Protein AF-A0A7G6Z5H3-F1 (afdb_monomer_lite)

Structure (mmCIF, N/CA/C/O backbone):
data_AF-A0A7G6Z5H3-F1
#
_entry.id   AF-A0A7G6Z5H3-F1
#
loop_
_atom_site.group_PDB
_atom_site.id
_atom_site.type_symbol
_atom_site.label_atom_id
_atom_site.label_alt_id
_atom_site.label_comp_id
_atom_site.label_asym_id
_atom_site.label_entity_id
_atom_site.label_seq_id
_atom_site.pdbx_PDB_ins_code
_atom_site.Cartn_x
_atom_site.Cartn_y
_atom_site.Cartn_z
_atom_site.occupancy
_atom_site.B_iso_or_equiv
_atom_site.auth_seq_id
_atom_site.auth_comp_id
_atom_site.auth_asym_id
_atom_site.auth_atom_id
_atom_site.pdbx_PDB_model_num
ATOM 1 N N . MET A 1 1 ? 17.326 -6.070 -0.248 1.00 67.94 1 MET A N 1
ATOM 2 C CA . MET A 1 1 ? 16.342 -7.044 0.289 1.00 67.94 1 MET A CA 1
ATOM 3 C C . MET A 1 1 ? 16.029 -6.896 1.782 1.00 67.94 1 MET A C 1
ATOM 5 O O . MET A 1 1 ? 14.859 -6.979 2.132 1.00 67.94 1 MET A O 1
ATOM 9 N N . GLN A 1 2 ? 17.005 -6.649 2.669 1.00 84.50 2 GLN A N 1
ATOM 10 C CA . GLN A 1 2 ? 16.783 -6.642 4.132 1.00 84.50 2 GLN A CA 1
ATOM 11 C C . GLN A 1 2 ? 15.666 -5.690 4.607 1.00 84.50 2 GLN A C 1
ATOM 13 O O . GLN A 1 2 ? 14.847 -6.066 5.441 1.00 84.50 2 GLN A O 1
ATOM 18 N N . VAL A 1 3 ? 15.573 -4.486 4.029 1.00 89.56 3 VAL A N 1
ATOM 19 C CA . VAL A 1 3 ? 14.526 -3.507 4.380 1.00 89.56 3 VAL A CA 1
ATOM 20 C C . VAL A 1 3 ? 13.120 -4.024 4.049 1.00 89.56 3 VAL A C 1
ATOM 22 O O . VAL A 1 3 ? 12.212 -3.867 4.860 1.00 89.56 3 VAL A O 1
ATOM 25 N N . TRP A 1 4 ? 12.926 -4.684 2.901 1.00 89.06 4 TRP A N 1
ATOM 26 C CA . TRP A 1 4 ? 11.626 -5.267 2.544 1.00 89.06 4 TRP A CA 1
ATOM 27 C C . TRP A 1 4 ? 11.214 -6.377 3.498 1.00 89.06 4 TRP A C 1
ATOM 29 O O . TRP A 1 4 ? 10.084 -6.364 3.976 1.00 89.06 4 TRP A O 1
ATOM 39 N N . ALA A 1 5 ? 12.133 -7.287 3.826 1.00 90.88 5 ALA A N 1
ATOM 40 C CA . ALA A 1 5 ? 11.856 -8.361 4.772 1.00 90.88 5 ALA A CA 1
ATOM 41 C C . ALA A 1 5 ? 11.405 -7.808 6.136 1.00 90.88 5 ALA A C 1
ATOM 43 O O . ALA A 1 5 ? 10.411 -8.272 6.693 1.00 90.88 5 ALA A O 1
ATOM 44 N N . LEU A 1 6 ? 12.075 -6.762 6.636 1.00 95.75 6 LEU A N 1
ATOM 45 C CA . LEU A 1 6 ? 11.694 -6.088 7.880 1.00 95.75 6 LEU A CA 1
ATOM 46 C C . LEU A 1 6 ? 10.318 -5.419 7.787 1.00 95.75 6 LEU A C 1
ATOM 48 O O . LEU A 1 6 ? 9.522 -5.538 8.716 1.00 95.75 6 LEU A O 1
ATOM 52 N N . LEU A 1 7 ? 10.015 -4.741 6.678 1.00 96.12 7 LEU A N 1
ATOM 53 C CA . LEU A 1 7 ? 8.713 -4.101 6.477 1.00 96.12 7 LEU A CA 1
ATOM 54 C C . LEU A 1 7 ? 7.578 -5.120 6.373 1.00 96.12 7 LEU A C 1
ATOM 56 O O . LEU A 1 7 ? 6.525 -4.900 6.964 1.00 96.12 7 LEU A O 1
ATOM 60 N N . ILE A 1 8 ? 7.788 -6.234 5.670 1.00 95.25 8 ILE A N 1
ATOM 61 C CA . ILE A 1 8 ? 6.809 -7.321 5.559 1.00 95.25 8 ILE A CA 1
ATOM 62 C C . ILE A 1 8 ? 6.592 -7.968 6.930 1.00 95.25 8 ILE A C 1
ATOM 64 O O . ILE A 1 8 ? 5.448 -8.142 7.346 1.00 95.25 8 ILE A O 1
ATOM 68 N N . ALA A 1 9 ? 7.662 -8.252 7.679 1.00 96.56 9 ALA A N 1
ATOM 69 C CA . ALA A 1 9 ? 7.562 -8.796 9.032 1.00 96.56 9 ALA A CA 1
ATOM 70 C C . ALA A 1 9 ? 6.816 -7.841 9.981 1.00 96.56 9 ALA A C 1
ATOM 72 O O . ALA A 1 9 ? 5.925 -8.263 10.722 1.00 96.56 9 ALA A O 1
ATOM 73 N N . LEU A 1 10 ? 7.124 -6.542 9.922 1.00 97.88 10 LEU A N 1
ATOM 74 C CA . LEU A 1 10 ? 6.430 -5.518 10.699 1.00 97.88 10 LEU A CA 1
ATOM 75 C C . LEU A 1 10 ? 4.956 -5.408 10.294 1.00 97.88 10 LEU A C 1
ATOM 77 O O . LEU A 1 10 ? 4.089 -5.287 11.158 1.00 97.88 10 LEU A O 1
ATOM 81 N N . LEU A 1 11 ? 4.652 -5.497 9.001 1.00 97.62 11 LEU A N 1
ATOM 82 C CA . LEU A 1 11 ? 3.288 -5.486 8.488 1.00 97.62 11 LEU A CA 1
ATOM 83 C C . LEU A 1 11 ? 2.495 -6.712 8.970 1.00 97.62 11 LEU A C 1
ATOM 85 O O . LEU A 1 11 ? 1.364 -6.552 9.433 1.00 97.62 11 LEU A O 1
ATOM 89 N N . CYS A 1 12 ? 3.095 -7.907 8.949 1.00 97.69 12 CYS A N 1
ATOM 90 C CA . CYS A 1 12 ? 2.532 -9.135 9.527 1.00 97.69 12 CYS A CA 1
ATOM 91 C C . CYS A 1 12 ? 2.223 -8.950 11.017 1.00 97.69 12 CYS A C 1
ATOM 93 O O . CYS A 1 12 ? 1.101 -9.197 11.467 1.00 97.69 12 CYS A O 1
ATOM 95 N N . PHE A 1 13 ? 3.191 -8.434 11.779 1.00 98.38 13 PHE A N 1
ATOM 96 C CA . PHE A 1 13 ? 3.032 -8.172 13.206 1.00 98.38 13 PHE A CA 1
ATOM 97 C C . PHE A 1 13 ? 1.904 -7.170 13.494 1.00 98.38 13 PHE A C 1
ATOM 99 O O . PHE A 1 13 ? 1.025 -7.453 14.308 1.00 98.38 13 PHE A O 1
ATOM 106 N N . LEU A 1 14 ? 1.884 -6.019 12.814 1.00 98.25 14 LEU A N 1
ATOM 107 C CA . LEU A 1 14 ? 0.868 -4.982 13.019 1.00 98.25 14 LEU A CA 1
ATOM 108 C C . LEU A 1 14 ? -0.528 -5.449 12.604 1.00 98.25 14 LEU A C 1
ATOM 110 O O . LEU A 1 14 ? -1.499 -5.126 13.285 1.00 98.25 14 LEU A O 1
ATOM 114 N N . THR A 1 15 ? -0.632 -6.243 11.539 1.00 98.00 15 THR A N 1
ATOM 115 C CA . THR A 1 15 ? -1.899 -6.835 11.088 1.00 98.00 15 THR A CA 1
ATOM 116 C C . THR A 1 15 ? -2.447 -7.811 12.128 1.00 98.00 15 THR A C 1
ATOM 118 O O . THR A 1 15 ? -3.613 -7.714 12.525 1.00 98.00 15 THR A O 1
ATOM 121 N N . GLY A 1 16 ? -1.605 -8.714 12.639 1.00 97.88 16 GLY A N 1
ATOM 122 C CA . GLY A 1 16 ? -1.995 -9.639 13.703 1.00 97.88 16 GLY A CA 1
ATOM 123 C C . GLY A 1 16 ? -2.351 -8.924 15.007 1.00 97.88 16 GLY A C 1
ATOM 124 O O . GLY A 1 16 ? -3.353 -9.239 15.650 1.00 97.88 16 GLY A O 1
ATOM 125 N N . LEU A 1 17 ? -1.585 -7.895 15.375 1.00 97.94 17 LEU A N 1
ATOM 126 C CA . LEU A 1 17 ? -1.875 -7.078 16.547 1.00 97.94 17 LEU A CA 1
ATOM 127 C C . LEU A 1 17 ? -3.211 -6.343 16.397 1.00 97.94 17 LEU A C 1
ATOM 129 O O . LEU A 1 17 ? -4.027 -6.386 17.314 1.00 97.94 17 LEU A O 1
ATOM 133 N N . LEU A 1 18 ? -3.462 -5.691 15.260 1.00 97.38 18 LEU A N 1
ATOM 134 C CA . LEU A 1 18 ? -4.691 -4.932 15.028 1.00 97.38 18 LEU A CA 1
ATOM 135 C C . LEU A 1 18 ? -5.928 -5.827 15.058 1.00 97.38 18 LEU A C 1
ATOM 137 O O . LEU A 1 18 ? -6.881 -5.529 15.777 1.00 97.38 18 LEU A O 1
ATOM 141 N N . THR A 1 19 ? -5.902 -6.943 14.334 1.00 97.06 19 THR A N 1
ATOM 142 C CA . THR A 1 19 ? -7.020 -7.897 14.300 1.00 97.06 19 THR A CA 1
ATOM 143 C C . THR A 1 19 ? -7.303 -8.482 15.689 1.00 97.06 19 THR A C 1
ATOM 145 O O . THR A 1 19 ? -8.458 -8.506 16.119 1.00 97.06 19 THR A O 1
ATOM 148 N N . ALA A 1 20 ? -6.267 -8.837 16.459 1.00 96.81 20 ALA A N 1
ATOM 149 C CA . ALA A 1 20 ? -6.417 -9.273 17.847 1.00 96.81 20 ALA A CA 1
ATOM 150 C C . ALA A 1 20 ? -7.012 -8.182 18.755 1.00 96.81 20 ALA A C 1
ATOM 152 O O . ALA A 1 20 ? -7.867 -8.479 19.591 1.00 96.81 20 ALA A O 1
ATOM 153 N N . GLN A 1 21 ? -6.578 -6.925 18.614 1.00 95.88 21 GLN A N 1
ATOM 154 C CA . GLN A 1 21 ? -7.101 -5.806 19.407 1.00 95.88 21 GLN A CA 1
ATOM 155 C C . GLN A 1 21 ? -8.571 -5.521 19.088 1.00 95.88 21 GLN A C 1
ATOM 157 O O . GLN A 1 21 ? -9.356 -5.347 20.016 1.00 95.88 21 GLN A O 1
ATOM 162 N N . ILE A 1 22 ? -8.971 -5.555 17.813 1.00 95.06 22 ILE A N 1
ATOM 163 C CA . ILE A 1 22 ? -10.381 -5.423 17.410 1.00 95.06 22 ILE A CA 1
ATOM 164 C C . ILE A 1 22 ? -11.236 -6.496 18.095 1.00 95.06 22 ILE A C 1
ATOM 166 O O . ILE A 1 22 ? -12.271 -6.179 18.679 1.00 95.06 22 ILE A O 1
ATOM 170 N N . VAL A 1 23 ? -10.781 -7.753 18.103 1.00 94.44 23 VAL A N 1
ATOM 171 C CA . VAL A 1 23 ? -11.496 -8.842 18.784 1.00 94.44 23 VAL A CA 1
ATOM 172 C C . VAL A 1 23 ? -11.572 -8.611 20.292 1.00 94.44 23 VAL A C 1
ATOM 174 O O . VAL A 1 23 ? -12.644 -8.789 20.861 1.00 94.44 23 VAL A O 1
ATOM 177 N N . ARG A 1 24 ? -10.477 -8.188 20.942 1.00 94.44 24 ARG A N 1
ATOM 178 C CA . ARG A 1 24 ? -10.453 -7.911 22.394 1.00 94.44 24 ARG A CA 1
ATOM 179 C C . ARG A 1 24 ? -11.399 -6.795 22.806 1.00 94.44 24 ARG A C 1
ATOM 181 O O . ARG A 1 24 ? -11.935 -6.852 23.906 1.00 94.44 24 ARG A O 1
ATOM 188 N N . LEU A 1 25 ? -11.604 -5.800 21.943 1.00 92.69 25 LEU A N 1
ATOM 189 C CA . LEU A 1 25 ? -12.571 -4.738 22.206 1.00 92.69 25 LEU A CA 1
ATOM 190 C C . LEU A 1 25 ? -13.988 -5.298 22.321 1.00 92.69 25 LEU A C 1
ATOM 192 O O . LEU A 1 25 ? -14.763 -4.803 23.117 1.00 92.69 25 LEU A O 1
ATOM 196 N N . ILE A 1 26 ? -14.331 -6.334 21.559 1.00 90.06 26 ILE A N 1
ATOM 197 C CA . ILE A 1 26 ? -15.707 -6.845 21.485 1.00 90.06 26 ILE A CA 1
ATOM 198 C C . ILE A 1 26 ? -15.907 -8.047 22.414 1.00 90.06 26 ILE A C 1
ATOM 200 O O . ILE A 1 26 ? -16.980 -8.232 22.989 1.00 90.06 26 ILE A O 1
ATOM 204 N N . VAL A 1 27 ? -14.879 -8.884 22.558 1.00 88.81 27 VAL A N 1
ATOM 205 C CA . VAL A 1 27 ? -14.932 -10.145 23.294 1.00 88.81 27 VAL A CA 1
ATOM 206 C C . VAL A 1 27 ? -13.730 -10.262 24.222 1.00 88.81 27 VAL A C 1
ATOM 208 O O . VAL A 1 27 ? -12.592 -10.408 23.776 1.00 88.81 27 VAL A O 1
ATOM 211 N N . ASP A 1 28 ? -14.001 -10.327 25.526 1.00 89.19 28 ASP A N 1
ATOM 212 C CA . ASP A 1 28 ? -12.987 -10.545 26.562 1.00 89.19 28 ASP A CA 1
ATOM 213 C C . ASP A 1 28 ? -12.555 -12.024 26.637 1.00 89.19 28 ASP A C 1
ATOM 215 O O . ASP A 1 28 ? -12.867 -12.774 27.564 1.00 89.19 28 ASP A O 1
ATOM 219 N N . ARG A 1 29 ? -11.933 -12.513 25.557 1.00 90.25 29 ARG A N 1
ATOM 220 C CA . ARG A 1 29 ? -11.437 -13.892 25.437 1.00 90.25 29 ARG A CA 1
ATOM 221 C C . ARG A 1 29 ? -10.060 -13.903 24.767 1.00 90.25 29 ARG A C 1
ATOM 223 O O . ARG A 1 29 ? -9.982 -13.911 23.535 1.00 90.25 29 ARG A O 1
ATOM 230 N N . PRO A 1 30 ? -8.962 -13.999 25.539 1.00 94.12 30 PRO A N 1
ATOM 231 C CA . PRO A 1 30 ? -7.607 -13.847 25.005 1.00 94.12 30 PRO A CA 1
ATOM 232 C C . PRO A 1 30 ? -7.241 -14.909 23.962 1.00 94.12 30 PRO A C 1
ATOM 234 O O . PRO A 1 30 ? -6.522 -14.600 23.018 1.00 94.12 30 PRO A O 1
ATOM 237 N N . ARG A 1 31 ? -7.778 -16.133 24.080 1.00 94.25 31 ARG A N 1
ATOM 238 C CA . ARG A 1 31 ? -7.542 -17.221 23.113 1.00 94.25 31 ARG A CA 1
ATOM 239 C C . ARG A 1 31 ? -8.126 -16.923 21.728 1.00 94.25 31 ARG A C 1
ATOM 241 O O . ARG A 1 31 ? -7.459 -17.165 20.731 1.00 94.25 31 ARG A O 1
ATOM 248 N N . ILE A 1 32 ? -9.339 -16.364 21.669 1.00 93.06 32 ILE A N 1
ATOM 249 C CA . ILE A 1 32 ? -10.001 -15.999 20.403 1.00 93.06 32 ILE A CA 1
ATOM 250 C C . ILE A 1 32 ? -9.218 -14.871 19.730 1.00 93.06 32 ILE A C 1
ATOM 252 O O . ILE A 1 32 ? -8.900 -14.962 18.549 1.00 93.06 32 ILE A O 1
ATOM 256 N N . ALA A 1 33 ? -8.848 -13.844 20.497 1.00 95.25 33 ALA A N 1
ATOM 257 C CA . ALA A 1 33 ? -8.037 -12.746 19.989 1.00 95.25 33 ALA A CA 1
ATOM 258 C C . ALA A 1 33 ? -6.661 -13.209 19.487 1.00 95.25 33 ALA A C 1
ATOM 260 O O . ALA A 1 33 ? -6.226 -12.760 18.434 1.00 95.25 33 ALA A O 1
ATOM 261 N N . ALA A 1 34 ? -5.989 -14.111 20.211 1.00 96.12 34 ALA A N 1
ATOM 262 C CA . ALA A 1 34 ? -4.707 -14.670 19.786 1.00 96.12 34 ALA A CA 1
ATOM 263 C C . ALA A 1 34 ? -4.839 -15.463 18.479 1.00 96.12 34 ALA A C 1
ATOM 265 O O . ALA A 1 34 ? -4.052 -15.250 17.567 1.00 96.12 34 ALA A O 1
ATOM 266 N N . MET A 1 35 ? -5.863 -16.314 18.360 1.00 94.94 35 MET A N 1
ATOM 267 C CA . MET A 1 35 ? -6.133 -17.078 17.140 1.00 94.94 35 MET A CA 1
ATOM 268 C C . MET A 1 35 ? -6.370 -16.158 15.936 1.00 94.94 35 MET A C 1
ATOM 270 O O . MET A 1 35 ? -5.704 -16.308 14.918 1.00 94.94 35 MET A O 1
ATOM 274 N N . VAL A 1 36 ? -7.264 -15.172 16.069 1.00 94.62 36 VAL A N 1
ATOM 275 C CA . VAL A 1 36 ? -7.543 -14.205 14.995 1.00 94.62 36 VAL A CA 1
ATOM 276 C C . VAL A 1 36 ? -6.300 -13.376 14.666 1.00 94.62 36 VAL A C 1
ATOM 278 O O . VAL A 1 36 ? -6.037 -13.130 13.495 1.00 94.62 36 VAL A O 1
ATOM 281 N N . GLY A 1 37 ? -5.499 -13.007 15.669 1.00 96.44 37 GLY A N 1
ATOM 282 C CA . GLY A 1 37 ? -4.228 -12.316 15.463 1.00 96.44 37 GLY A CA 1
ATOM 283 C C . GLY A 1 37 ? -3.210 -13.144 14.680 1.00 96.44 37 GLY A C 1
ATOM 284 O O . GLY A 1 37 ? -2.584 -12.627 13.759 1.00 96.44 37 GLY A O 1
ATOM 285 N N . VAL A 1 38 ? -3.072 -14.437 14.986 1.00 95.56 38 VAL A N 1
ATOM 286 C CA . VAL A 1 38 ? -2.202 -15.348 14.225 1.00 95.56 38 VAL A CA 1
ATOM 287 C C . VAL A 1 38 ? -2.689 -15.458 12.782 1.00 95.56 38 VAL A C 1
ATOM 289 O O . VAL A 1 38 ? -1.906 -15.229 11.863 1.00 95.56 38 VAL A O 1
ATOM 292 N N . THR A 1 39 ? -3.982 -15.711 12.564 1.00 92.81 39 THR A N 1
ATOM 293 C CA . THR A 1 39 ? -4.556 -15.778 11.210 1.00 92.81 39 THR A CA 1
ATOM 294 C C . THR A 1 39 ? -4.385 -14.462 10.446 1.00 92.81 39 THR A C 1
ATOM 296 O O . THR A 1 39 ? -4.013 -14.479 9.275 1.00 92.81 39 THR A O 1
ATOM 299 N N . GLY A 1 40 ? -4.591 -13.321 11.108 1.00 94.81 40 GLY A N 1
ATOM 300 C CA . GLY A 1 40 ? -4.383 -11.993 10.537 1.00 94.81 40 GLY A CA 1
ATOM 301 C C . GLY A 1 40 ? -2.925 -11.733 10.161 1.00 94.81 40 GLY A C 1
ATOM 302 O O . GLY A 1 40 ? -2.663 -11.157 9.111 1.00 94.81 40 GLY A O 1
ATOM 303 N N . SER A 1 41 ? -1.964 -12.199 10.963 1.00 96.44 41 SER A N 1
ATOM 304 C CA . SER A 1 41 ? -0.535 -11.973 10.706 1.00 96.44 41 SER A CA 1
ATOM 305 C C . SER A 1 41 ? -0.008 -12.624 9.426 1.00 96.44 41 SER A C 1
ATOM 307 O O . SER A 1 41 ? 1.008 -12.180 8.907 1.00 96.44 41 SER A O 1
ATOM 309 N N . ILE A 1 42 ? -0.707 -13.629 8.893 1.00 93.62 42 ILE A N 1
ATOM 310 C CA . ILE A 1 42 ? -0.332 -14.322 7.651 1.00 93.62 42 ILE A CA 1
ATOM 311 C C . ILE A 1 42 ? -0.862 -13.574 6.415 1.00 93.62 42 ILE A C 1
ATOM 313 O O . ILE A 1 42 ? -0.320 -13.724 5.327 1.00 93.62 42 ILE A O 1
ATOM 317 N N . VAL A 1 43 ? -1.886 -12.726 6.566 1.00 92.50 43 VAL A N 1
ATOM 318 C CA . VAL A 1 43 ? -2.549 -12.018 5.453 1.00 92.50 43 VAL A CA 1
ATOM 319 C C . VAL A 1 43 ? -1.578 -11.177 4.621 1.00 92.50 43 VAL A C 1
ATOM 321 O O . VAL A 1 43 ? -1.682 -11.225 3.393 1.00 92.50 43 VAL A O 1
ATOM 324 N N . PRO A 1 44 ? -0.613 -10.441 5.213 1.00 94.38 44 PRO A N 1
ATOM 325 C CA . PRO A 1 44 ? 0.328 -9.673 4.413 1.00 94.38 44 PRO A CA 1
ATOM 326 C C . PRO A 1 44 ? 1.253 -10.531 3.555 1.00 94.38 44 PRO A C 1
ATOM 328 O O . PRO A 1 44 ? 1.762 -10.034 2.567 1.00 94.38 44 PRO A O 1
ATOM 331 N N . LEU A 1 45 ? 1.409 -11.824 3.856 1.00 91.12 45 LEU A N 1
ATOM 332 C CA . LEU A 1 45 ? 2.139 -12.758 2.997 1.00 91.12 45 LEU A CA 1
ATOM 333 C C . LEU A 1 45 ? 1.336 -13.171 1.764 1.00 91.12 45 LEU A C 1
ATOM 335 O O . LEU A 1 45 ? 1.751 -14.093 1.073 1.00 91.12 45 LEU A O 1
ATOM 339 N N . SER A 1 46 ? 0.184 -12.548 1.502 1.00 88.75 46 SER A N 1
ATOM 340 C CA . SER A 1 46 ? -0.588 -12.825 0.301 1.00 88.75 46 SER A CA 1
ATOM 341 C C . SER A 1 46 ? -0.102 -12.028 -0.915 1.00 88.75 46 SER A C 1
ATOM 343 O O . SER A 1 46 ? 0.536 -10.980 -0.776 1.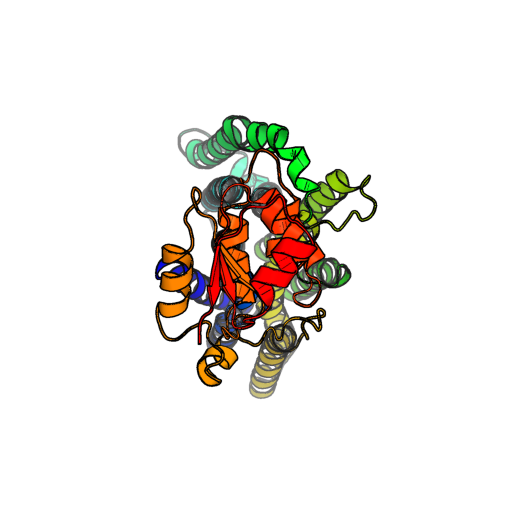00 88.75 46 SER A O 1
ATOM 345 N N . TRP A 1 47 ? -0.458 -12.475 -2.123 1.00 85.56 47 TRP A N 1
ATOM 346 C CA . TRP A 1 47 ? -0.156 -11.768 -3.374 1.00 85.56 47 TRP A CA 1
ATOM 347 C C . TRP A 1 47 ? -0.656 -10.317 -3.354 1.00 85.56 47 TRP A C 1
ATOM 349 O O . TRP A 1 47 ? 0.019 -9.415 -3.850 1.00 85.56 47 TRP A O 1
ATOM 359 N N . PHE A 1 48 ? -1.803 -10.095 -2.701 1.00 87.69 48 PHE A N 1
ATOM 360 C CA . PHE A 1 48 ? -2.477 -8.805 -2.605 1.00 87.69 48 PHE A CA 1
ATOM 361 C C . PHE A 1 48 ? -1.705 -7.774 -1.773 1.00 87.69 48 PHE A C 1
ATOM 363 O O . PHE A 1 48 ? -1.909 -6.578 -1.953 1.00 87.69 48 PHE A O 1
ATOM 370 N N . PHE A 1 49 ? -0.836 -8.214 -0.860 1.00 91.69 49 PHE A N 1
ATOM 371 C CA . PHE A 1 49 ? -0.068 -7.339 0.031 1.00 91.69 49 PHE A CA 1
ATOM 372 C C . PHE A 1 49 ? 1.424 -7.319 -0.293 1.00 91.69 49 PHE A C 1
ATOM 374 O O . PHE A 1 49 ? 2.041 -6.270 -0.124 1.00 91.69 49 PHE A O 1
ATOM 381 N N . THR A 1 50 ? 1.997 -8.443 -0.737 1.00 89.12 50 THR A N 1
ATOM 382 C CA . THR A 1 50 ? 3.449 -8.592 -0.891 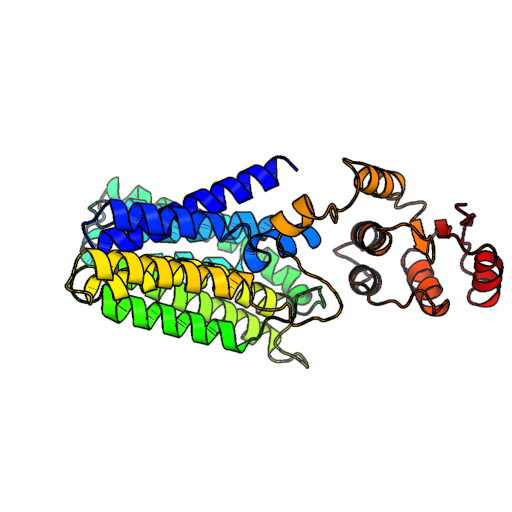1.00 89.12 50 THR A CA 1
ATOM 383 C C . THR A 1 50 ? 3.893 -8.911 -2.316 1.00 89.12 50 THR A C 1
ATOM 385 O O . THR A 1 50 ? 4.730 -8.157 -2.799 1.00 89.12 50 THR A O 1
ATOM 388 N N . SER A 1 51 ? 3.357 -9.923 -3.021 1.00 84.19 51 SER A N 1
ATOM 389 C CA . SER A 1 51 ? 3.870 -10.263 -4.374 1.00 84.19 51 SER A CA 1
ATOM 390 C C . SER A 1 51 ? 3.837 -9.058 -5.310 1.00 84.19 51 SER A C 1
ATOM 392 O O . SER A 1 51 ? 4.865 -8.632 -5.824 1.00 84.19 51 SER A O 1
ATOM 394 N N . TYR A 1 52 ? 2.672 -8.421 -5.428 1.00 81.81 52 TYR A N 1
ATOM 395 C CA . TYR A 1 52 ? 2.493 -7.298 -6.341 1.00 81.81 52 TYR A CA 1
ATOM 396 C C . TYR A 1 52 ? 3.439 -6.109 -6.062 1.00 81.81 52 TYR A C 1
ATOM 398 O O . TYR A 1 52 ? 4.133 -5.662 -6.977 1.00 81.81 52 TYR A O 1
ATOM 406 N N . PRO A 1 53 ? 3.540 -5.570 -4.828 1.00 88.25 53 PRO A N 1
ATOM 407 C CA . PRO A 1 53 ? 4.500 -4.501 -4.577 1.00 88.25 53 PRO A CA 1
ATOM 408 C C . PRO A 1 53 ? 5.970 -4.939 -4.649 1.00 88.25 53 PRO A C 1
ATOM 410 O O . PRO A 1 53 ? 6.812 -4.061 -4.833 1.00 88.25 53 PRO A O 1
ATOM 413 N N . LEU A 1 54 ? 6.303 -6.226 -4.500 1.00 84.94 54 LEU A N 1
ATOM 414 C CA . LEU A 1 54 ? 7.665 -6.708 -4.748 1.00 84.94 54 LEU A CA 1
ATOM 415 C C . LEU A 1 54 ? 7.997 -6.666 -6.242 1.00 84.94 54 LEU A C 1
ATOM 417 O O . LEU A 1 54 ? 9.005 -6.068 -6.617 1.00 84.94 54 LEU A O 1
ATOM 421 N N . ASP A 1 55 ? 7.125 -7.207 -7.087 1.00 78.69 55 ASP A N 1
ATOM 422 C CA . ASP A 1 55 ? 7.377 -7.323 -8.528 1.00 78.69 55 ASP A CA 1
ATOM 423 C C . ASP A 1 55 ? 7.525 -5.959 -9.206 1.00 78.69 55 ASP A C 1
ATOM 425 O O . ASP A 1 55 ? 8.392 -5.770 -10.055 1.00 78.69 55 ASP A O 1
ATOM 429 N N . TYR A 1 56 ? 6.746 -4.972 -8.761 1.00 79.25 56 TYR A N 1
ATOM 430 C CA . TYR A 1 56 ? 6.818 -3.606 -9.279 1.00 79.25 56 TYR A CA 1
ATOM 431 C C . TYR A 1 56 ? 7.726 -2.662 -8.477 1.00 79.25 56 TYR A C 1
ATOM 433 O O . TYR A 1 56 ? 7.738 -1.454 -8.722 1.00 79.25 56 TYR A O 1
ATOM 441 N N . GLY A 1 57 ? 8.459 -3.156 -7.474 1.00 83.81 57 GLY A N 1
ATOM 442 C CA . GLY A 1 57 ? 9.370 -2.315 -6.692 1.00 83.81 57 GLY A CA 1
ATOM 443 C C . GLY A 1 57 ? 8.683 -1.259 -5.810 1.00 83.81 57 GLY A C 1
ATOM 444 O O . GLY A 1 57 ? 9.300 -0.269 -5.414 1.00 83.81 57 GLY A O 1
ATOM 445 N N . PHE A 1 58 ? 7.405 -1.431 -5.463 1.00 89.31 58 PHE A N 1
ATOM 446 C CA . PHE A 1 58 ? 6.616 -0.480 -4.671 1.00 89.31 58 PHE A CA 1
ATOM 447 C C . PHE A 1 58 ? 6.902 -0.579 -3.166 1.00 89.31 58 PHE A C 1
ATOM 449 O O . PHE A 1 58 ? 6.021 -0.855 -2.346 1.00 89.31 58 PHE A O 1
ATOM 456 N N . ILE A 1 59 ? 8.138 -0.286 -2.761 1.00 91.38 59 ILE A N 1
ATOM 457 C CA . ILE A 1 59 ? 8.525 -0.261 -1.343 1.00 91.38 59 ILE A CA 1
ATOM 458 C C . ILE A 1 59 ? 7.697 0.726 -0.510 1.00 91.38 59 ILE A C 1
ATOM 460 O O . ILE A 1 59 ? 7.366 0.434 0.641 1.00 91.38 59 ILE A O 1
ATOM 464 N N . SER A 1 60 ? 7.287 1.850 -1.103 1.00 94.12 60 SER A N 1
ATOM 465 C CA . SER A 1 60 ? 6.442 2.855 -0.453 1.00 94.12 60 SER A CA 1
ATOM 466 C C . SER A 1 60 ? 5.086 2.304 -0.010 1.00 94.12 60 SER A C 1
ATOM 468 O O . SER A 1 60 ? 4.559 2.760 1.002 1.00 94.12 60 SER A O 1
ATOM 470 N N . THR A 1 61 ? 4.547 1.280 -0.682 1.00 95.19 61 THR A N 1
ATOM 471 C CA . THR A 1 61 ? 3.296 0.636 -0.260 1.00 95.19 61 THR A CA 1
ATOM 472 C C . THR A 1 61 ? 3.435 -0.007 1.117 1.00 95.19 61 THR A C 1
ATOM 474 O O . THR A 1 61 ? 2.586 0.210 1.978 1.00 95.19 61 THR A O 1
ATOM 477 N N . HIS A 1 62 ? 4.516 -0.750 1.364 1.00 96.56 62 HIS A N 1
ATOM 478 C CA . HIS A 1 62 ? 4.723 -1.412 2.653 1.00 96.56 62 HIS A CA 1
ATOM 479 C C . HIS A 1 62 ? 4.919 -0.395 3.787 1.00 96.56 62 HIS A C 1
ATOM 481 O O . HIS A 1 62 ? 4.325 -0.548 4.854 1.00 96.56 62 HIS A O 1
ATOM 487 N N . PHE A 1 63 ? 5.673 0.685 3.541 1.00 97.69 63 PHE A N 1
ATOM 488 C CA . PHE A 1 63 ? 5.775 1.802 4.485 1.00 97.69 63 PHE A CA 1
ATOM 489 C C . PHE A 1 63 ? 4.406 2.425 4.776 1.00 97.69 63 PHE A C 1
ATOM 491 O O . PHE A 1 63 ? 4.043 2.599 5.939 1.00 97.69 63 PHE A O 1
ATOM 498 N N . ALA A 1 64 ? 3.627 2.730 3.736 1.00 97.81 64 ALA A N 1
ATOM 499 C CA . ALA A 1 64 ? 2.315 3.344 3.887 1.00 97.81 64 ALA A CA 1
ATOM 500 C C . ALA A 1 64 ? 1.353 2.452 4.686 1.00 97.81 64 ALA A C 1
ATOM 502 O O . ALA A 1 64 ? 0.691 2.941 5.601 1.00 97.81 64 ALA A O 1
ATOM 503 N N . LEU A 1 65 ? 1.317 1.146 4.406 1.00 97.88 65 LEU A N 1
ATOM 504 C CA . LEU A 1 65 ? 0.492 0.189 5.144 1.00 97.88 65 LEU A CA 1
ATOM 505 C C . LEU A 1 65 ? 0.893 0.112 6.622 1.00 97.88 65 LEU A C 1
ATOM 507 O O . LEU A 1 65 ? 0.028 0.216 7.486 1.00 97.88 65 LEU A O 1
ATOM 511 N N . VAL A 1 66 ? 2.190 0.008 6.931 1.00 98.31 66 VAL A N 1
ATOM 512 C CA . VAL A 1 66 ? 2.698 0.026 8.315 1.00 98.31 66 VAL A CA 1
ATOM 513 C C . VAL A 1 66 ? 2.247 1.291 9.051 1.00 98.31 66 VAL A C 1
ATOM 515 O O . VAL A 1 66 ? 1.720 1.206 10.163 1.00 98.31 66 VAL A O 1
ATOM 518 N N . ILE A 1 67 ? 2.399 2.461 8.421 1.00 98.50 67 ILE A N 1
ATOM 519 C CA . ILE A 1 67 ? 2.010 3.746 9.012 1.00 98.50 67 ILE A CA 1
ATOM 520 C C . ILE A 1 67 ? 0.494 3.796 9.248 1.00 98.50 67 ILE A C 1
ATOM 522 O O . ILE A 1 67 ? 0.057 4.146 10.346 1.00 98.50 67 ILE A O 1
ATOM 526 N N . VAL A 1 68 ? -0.319 3.415 8.258 1.00 98.31 68 VAL A N 1
ATOM 527 C CA . VAL A 1 68 ? -1.786 3.449 8.365 1.00 98.31 68 VAL A CA 1
ATOM 528 C C . VAL A 1 68 ? -2.293 2.468 9.424 1.00 98.31 68 VAL A C 1
ATOM 530 O O . VAL A 1 68 ? -3.115 2.853 10.255 1.00 98.31 68 VAL A O 1
ATOM 533 N N . LEU A 1 69 ? -1.789 1.233 9.474 1.00 97.88 69 LEU A N 1
ATOM 534 C CA . LEU A 1 69 ? -2.174 0.281 10.522 1.00 97.88 69 LEU A CA 1
ATOM 535 C C . LEU A 1 69 ? -1.765 0.778 11.916 1.00 97.88 69 LEU A C 1
ATOM 537 O O . LEU A 1 69 ? -2.530 0.627 12.871 1.00 97.88 69 LEU A O 1
ATOM 541 N N . GLY A 1 70 ? -0.609 1.439 12.028 1.00 97.81 70 GLY A N 1
ATOM 542 C CA . GLY A 1 70 ? -0.195 2.144 13.2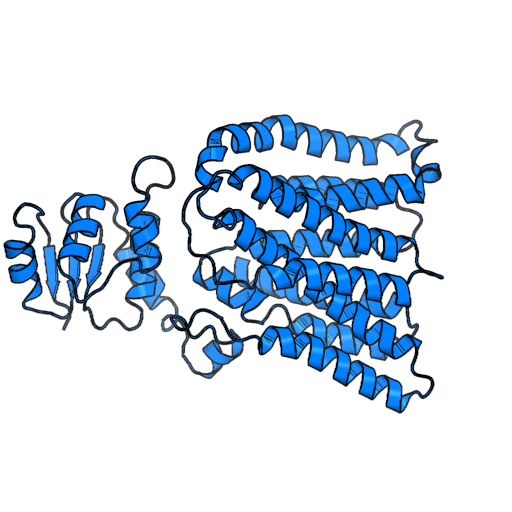41 1.00 97.81 70 GLY A CA 1
ATOM 543 C C . GLY A 1 70 ? -1.187 3.237 13.658 1.00 97.81 70 GLY A C 1
ATOM 544 O O . GLY A 1 70 ? -1.575 3.293 14.826 1.00 97.81 70 GLY A O 1
ATOM 545 N N . CYS A 1 71 ? -1.671 4.047 12.708 1.00 97.12 71 CYS A N 1
ATOM 546 C CA . CYS A 1 71 ? -2.700 5.066 12.956 1.00 97.12 71 CYS A CA 1
ATOM 547 C C . CYS A 1 71 ? -3.973 4.452 13.542 1.00 97.12 71 CYS A C 1
ATOM 549 O O . CYS A 1 71 ? -4.520 4.961 14.523 1.00 97.12 71 CYS A O 1
ATOM 551 N N . VAL A 1 72 ? -4.433 3.338 12.967 1.00 96.75 72 VAL A N 1
ATOM 552 C CA . VAL A 1 72 ? -5.623 2.629 13.451 1.00 96.75 72 VAL A CA 1
ATOM 553 C C . VAL A 1 72 ? -5.393 2.106 14.864 1.00 96.75 72 VAL A C 1
ATOM 555 O O . VAL A 1 72 ? -6.206 2.376 15.743 1.00 96.75 72 VAL A O 1
ATOM 558 N N . LEU A 1 73 ? -4.275 1.416 15.111 1.00 96.19 73 LEU A N 1
ATOM 559 C CA . LEU A 1 73 ? -3.925 0.863 16.425 1.00 96.19 73 LEU A CA 1
ATOM 560 C C . LEU A 1 73 ? -3.896 1.924 17.530 1.00 96.19 73 LEU A C 1
ATOM 562 O O . LEU A 1 73 ? -4.414 1.688 18.623 1.00 96.19 73 LEU A O 1
ATOM 566 N N . VAL A 1 74 ? -3.312 3.090 17.245 1.00 95.31 74 VAL A N 1
ATOM 567 C CA . VAL A 1 74 ? -3.281 4.231 18.172 1.00 95.31 74 VAL A CA 1
ATOM 568 C C . VAL A 1 74 ? -4.693 4.745 18.464 1.00 95.31 74 VAL A C 1
ATOM 570 O O . VAL A 1 74 ? -4.987 5.117 19.597 1.00 95.31 74 VAL A O 1
ATOM 573 N N . SER A 1 75 ? -5.578 4.714 17.469 1.00 93.94 75 SER A N 1
ATOM 574 C CA . SER A 1 75 ? -6.907 5.330 17.540 1.00 93.94 75 SER A CA 1
ATOM 575 C C . SER A 1 75 ? -7.988 4.428 18.133 1.00 93.94 75 SER A C 1
ATOM 577 O O . SER A 1 75 ? -8.962 4.926 18.693 1.00 93.94 75 SER A O 1
ATOM 579 N N . ILE A 1 76 ? -7.838 3.103 18.045 1.00 92.50 76 ILE A N 1
ATOM 580 C CA . ILE A 1 76 ? -8.807 2.157 18.624 1.00 92.50 76 ILE A CA 1
ATOM 581 C C . ILE A 1 76 ? -8.620 1.948 20.131 1.00 92.50 76 ILE A C 1
ATOM 583 O O . ILE A 1 76 ? -9.490 1.358 20.772 1.00 92.50 76 ILE A O 1
ATOM 587 N N . ARG A 1 77 ? -7.500 2.398 20.714 1.00 87.19 77 ARG A N 1
ATOM 588 C CA . ARG A 1 77 ? -7.238 2.227 22.146 1.00 87.19 77 ARG A CA 1
ATOM 589 C C . ARG A 1 77 ? -8.092 3.196 22.978 1.00 87.19 77 ARG A C 1
ATOM 591 O O . ARG A 1 77 ? -7.939 4.410 22.847 1.00 87.19 77 ARG A O 1
ATOM 598 N N . PRO A 1 78 ? -8.955 2.693 23.877 1.00 61.88 78 PRO A N 1
ATOM 599 C CA . PRO A 1 78 ? -9.671 3.546 24.818 1.00 61.88 78 PRO A CA 1
ATOM 600 C C . PRO A 1 78 ? -8.679 4.122 25.840 1.00 61.88 78 PRO A C 1
ATOM 602 O O . PRO A 1 78 ? -7.916 3.369 26.441 1.00 61.88 78 PRO A O 1
ATOM 605 N N . GLY A 1 79 ? -8.656 5.443 26.056 1.00 71.44 79 GLY A N 1
ATOM 606 C CA . GLY A 1 79 ? -7.752 5.997 27.070 1.00 71.44 79 GLY A CA 1
ATOM 607 C C . GLY A 1 79 ? -7.678 7.515 27.213 1.00 71.44 79 GLY A C 1
ATOM 608 O O . GLY A 1 79 ? -8.208 8.282 26.410 1.00 71.44 79 GLY A O 1
ATOM 609 N N . GLN A 1 80 ? -6.972 7.922 28.273 1.00 67.50 80 GLN A N 1
ATOM 610 C CA . GLN A 1 80 ? -6.783 9.300 28.751 1.00 67.50 80 GLN A CA 1
ATOM 611 C C . GLN A 1 80 ? -5.799 10.133 27.901 1.00 67.50 80 GLN A C 1
ATOM 613 O O . GLN A 1 80 ? -5.690 11.341 28.088 1.00 67.50 80 GLN A O 1
ATOM 618 N N . HIS A 1 81 ? -5.112 9.528 26.925 1.00 88.00 81 HIS A N 1
ATOM 619 C CA . HIS A 1 81 ? -4.041 10.175 26.153 1.00 88.00 81 HIS A CA 1
ATOM 620 C C . HIS A 1 81 ? -4.456 10.578 24.728 1.00 88.00 81 HIS A C 1
ATOM 622 O O . HIS A 1 81 ? -3.677 10.448 23.784 1.00 88.00 81 HIS A O 1
ATOM 628 N N . GLN A 1 82 ? -5.671 11.114 24.567 1.00 90.56 82 GLN A N 1
ATOM 629 C CA . GLN A 1 82 ? -6.213 11.553 23.268 1.00 90.56 82 GLN A CA 1
ATOM 630 C C . GLN A 1 82 ? -5.308 12.567 22.548 1.00 90.56 82 GLN A C 1
ATOM 632 O O . GLN A 1 82 ? -5.198 12.565 21.325 1.00 90.56 82 GLN A O 1
ATOM 637 N N . ARG A 1 83 ? -4.596 13.398 23.319 1.00 91.19 83 ARG A N 1
ATOM 638 C CA . ARG A 1 83 ? -3.639 14.383 22.798 1.00 91.19 83 ARG A CA 1
ATOM 639 C C . ARG A 1 83 ? -2.415 13.725 22.157 1.00 91.19 83 ARG A C 1
ATOM 641 O O . ARG A 1 83 ? -2.005 14.138 21.081 1.00 91.19 83 ARG A O 1
ATOM 648 N N . ILE A 1 84 ? -1.868 12.678 22.783 1.00 92.56 84 ILE A N 1
ATOM 649 C CA . ILE A 1 84 ? -0.730 11.924 22.233 1.00 92.56 84 ILE A CA 1
ATOM 650 C C . ILE A 1 84 ? -1.170 11.188 20.969 1.00 92.56 84 ILE A C 1
ATOM 652 O O . ILE A 1 84 ? -0.472 11.244 19.962 1.00 92.56 84 ILE A O 1
ATOM 656 N N . ALA A 1 85 ? -2.345 10.550 20.998 1.00 94.38 85 ALA A N 1
ATOM 657 C CA . ALA A 1 85 ? -2.907 9.886 19.826 1.00 94.38 85 ALA A CA 1
ATOM 658 C C . ALA A 1 85 ? -3.062 10.856 18.644 1.00 94.38 85 ALA A C 1
ATOM 660 O O . ALA A 1 85 ? -2.620 10.548 17.541 1.00 94.38 85 ALA A O 1
ATOM 661 N N . PHE A 1 86 ? -3.596 12.057 18.886 1.00 95.56 86 PHE A N 1
ATOM 662 C CA . PHE A 1 86 ? -3.687 13.111 17.877 1.00 95.56 86 PHE A CA 1
ATOM 663 C C . PHE A 1 86 ? -2.315 13.506 17.312 1.00 95.56 86 PHE A C 1
ATOM 665 O O . PHE A 1 86 ? -2.139 13.526 16.097 1.00 95.56 86 PHE A O 1
ATOM 672 N N . THR A 1 87 ? -1.318 13.759 18.164 1.00 95.94 87 THR A N 1
ATOM 673 C CA . THR A 1 87 ? 0.036 14.101 17.700 1.00 95.94 87 THR A CA 1
ATOM 674 C C . THR A 1 87 ? 0.661 12.976 16.880 1.00 95.94 87 THR A C 1
ATOM 676 O O . THR A 1 87 ? 1.260 13.248 15.843 1.00 95.94 87 THR A O 1
ATOM 679 N N . LEU A 1 88 ? 0.484 11.716 17.286 1.00 96.69 88 LEU A N 1
ATOM 680 C CA . LEU A 1 88 ? 0.946 10.559 16.516 1.00 96.69 88 LEU A CA 1
ATOM 681 C C . LEU A 1 88 ? 0.249 10.464 15.152 1.00 96.69 88 LEU A C 1
ATOM 683 O O . LEU A 1 88 ? 0.912 10.149 14.168 1.00 96.69 88 LEU A O 1
ATOM 687 N N . LEU A 1 89 ? -1.047 10.784 15.066 1.00 97.56 89 LEU A N 1
ATOM 688 C CA . LEU A 1 89 ? -1.769 10.859 13.792 1.00 97.56 89 LEU A CA 1
ATOM 689 C C . LEU A 1 89 ? -1.237 11.985 12.896 1.00 97.56 89 LEU A C 1
ATOM 691 O O . LEU A 1 89 ? -1.089 11.769 11.697 1.00 97.56 89 LEU A O 1
ATOM 695 N N . CYS A 1 90 ? -0.888 13.151 13.450 1.00 98.12 90 CYS A N 1
ATOM 696 C CA . CYS A 1 90 ? -0.254 14.231 12.687 1.00 98.12 90 CYS A CA 1
ATOM 697 C C . CYS A 1 90 ? 1.144 13.844 12.180 1.00 98.12 90 CYS A C 1
ATOM 699 O O . CYS A 1 90 ? 1.461 14.067 11.015 1.00 98.12 90 CYS A O 1
ATOM 701 N N . LEU A 1 91 ? 1.964 13.206 13.021 1.00 98.06 91 LEU A N 1
ATOM 702 C CA . LEU A 1 91 ? 3.279 12.707 12.611 1.00 98.06 91 LEU A CA 1
ATOM 703 C C . LEU A 1 91 ? 3.147 11.651 11.507 1.00 98.06 91 LEU A C 1
ATOM 705 O O . LEU A 1 91 ? 3.849 11.712 10.500 1.00 98.06 91 LEU A O 1
ATOM 709 N N . ALA A 1 92 ? 2.205 10.720 11.659 1.00 98.12 92 ALA A N 1
ATOM 710 C CA . ALA A 1 92 ? 1.910 9.716 10.649 1.00 98.12 92 ALA A CA 1
ATOM 711 C C . ALA A 1 92 ? 1.382 10.334 9.347 1.00 98.12 92 ALA A C 1
ATOM 713 O O . ALA A 1 92 ? 1.762 9.886 8.268 1.00 98.12 92 ALA A O 1
ATOM 714 N N . ALA A 1 93 ? 0.563 11.387 9.430 1.00 98.25 93 ALA A N 1
ATOM 715 C CA . ALA A 1 93 ? 0.127 12.162 8.276 1.00 98.25 93 ALA A CA 1
ATOM 716 C C . ALA A 1 93 ? 1.328 12.766 7.532 1.00 98.25 93 ALA A C 1
ATOM 718 O O . ALA A 1 93 ? 1.404 12.630 6.314 1.00 98.25 93 ALA A O 1
ATOM 719 N N . THR A 1 94 ? 2.314 13.328 8.236 1.00 98.31 94 THR A N 1
ATOM 720 C CA . THR A 1 94 ? 3.554 13.810 7.606 1.00 98.31 94 THR A CA 1
ATOM 721 C C . THR A 1 94 ? 4.357 12.682 6.959 1.00 98.31 94 THR A C 1
ATOM 723 O O . THR A 1 94 ? 4.798 12.820 5.819 1.00 98.31 94 THR A O 1
ATOM 726 N N . CYS A 1 95 ? 4.502 11.536 7.629 1.00 98.12 95 CYS A N 1
ATOM 727 C CA . CYS A 1 95 ? 5.159 10.370 7.035 1.00 98.12 95 CYS A CA 1
ATOM 728 C C . CYS A 1 95 ? 4.432 9.897 5.766 1.00 98.12 95 CYS A C 1
ATOM 730 O O . CYS A 1 95 ? 5.080 9.580 4.774 1.00 98.12 95 CYS A O 1
ATOM 732 N N . LEU A 1 96 ? 3.096 9.896 5.753 1.00 98.00 96 LEU A N 1
ATOM 733 C CA . LEU A 1 96 ? 2.321 9.569 4.555 1.00 98.00 96 LEU A CA 1
ATOM 734 C C . LEU A 1 96 ? 2.436 10.641 3.475 1.00 98.00 96 LEU A C 1
ATOM 736 O O . LEU A 1 96 ? 2.489 10.281 2.309 1.00 98.00 96 LEU A O 1
ATOM 740 N N . LEU A 1 97 ? 2.543 11.928 3.814 1.00 97.12 97 LEU A N 1
ATOM 741 C CA . LEU A 1 97 ? 2.841 12.966 2.823 1.00 97.12 97 LEU A CA 1
ATOM 742 C C . LEU A 1 97 ? 4.176 12.705 2.117 1.00 97.12 97 LEU A C 1
ATOM 744 O O . LEU A 1 97 ? 4.241 12.897 0.905 1.00 97.12 97 LEU A O 1
ATOM 748 N N . ALA A 1 98 ? 5.185 12.228 2.854 1.00 96.06 98 ALA A N 1
ATOM 749 C CA . ALA A 1 98 ? 6.508 11.892 2.329 1.00 96.06 98 ALA A CA 1
ATOM 750 C C . ALA A 1 98 ? 6.546 10.568 1.541 1.00 96.06 98 ALA A C 1
ATOM 752 O O . ALA A 1 98 ? 7.280 10.452 0.565 1.00 96.06 98 ALA A O 1
ATOM 753 N N . VAL A 1 99 ? 5.774 9.560 1.963 1.00 95.19 99 VAL A N 1
ATOM 754 C CA . VAL A 1 99 ? 5.784 8.213 1.364 1.00 95.19 99 VAL A CA 1
ATOM 755 C C . VAL A 1 99 ? 4.777 8.090 0.222 1.00 95.19 99 VAL A C 1
ATOM 757 O O . VAL A 1 99 ? 5.105 7.570 -0.846 1.00 95.19 99 VAL A O 1
ATOM 760 N N . TRP A 1 100 ? 3.531 8.507 0.459 1.00 93.69 100 TRP A N 1
ATOM 761 C CA . TRP A 1 100 ? 2.431 8.389 -0.493 1.00 93.69 100 TRP A CA 1
ATOM 762 C C . TRP A 1 100 ? 1.246 9.309 -0.138 1.00 93.69 100 TRP A C 1
ATOM 764 O O . TRP A 1 100 ? 0.299 8.929 0.562 1.00 93.69 100 TRP A O 1
ATOM 774 N N . SER A 1 101 ? 1.306 10.549 -0.631 1.00 93.94 101 SER A N 1
ATOM 775 C CA . SER A 1 101 ? 0.517 11.674 -0.115 1.00 93.94 101 SER A CA 1
ATOM 776 C C . SER A 1 101 ? -1.005 11.484 -0.075 1.00 93.94 101 SER A C 1
ATOM 778 O O . SER A 1 101 ? -1.603 11.923 0.905 1.00 93.94 101 SER A O 1
ATOM 780 N N . PRO A 1 102 ? -1.675 10.818 -1.038 1.00 92.31 102 PRO A N 1
ATOM 781 C CA . PRO A 1 102 ? -3.128 10.647 -0.982 1.00 92.31 102 PRO A CA 1
ATOM 782 C C . PRO A 1 102 ? -3.647 9.925 0.276 1.00 92.31 102 PRO A C 1
ATOM 784 O O . PRO A 1 102 ? -4.778 10.170 0.701 1.00 92.31 102 PRO A O 1
ATOM 787 N N . LEU A 1 103 ? -2.850 9.048 0.903 1.00 96.81 103 LEU A N 1
ATOM 788 C CA . LEU A 1 103 ? -3.267 8.342 2.127 1.00 96.81 103 LEU A CA 1
ATOM 789 C C . LEU A 1 103 ? -3.296 9.245 3.360 1.00 96.81 103 LEU A C 1
ATOM 791 O O . LEU A 1 103 ? -3.852 8.827 4.371 1.00 96.81 103 LEU A O 1
ATOM 795 N N . VAL A 1 104 ? -2.775 10.477 3.292 1.00 97.75 104 VAL A N 1
ATOM 796 C CA . VAL A 1 104 ? -2.807 11.448 4.401 1.00 97.75 104 VAL A CA 1
ATOM 797 C C . VAL A 1 104 ? -4.224 11.697 4.928 1.00 97.75 104 VAL A C 1
ATOM 799 O O . VAL A 1 104 ? -4.414 11.964 6.115 1.00 97.75 104 VAL A O 1
ATOM 802 N N . LEU A 1 105 ? -5.240 11.557 4.070 1.00 97.94 105 LEU A N 1
ATOM 803 C CA . LEU A 1 105 ? -6.632 11.762 4.460 1.00 97.94 105 LEU A CA 1
ATOM 804 C C . LEU A 1 105 ? -7.130 10.707 5.452 1.00 97.94 105 LEU A C 1
ATOM 806 O O . LEU A 1 105 ? -8.062 10.986 6.201 1.00 97.94 105 LEU A O 1
ATOM 810 N N . ILE A 1 106 ? -6.495 9.534 5.525 1.00 98.00 106 ILE A N 1
ATOM 811 C CA . ILE A 1 106 ? -6.828 8.509 6.517 1.00 98.00 106 ILE A CA 1
ATOM 812 C C . ILE A 1 106 ? -6.509 8.998 7.940 1.00 98.00 106 ILE A C 1
ATOM 814 O O . ILE A 1 106 ? -7.450 9.188 8.709 1.00 98.00 106 ILE A O 1
ATOM 818 N N . PRO A 1 107 ? -5.251 9.278 8.338 1.00 98.12 107 PRO A N 1
ATOM 819 C CA . PRO A 1 107 ? -4.999 9.808 9.675 1.00 98.12 107 PRO A CA 1
ATOM 820 C C . PRO A 1 107 ? -5.661 11.167 9.912 1.00 98.12 107 PRO A C 1
ATOM 822 O O . PRO A 1 107 ? -6.096 11.415 11.033 1.00 98.12 107 PRO A O 1
ATOM 825 N N . ALA A 1 108 ? -5.808 12.024 8.892 1.00 97.88 108 ALA A N 1
ATOM 826 C CA . ALA A 1 108 ? -6.472 13.319 9.053 1.00 97.88 108 ALA A CA 1
ATOM 827 C C . ALA A 1 108 ? -7.953 13.179 9.445 1.00 97.88 108 ALA A C 1
ATOM 829 O O . ALA A 1 108 ? -8.417 13.852 10.365 1.00 97.88 108 ALA A O 1
ATOM 830 N N . THR A 1 109 ? -8.696 12.282 8.793 1.00 98.25 109 THR A N 1
ATOM 831 C CA . THR A 1 109 ? -10.107 12.032 9.131 1.00 98.25 109 THR A CA 1
ATOM 832 C C . THR A 1 109 ? -10.260 11.341 10.478 1.00 98.25 109 THR A C 1
ATOM 834 O O . THR A 1 109 ? -11.152 11.713 11.237 1.00 98.25 109 THR A O 1
ATOM 837 N N . ILE A 1 110 ? -9.369 10.410 10.836 1.00 97.19 110 ILE A N 1
ATOM 838 C CA . ILE A 1 110 ? -9.356 9.822 12.182 1.00 97.19 110 ILE A CA 1
ATOM 839 C C . ILE A 1 110 ? -9.078 10.901 13.240 1.00 97.19 110 ILE A C 1
ATOM 841 O O . ILE A 1 110 ? -9.784 10.967 14.243 1.00 97.19 110 ILE A O 1
ATOM 845 N N . ALA A 1 111 ? -8.098 11.778 13.009 1.00 96.69 111 ALA A N 1
ATOM 846 C CA . ALA A 1 111 ? -7.737 12.863 13.918 1.00 96.69 111 ALA A CA 1
ATOM 847 C C . ALA A 1 111 ? -8.881 13.875 14.087 1.00 96.69 111 ALA A C 1
ATOM 849 O O . ALA A 1 111 ? -9.210 14.259 15.210 1.00 96.69 111 ALA A O 1
ATOM 850 N N . ALA A 1 112 ? -9.544 14.254 12.991 1.00 96.62 112 ALA A N 1
ATOM 851 C CA . ALA A 1 112 ? -10.734 15.100 13.026 1.00 96.62 112 ALA A CA 1
ATOM 852 C C . ALA A 1 112 ? -11.861 14.437 13.828 1.00 96.62 112 ALA A C 1
ATOM 854 O O . ALA A 1 112 ? -12.469 15.060 14.700 1.00 96.62 112 ALA A O 1
ATOM 855 N N . ALA A 1 113 ? -12.101 13.148 13.593 1.00 94.56 113 ALA A N 1
ATOM 856 C CA . ALA A 1 113 ? -13.126 12.408 14.303 1.00 94.56 113 ALA A CA 1
ATOM 857 C C . ALA A 1 113 ? -12.794 12.261 15.800 1.00 94.56 113 ALA A C 1
ATOM 859 O O . ALA A 1 113 ? -13.698 12.346 16.636 1.00 94.56 113 ALA A O 1
ATOM 860 N N . LEU A 1 114 ? -11.510 12.145 16.159 1.00 93.12 114 LEU A N 1
ATOM 861 C CA . LEU A 1 114 ? -11.015 12.165 17.538 1.00 93.12 114 LEU A CA 1
ATOM 862 C C . LEU A 1 114 ? -11.316 13.498 18.233 1.00 93.12 114 LEU A C 1
ATOM 864 O O . LEU A 1 114 ? -11.853 13.501 19.341 1.00 93.12 114 LEU A O 1
ATOM 868 N N . ILE A 1 115 ? -11.033 14.623 17.566 1.00 93.62 115 ILE A N 1
ATOM 869 C CA . ILE A 1 115 ? -11.338 15.971 18.070 1.00 93.62 115 ILE A CA 1
ATOM 870 C C . ILE A 1 115 ? -12.844 16.131 18.287 1.00 93.62 115 ILE A C 1
ATOM 872 O O . ILE A 1 115 ? -13.264 16.578 19.352 1.00 93.62 115 ILE A O 1
ATOM 876 N N . VAL A 1 116 ? -13.669 15.743 17.310 1.00 93.31 116 VAL A N 1
ATOM 877 C CA . VAL A 1 116 ? -15.132 15.882 17.397 1.00 93.31 116 VAL A CA 1
ATOM 878 C C . VAL A 1 116 ? -15.695 15.041 18.544 1.00 93.31 116 VAL A C 1
ATOM 880 O O . VAL A 1 116 ? -16.480 15.540 19.354 1.00 93.31 116 VAL A O 1
ATOM 883 N N . SER A 1 117 ? -15.267 13.782 18.651 1.00 91.06 117 SER A N 1
ATOM 884 C CA . SER A 1 117 ? -15.749 12.851 19.680 1.00 91.06 117 SER A CA 1
ATOM 885 C C . SER A 1 117 ? -15.243 13.188 21.086 1.00 91.06 117 SER A C 1
ATOM 887 O O . SER A 1 117 ? -15.958 12.955 22.061 1.00 91.06 117 SER A O 1
ATOM 889 N N . HIS A 1 118 ? -14.064 13.806 21.204 1.00 91.00 118 HIS A N 1
ATOM 890 C CA . HIS A 1 118 ? -13.434 14.145 22.481 1.00 91.00 118 HIS A CA 1
ATOM 891 C C . HIS A 1 118 ? -13.186 15.647 22.646 1.00 91.00 118 HIS A C 1
ATOM 893 O O . HIS A 1 118 ? -12.242 16.041 23.326 1.00 91.00 118 HIS A O 1
ATOM 899 N N . ARG A 1 119 ? -14.057 16.509 22.101 1.00 90.69 119 ARG A N 1
ATOM 900 C CA . ARG A 1 119 ? -13.882 17.977 22.118 1.00 90.69 119 ARG A CA 1
ATOM 901 C C . ARG A 1 119 ? -13.533 18.545 23.496 1.00 90.69 119 ARG A C 1
ATOM 903 O O . ARG A 1 119 ? -12.689 19.423 23.615 1.00 90.69 119 ARG A O 1
ATOM 910 N N . ARG A 1 120 ? -14.114 17.984 24.563 1.00 88.75 120 ARG A N 1
ATOM 911 C CA . ARG A 1 120 ? -13.847 18.396 25.954 1.00 88.75 120 ARG A CA 1
ATOM 912 C C . ARG A 1 120 ? -12.393 18.169 26.392 1.00 88.75 120 ARG A C 1
ATOM 914 O O . ARG A 1 120 ? -11.921 18.904 27.243 1.00 88.75 120 ARG A O 1
ATOM 921 N N . ALA A 1 121 ? -11.680 17.207 25.808 1.00 86.38 121 ALA A N 1
ATOM 922 C CA . ALA A 1 121 ? -10.260 16.968 26.079 1.00 86.38 121 ALA A CA 1
ATOM 923 C C . ALA A 1 121 ? -9.331 17.996 25.395 1.00 86.38 121 ALA A C 1
ATOM 925 O O . ALA A 1 121 ? -8.186 18.174 25.827 1.00 86.38 121 ALA A O 1
ATOM 926 N N . PHE A 1 122 ? -9.834 18.674 24.355 1.00 85.56 122 PHE A N 1
ATOM 927 C CA . PHE A 1 122 ? -9.112 19.659 23.541 1.00 85.56 122 PHE A CA 1
ATOM 928 C C . PHE A 1 122 ? -9.530 21.119 23.806 1.00 85.56 122 PHE A C 1
ATOM 930 O O . PHE A 1 122 ? -8.838 22.026 23.368 1.00 85.56 122 PHE A O 1
ATOM 937 N N . LEU A 1 123 ? -10.633 21.379 24.516 1.00 83.62 123 LEU A N 1
ATOM 938 C CA . LEU A 1 123 ? -11.076 22.744 24.843 1.00 83.62 123 LEU A CA 1
ATOM 939 C C . LEU A 1 123 ? -10.271 23.442 25.965 1.00 83.62 123 LEU A C 1
ATOM 941 O O . LEU A 1 123 ? -9.987 24.625 25.810 1.00 83.62 123 LEU A O 1
ATOM 945 N N . PRO A 1 124 ? -9.858 22.785 27.071 1.00 76.56 124 PRO A N 1
ATOM 946 C CA . PRO A 1 124 ? -9.146 23.454 28.165 1.00 76.56 124 PRO A CA 1
ATOM 947 C C . PRO A 1 124 ? -7.623 23.489 27.946 1.00 76.56 124 PRO A C 1
ATOM 949 O O . PRO A 1 124 ? -6.854 23.304 28.886 1.00 76.56 124 PRO A O 1
ATOM 952 N N . LEU A 1 125 ? -7.157 23.650 26.704 1.00 73.56 125 LEU A N 1
ATOM 953 C CA . LEU A 1 125 ? -5.724 23.670 26.404 1.00 73.56 125 LEU A CA 1
ATOM 954 C C . LEU A 1 125 ? -5.110 24.990 26.888 1.00 73.56 125 LEU A C 1
ATOM 956 O O . LEU A 1 125 ? -5.159 25.996 26.187 1.00 73.56 125 LEU A O 1
ATOM 960 N N . SER A 1 126 ? -4.512 24.985 28.079 1.00 77.50 126 SER A N 1
ATOM 961 C CA . SER A 1 126 ? -3.673 26.080 28.567 1.00 77.50 126 SER A CA 1
ATOM 962 C C . SER A 1 126 ? -2.264 25.582 28.904 1.00 77.50 126 SER A C 1
ATOM 964 O O . SER A 1 126 ? -2.052 24.435 29.302 1.00 77.50 126 SER A O 1
ATOM 966 N N . GLY A 1 127 ? -1.268 26.445 28.695 1.00 82.19 127 GLY A N 1
ATOM 967 C CA . GLY A 1 127 ? 0.123 26.177 29.062 1.00 82.19 127 GLY A CA 1
ATOM 968 C C . GLY A 1 127 ? 0.795 25.036 28.284 1.00 82.19 127 GLY A C 1
ATOM 969 O O . GLY A 1 127 ? 0.579 24.850 27.087 1.00 82.19 127 GLY A O 1
ATOM 970 N N . ARG A 1 128 ? 1.665 24.284 28.975 1.00 82.06 128 ARG A N 1
ATOM 971 C CA . ARG A 1 128 ? 2.554 23.259 28.387 1.00 82.06 128 ARG A CA 1
ATOM 972 C C . ARG A 1 128 ? 1.805 22.073 27.772 1.00 82.06 128 ARG A C 1
ATOM 974 O O . ARG A 1 128 ? 2.286 21.465 26.823 1.00 82.06 128 ARG A O 1
ATOM 981 N N . ASP A 1 129 ? 0.605 21.796 28.257 1.00 83.38 129 ASP A N 1
ATOM 982 C CA . ASP A 1 129 ? -0.255 20.706 27.797 1.00 83.38 129 ASP A CA 1
ATOM 983 C C . ASP A 1 129 ? -0.792 20.899 26.372 1.00 83.38 129 ASP A C 1
ATOM 985 O O . ASP A 1 129 ? -1.101 19.927 25.676 1.00 83.38 129 ASP A O 1
ATOM 989 N N . ALA A 1 130 ? -0.893 22.155 25.930 1.00 88.06 130 ALA A N 1
ATOM 990 C CA . ALA A 1 130 ? -1.289 22.513 24.574 1.00 88.06 130 ALA A CA 1
ATOM 991 C C . ALA A 1 130 ? -0.168 22.268 23.556 1.00 88.06 130 ALA A C 1
ATOM 993 O O . ALA A 1 130 ? -0.441 22.059 22.375 1.00 88.06 130 ALA A O 1
ATOM 994 N N . PHE A 1 131 ? 1.089 22.259 24.003 1.00 90.94 131 PHE A N 1
ATOM 995 C CA . PHE A 1 131 ? 2.249 22.214 23.118 1.00 90.94 131 PHE A CA 1
ATOM 996 C C . PHE A 1 131 ? 2.284 20.949 22.252 1.00 90.94 131 PHE A C 1
ATOM 998 O O . PHE A 1 131 ? 2.535 21.035 21.057 1.00 90.94 131 PHE A O 1
ATOM 1005 N N . ILE A 1 132 ? 1.978 19.782 22.826 1.00 90.69 132 ILE A N 1
ATOM 1006 C CA . ILE A 1 132 ? 2.063 18.481 22.141 1.00 90.69 132 ILE A CA 1
ATOM 1007 C C . ILE A 1 132 ? 1.148 18.393 20.898 1.00 90.69 132 ILE A C 1
ATOM 1009 O O . ILE A 1 132 ? 1.654 18.078 19.814 1.00 90.69 132 ILE A O 1
ATOM 1013 N N . PRO A 1 133 ? -0.173 18.664 20.985 1.00 93.19 133 PRO A N 1
ATOM 1014 C CA . PRO A 1 133 ? -1.041 18.643 19.806 1.00 93.19 133 PRO A CA 1
ATOM 1015 C C . PRO A 1 133 ? -0.733 19.778 18.820 1.00 93.19 133 PRO A C 1
ATOM 1017 O O . PRO A 1 133 ? -0.765 19.544 17.611 1.00 93.19 133 PRO A O 1
ATOM 1020 N N . TRP A 1 134 ? -0.380 20.977 19.305 1.00 94.31 134 TRP A N 1
ATOM 1021 C CA . TRP A 1 134 ? -0.008 22.095 18.431 1.00 94.31 134 TRP A CA 1
ATOM 1022 C C . TRP A 1 134 ? 1.259 21.813 17.636 1.00 94.31 134 TRP A C 1
ATOM 1024 O O . TRP A 1 134 ? 1.286 22.074 16.438 1.00 94.31 134 TRP A O 1
ATOM 1034 N N . PHE A 1 135 ? 2.275 21.226 18.266 1.00 94.56 135 PHE A N 1
ATOM 1035 C CA . PHE A 1 135 ? 3.498 20.816 17.590 1.00 94.56 135 PHE A CA 1
ATOM 1036 C C . PHE A 1 135 ? 3.195 19.849 16.444 1.00 94.56 135 PHE A C 1
ATOM 1038 O O . PHE A 1 135 ? 3.639 20.082 15.324 1.00 94.56 135 PHE A O 1
ATOM 1045 N N . GLY A 1 136 ? 2.382 18.815 16.694 1.00 95.12 136 GLY A N 1
ATOM 1046 C CA . GLY A 1 136 ? 1.968 17.875 15.650 1.00 95.12 136 GLY A CA 1
ATOM 1047 C C . GLY A 1 136 ? 1.259 18.569 14.483 1.00 95.12 136 GLY A C 1
ATOM 1048 O O . GLY A 1 136 ? 1.598 18.326 13.328 1.00 95.12 136 GLY A O 1
ATOM 1049 N N . LEU A 1 137 ? 0.311 19.466 14.774 1.00 96.44 137 LEU A N 1
ATOM 1050 C CA . LEU A 1 137 ? -0.444 20.192 13.748 1.00 96.44 137 LEU A CA 1
ATOM 1051 C C . LEU A 1 137 ? 0.435 21.156 12.935 1.00 96.44 137 LEU A C 1
ATOM 1053 O O . LEU A 1 137 ? 0.350 21.181 11.709 1.00 96.44 137 LEU A O 1
ATOM 1057 N N . ILE A 1 138 ? 1.288 21.934 13.604 1.00 97.25 138 ILE A N 1
ATOM 1058 C CA . ILE A 1 138 ? 2.217 22.866 12.953 1.00 97.25 138 ILE A CA 1
ATOM 1059 C C . ILE A 1 138 ? 3.201 22.090 12.081 1.00 97.25 138 ILE A C 1
ATOM 1061 O O . ILE A 1 138 ? 3.464 22.496 10.955 1.00 97.25 138 ILE A O 1
ATOM 1065 N N . GLN A 1 139 ? 3.707 20.956 12.566 1.00 97.56 139 GLN A N 1
ATOM 1066 C CA . GLN A 1 139 ? 4.658 20.125 11.838 1.00 97.56 139 GLN A CA 1
ATOM 1067 C C . GLN A 1 139 ? 4.065 19.573 10.534 1.00 97.56 139 GLN A C 1
ATOM 1069 O O . GLN A 1 139 ? 4.688 19.721 9.481 1.00 97.56 139 GLN A O 1
ATOM 1074 N N . VAL A 1 140 ? 2.854 19.004 10.570 1.00 97.81 140 VAL A N 1
ATOM 1075 C CA . VAL A 1 140 ? 2.194 18.508 9.349 1.00 97.81 140 VAL A CA 1
ATOM 1076 C C . VAL A 1 140 ? 1.784 19.644 8.414 1.00 97.81 140 VAL A C 1
ATOM 1078 O O . VAL A 1 140 ? 1.928 19.510 7.201 1.00 97.81 140 VAL A O 1
ATOM 1081 N N . ALA A 1 141 ? 1.340 20.787 8.947 1.00 97.94 141 ALA A N 1
ATOM 1082 C CA . ALA A 1 141 ? 1.001 21.954 8.137 1.00 97.94 141 ALA A CA 1
ATOM 1083 C C . ALA A 1 141 ? 2.238 22.538 7.440 1.00 97.94 141 ALA A C 1
ATOM 1085 O O . ALA A 1 141 ? 2.195 22.800 6.241 1.00 97.94 141 ALA A O 1
ATOM 1086 N N . ALA A 1 142 ? 3.353 22.684 8.160 1.00 98.06 142 ALA A N 1
ATOM 1087 C CA . ALA A 1 142 ? 4.610 23.183 7.614 1.00 98.06 142 ALA A CA 1
ATOM 1088 C C . ALA A 1 142 ? 5.146 22.264 6.509 1.00 98.06 142 ALA A C 1
ATOM 1090 O O . ALA A 1 142 ? 5.496 22.747 5.434 1.00 98.06 142 ALA A O 1
ATOM 1091 N N . TYR A 1 143 ? 5.144 20.944 6.724 1.00 98.00 143 TYR A N 1
ATOM 1092 C CA . TYR A 1 143 ? 5.550 19.986 5.692 1.00 98.00 143 TYR A CA 1
ATOM 1093 C C . TYR A 1 143 ? 4.579 19.983 4.501 1.00 98.00 143 TYR A C 1
ATOM 1095 O O . TYR A 1 143 ? 4.994 20.001 3.342 1.00 98.00 143 TYR A O 1
ATOM 1103 N N . GLY A 1 144 ? 3.275 20.000 4.781 1.00 97.12 144 GLY A N 1
ATOM 1104 C CA . GLY A 1 144 ? 2.218 20.013 3.777 1.00 97.12 144 GLY A CA 1
ATOM 1105 C C . GLY A 1 144 ? 2.291 21.230 2.859 1.00 97.12 144 GLY A C 1
ATOM 1106 O O . GLY A 1 144 ? 2.273 21.075 1.643 1.00 97.12 144 GLY A O 1
ATOM 1107 N N . ILE A 1 145 ? 2.417 22.428 3.428 1.00 97.44 145 ILE A N 1
ATOM 1108 C CA . ILE A 1 145 ? 2.452 23.696 2.688 1.00 97.44 145 ILE A CA 1
ATOM 1109 C C . ILE A 1 145 ? 3.825 23.932 2.055 1.00 97.44 145 ILE A C 1
ATOM 1111 O O . ILE A 1 145 ? 3.897 24.371 0.912 1.00 97.44 145 ILE A O 1
ATOM 1115 N N . GLY A 1 146 ? 4.908 23.653 2.781 1.00 97.69 146 GLY A N 1
ATOM 1116 C CA . GLY A 1 146 ? 6.264 23.970 2.336 1.00 97.69 146 GLY A CA 1
ATOM 1117 C C . GLY A 1 146 ? 6.856 22.966 1.349 1.00 97.69 146 GLY A C 1
ATOM 1118 O O . GLY A 1 146 ? 7.685 23.350 0.531 1.00 97.69 146 GLY A O 1
ATOM 1119 N N . ILE A 1 147 ? 6.449 21.693 1.410 1.00 96.50 147 ILE A N 1
ATOM 1120 C CA . ILE A 1 147 ? 7.079 20.610 0.636 1.00 96.50 147 ILE A CA 1
ATOM 1121 C C . ILE A 1 147 ? 6.051 19.851 -0.203 1.00 96.50 147 ILE A C 1
ATOM 1123 O O . ILE A 1 147 ? 6.177 19.792 -1.429 1.00 96.50 147 ILE A O 1
ATOM 1127 N N . ALA A 1 148 ? 5.029 19.271 0.432 1.00 95.31 148 ALA A N 1
ATOM 1128 C CA . ALA A 1 148 ? 4.143 18.328 -0.249 1.00 95.31 148 ALA A CA 1
ATOM 1129 C C . ALA A 1 148 ? 3.261 19.006 -1.311 1.00 95.31 148 ALA A C 1
ATOM 1131 O O . ALA A 1 148 ? 3.179 18.524 -2.438 1.00 95.31 148 ALA A O 1
ATOM 1132 N N . LEU A 1 149 ? 2.628 20.136 -0.984 1.00 93.69 149 LEU A N 1
ATOM 1133 C CA . LEU A 1 149 ? 1.738 20.855 -1.896 1.00 93.69 149 LEU A CA 1
ATOM 1134 C C . LEU A 1 149 ? 2.484 21.432 -3.113 1.00 93.69 149 LEU A C 1
ATOM 1136 O O . LEU A 1 149 ? 2.031 21.174 -4.229 1.00 93.69 149 LEU A O 1
ATOM 1140 N N . PRO A 1 150 ? 3.624 22.140 -2.969 1.00 95.00 150 PRO A N 1
ATOM 1141 C CA . PRO A 1 150 ? 4.408 22.587 -4.119 1.00 95.00 150 PRO A CA 1
ATOM 1142 C C . PRO A 1 150 ? 4.827 21.429 -5.028 1.00 95.00 150 PRO A C 1
ATOM 1144 O O . PRO A 1 150 ? 4.665 21.524 -6.244 1.00 95.00 150 PRO A O 1
ATOM 1147 N N . SER A 1 151 ? 5.284 20.315 -4.441 1.00 91.12 151 SER A N 1
ATOM 1148 C CA . SER A 1 151 ? 5.677 19.114 -5.193 1.00 91.12 151 SER A CA 1
ATOM 1149 C C . SER A 1 151 ? 4.493 18.486 -5.928 1.00 91.12 151 SER A C 1
ATOM 1151 O O . SER A 1 151 ? 4.600 18.094 -7.086 1.00 91.12 151 SER A O 1
ATOM 1153 N N . PHE A 1 152 ? 3.325 18.423 -5.288 1.00 89.31 152 PHE A N 1
ATOM 1154 C CA . PHE A 1 152 ? 2.105 17.934 -5.923 1.00 89.31 152 PHE A CA 1
ATOM 1155 C C . PHE A 1 152 ? 1.677 18.830 -7.092 1.00 89.31 152 PHE A C 1
ATOM 1157 O O . PHE A 1 152 ? 1.320 18.333 -8.159 1.00 89.31 152 PHE A O 1
ATOM 1164 N N . LEU A 1 153 ? 1.727 20.153 -6.918 1.00 89.50 153 LEU A N 1
ATOM 1165 C CA . LEU A 1 153 ? 1.344 21.109 -7.956 1.00 89.50 153 LEU A CA 1
ATOM 1166 C C . LEU A 1 153 ? 2.296 21.076 -9.156 1.00 89.50 153 LEU A C 1
ATOM 1168 O O . LEU A 1 153 ? 1.820 21.184 -10.290 1.00 89.50 153 LEU A O 1
ATOM 1172 N N . SER A 1 154 ? 3.600 20.888 -8.931 1.00 87.94 154 SER A N 1
ATOM 1173 C CA . SER A 1 154 ? 4.587 20.753 -10.007 1.00 87.94 154 SER A CA 1
ATOM 1174 C C . SER A 1 154 ? 4.469 19.413 -10.740 1.00 87.94 154 SER A C 1
ATOM 1176 O O . SER A 1 154 ? 4.609 19.372 -11.961 1.00 87.94 154 SER A O 1
ATOM 1178 N N . LEU A 1 155 ? 4.122 18.332 -10.032 1.00 84.19 155 LEU A N 1
ATOM 1179 C CA . LEU A 1 155 ? 4.040 16.974 -10.581 1.00 84.19 155 LEU A CA 1
ATOM 1180 C C . LEU A 1 155 ? 2.621 16.533 -10.976 1.00 84.19 155 LEU A C 1
ATOM 1182 O O . LEU A 1 155 ? 2.424 15.396 -11.395 1.00 84.19 155 LEU A O 1
ATOM 1186 N N . ARG A 1 156 ? 1.612 17.409 -10.911 1.00 81.19 156 ARG A N 1
ATOM 1187 C CA . ARG A 1 156 ? 0.201 17.055 -11.182 1.00 81.19 156 ARG A CA 1
ATOM 1188 C C . ARG A 1 156 ? -0.045 16.386 -12.538 1.00 81.19 156 ARG A C 1
ATOM 1190 O O . ARG A 1 156 ? -0.995 15.621 -12.679 1.00 81.19 156 ARG A O 1
ATOM 1197 N N . ALA A 1 157 ? 0.788 16.674 -13.541 1.00 77.12 157 ALA A N 1
ATOM 1198 C CA . ALA A 1 157 ? 0.684 16.057 -14.862 1.00 77.12 157 ALA A CA 1
ATOM 1199 C C . ALA A 1 157 ? 0.963 14.543 -14.821 1.00 77.12 157 ALA A C 1
ATOM 1201 O O . ALA A 1 157 ? 0.341 13.793 -15.572 1.00 77.12 157 ALA A O 1
ATOM 1202 N N . PHE A 1 158 ? 1.811 14.085 -13.893 1.00 75.81 158 PHE A N 1
ATOM 1203 C CA . PHE A 1 158 ? 2.125 12.668 -13.709 1.00 75.81 158 PHE A CA 1
ATOM 1204 C C . PHE A 1 158 ? 0.935 11.852 -13.211 1.00 75.81 158 PHE A C 1
ATOM 1206 O O . PHE A 1 158 ? 0.878 10.662 -13.486 1.00 75.81 158 PHE A O 1
ATOM 1213 N N . LEU A 1 159 ? -0.070 12.464 -12.575 1.00 74.38 159 LEU A N 1
ATOM 1214 C CA . LEU A 1 159 ? -1.274 11.746 -12.125 1.00 74.38 159 LEU A CA 1
ATOM 1215 C C . LEU A 1 159 ? -2.075 11.120 -13.280 1.00 74.38 159 LEU A C 1
ATOM 1217 O O . LEU A 1 159 ? -2.883 10.216 -13.065 1.00 74.38 159 LEU A O 1
ATOM 1221 N N . LYS A 1 160 ? -1.850 11.603 -14.507 1.00 73.56 160 LYS A N 1
ATOM 1222 C CA . LYS A 1 160 ? -2.447 11.069 -15.736 1.00 73.56 160 LYS A CA 1
ATOM 1223 C C . LYS A 1 160 ? -1.557 10.048 -16.445 1.00 73.56 160 LYS A C 1
ATOM 1225 O O . LYS A 1 160 ? -1.969 9.523 -17.474 1.00 73.56 160 LYS A O 1
ATOM 1230 N N . ALA A 1 161 ? -0.338 9.814 -15.959 1.00 69.69 161 ALA A N 1
ATOM 1231 C CA . ALA A 1 161 ? 0.597 8.923 -16.621 1.00 69.69 161 ALA A CA 1
ATOM 1232 C C . ALA A 1 161 ? 0.060 7.480 -16.616 1.00 69.69 161 ALA A C 1
ATOM 1234 O O . ALA A 1 161 ? -0.479 7.031 -15.596 1.00 69.69 161 ALA A O 1
ATOM 1235 N N . PRO A 1 162 ? 0.213 6.749 -17.733 1.00 65.94 162 PRO A N 1
ATOM 1236 C CA . PRO A 1 162 ? 0.011 5.313 -17.725 1.00 65.94 162 PRO A CA 1
ATOM 1237 C C . PRO A 1 162 ? 1.086 4.679 -16.836 1.00 65.94 162 PRO A C 1
ATOM 1239 O O . PRO A 1 162 ? 2.245 5.093 -16.843 1.00 65.94 162 PRO A O 1
ATOM 1242 N N . GLY A 1 163 ? 0.702 3.674 -16.063 1.00 67.38 163 GLY A N 1
ATOM 1243 C CA . GLY A 1 163 ? 1.627 2.872 -15.276 1.00 67.38 163 GLY A CA 1
ATOM 1244 C C . GLY A 1 163 ? 1.068 1.469 -15.111 1.00 67.38 163 GLY A C 1
ATOM 1245 O O . GLY A 1 163 ? -0.132 1.263 -15.290 1.00 67.38 163 GLY A O 1
ATOM 1246 N N . GLY A 1 164 ? 1.926 0.513 -14.763 1.00 66.75 164 GLY A N 1
ATOM 1247 C CA . GLY A 1 164 ? 1.495 -0.854 -14.497 1.00 66.75 164 GLY A CA 1
ATOM 1248 C C . GLY A 1 164 ? 0.722 -0.932 -13.192 1.00 66.75 164 GLY A C 1
ATOM 1249 O O . GLY A 1 164 ? 1.319 -0.881 -12.116 1.00 66.75 164 GLY A O 1
ATOM 1250 N N . VAL A 1 165 ? -0.604 -1.029 -13.288 1.00 68.44 165 VAL A N 1
ATOM 1251 C CA . VAL A 1 165 ? -1.453 -1.443 -12.173 1.00 68.44 165 VAL A CA 1
ATOM 1252 C C . VAL A 1 165 ? -2.272 -2.650 -12.578 1.00 68.44 165 VAL A C 1
ATOM 1254 O O . VAL A 1 165 ? -2.873 -2.662 -13.644 1.00 68.44 165 VAL A O 1
ATOM 1257 N N . PHE A 1 166 ? -2.280 -3.646 -11.697 1.00 70.00 166 PHE A N 1
ATOM 1258 C CA . PHE A 1 166 ? -3.140 -4.814 -11.807 1.00 70.00 166 PHE A CA 1
ATOM 1259 C C . PHE A 1 166 ? -4.610 -4.401 -11.932 1.00 70.00 166 PHE A C 1
ATOM 1261 O O . PHE A 1 166 ? -5.047 -3.467 -11.249 1.00 70.00 166 PHE A O 1
ATOM 1268 N N . ALA A 1 167 ? -5.385 -5.129 -12.737 1.00 69.50 167 ALA A N 1
ATOM 1269 C CA . ALA A 1 167 ? -6.819 -4.916 -12.884 1.00 69.50 167 ALA A CA 1
ATOM 1270 C C . ALA A 1 167 ? -7.591 -5.172 -11.568 1.00 69.50 167 ALA A C 1
ATOM 1272 O O . ALA A 1 167 ? -8.194 -6.210 -11.311 1.00 69.50 167 ALA A O 1
ATOM 1273 N N . PHE A 1 168 ? -7.614 -4.181 -10.691 1.00 74.25 168 PHE A N 1
ATOM 1274 C CA . PHE A 1 168 ? -8.363 -4.213 -9.447 1.00 74.25 168 PHE A CA 1
ATOM 1275 C C . PHE A 1 168 ? -9.855 -3.966 -9.731 1.00 74.25 168 PHE A C 1
ATOM 1277 O O . PHE A 1 168 ? -10.187 -2.912 -10.273 1.00 74.25 168 PHE A O 1
ATOM 1284 N N . PRO A 1 169 ? -10.790 -4.859 -9.345 1.00 85.06 169 PRO A N 1
ATOM 1285 C CA . PRO A 1 169 ? -12.212 -4.599 -9.543 1.00 85.06 169 PRO A CA 1
ATOM 1286 C C . PRO A 1 169 ? -12.641 -3.358 -8.752 1.00 85.06 169 PRO A C 1
ATOM 1288 O O . PRO A 1 169 ? -12.756 -3.392 -7.529 1.00 85.06 169 PRO A O 1
ATOM 1291 N N . HIS A 1 170 ? -12.889 -2.245 -9.444 1.00 88.25 170 HIS A N 1
ATOM 1292 C CA . HIS A 1 170 ? -13.101 -0.931 -8.823 1.00 88.25 170 HIS A CA 1
ATOM 1293 C C . HIS A 1 170 ? -14.251 -0.905 -7.802 1.00 88.25 170 HIS A C 1
ATOM 1295 O O . HIS A 1 170 ? -14.194 -0.171 -6.815 1.00 88.25 170 HIS A O 1
ATOM 1301 N N . TRP A 1 171 ? -15.274 -1.742 -8.003 1.00 89.31 171 TRP A N 1
ATOM 1302 C CA . TRP A 1 171 ? -16.410 -1.897 -7.090 1.00 89.31 171 TRP A CA 1
ATOM 1303 C C . TRP A 1 171 ? -16.029 -2.544 -5.751 1.00 89.31 171 TRP A C 1
ATOM 1305 O O . TRP A 1 171 ? -16.735 -2.353 -4.760 1.00 89.31 171 TRP A O 1
ATOM 1315 N N . MET A 1 172 ? -14.918 -3.284 -5.686 1.00 89.06 172 MET A N 1
ATOM 1316 C CA . MET A 1 172 ? -14.497 -3.981 -4.473 1.00 89.06 172 MET A CA 1
ATOM 1317 C C . MET A 1 172 ? -14.183 -2.989 -3.353 1.00 89.06 172 MET A C 1
ATOM 1319 O O . MET A 1 172 ? -14.574 -3.209 -2.211 1.00 89.06 172 MET A O 1
ATOM 1323 N N . PHE A 1 173 ? -13.555 -1.858 -3.675 1.00 91.94 173 PHE A N 1
ATOM 1324 C CA . PHE A 1 173 ? -13.217 -0.830 -2.692 1.00 91.94 173 PHE A CA 1
ATOM 1325 C C . PHE A 1 173 ? -14.439 -0.269 -1.927 1.00 91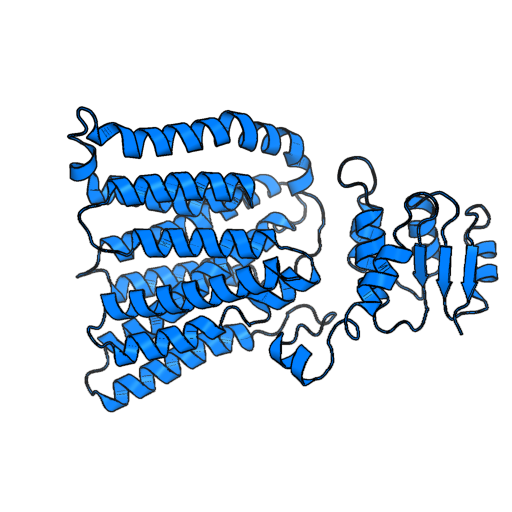.94 173 PHE A C 1
ATOM 1327 O O . PHE A 1 173 ? -14.462 -0.384 -0.697 1.00 91.94 173 PHE A O 1
ATOM 1334 N N . PRO A 1 174 ? -15.474 0.307 -2.580 1.00 93.38 174 PRO A N 1
ATOM 1335 C CA . PRO A 1 174 ? -16.636 0.826 -1.860 1.00 93.38 174 PRO A CA 1
ATOM 1336 C C . PRO A 1 174 ? -17.420 -0.276 -1.132 1.00 93.38 174 PRO A C 1
ATOM 1338 O O . PRO A 1 174 ? -17.956 -0.022 -0.053 1.00 93.38 174 PRO A O 1
ATOM 1341 N N . VAL A 1 175 ? -17.443 -1.508 -1.659 1.00 94.25 175 VAL A N 1
ATOM 1342 C CA . VAL A 1 175 ? -18.063 -2.658 -0.979 1.00 94.25 175 VAL A CA 1
ATOM 1343 C C . VAL A 1 175 ? -17.319 -3.005 0.312 1.00 94.25 175 VAL A C 1
ATOM 1345 O O . VAL A 1 175 ? -17.952 -3.143 1.357 1.00 94.25 175 VAL A O 1
ATOM 1348 N N . LEU A 1 176 ? -15.986 -3.082 0.285 1.00 94.56 176 LEU A N 1
ATOM 1349 C CA . LEU A 1 176 ? -15.175 -3.318 1.484 1.00 94.56 176 LEU A CA 1
ATOM 1350 C C . LEU A 1 176 ? -15.363 -2.200 2.516 1.00 94.56 176 LEU A C 1
ATOM 1352 O O . LEU A 1 176 ? -15.503 -2.484 3.706 1.00 94.56 176 LEU A O 1
ATOM 1356 N N . ALA A 1 177 ? -15.424 -0.939 2.078 1.00 95.88 177 ALA A N 1
ATOM 1357 C CA . ALA A 1 177 ? -15.671 0.193 2.967 1.00 95.88 177 ALA A CA 1
ATOM 1358 C C . ALA A 1 177 ? -17.045 0.080 3.650 1.00 95.88 177 ALA A C 1
ATOM 1360 O O . ALA A 1 177 ? -17.143 0.226 4.871 1.00 95.88 177 ALA A O 1
ATOM 1361 N N . ALA A 1 178 ? -18.092 -0.251 2.887 1.00 96.69 178 ALA A N 1
ATOM 1362 C CA . ALA A 1 178 ? -19.436 -0.464 3.417 1.00 96.69 178 ALA A CA 1
ATOM 1363 C C . ALA A 1 178 ? -19.479 -1.634 4.413 1.00 96.69 178 ALA A C 1
ATOM 1365 O O . ALA A 1 178 ? -20.001 -1.478 5.516 1.00 96.69 178 ALA A O 1
ATOM 1366 N N . ILE A 1 179 ? -18.881 -2.781 4.073 1.00 95.56 179 ILE A N 1
ATOM 1367 C CA . ILE A 1 179 ? -18.817 -3.957 4.954 1.00 95.56 179 ILE A CA 1
ATOM 1368 C C . ILE A 1 179 ? -18.086 -3.622 6.258 1.00 95.56 179 ILE A C 1
ATOM 1370 O O . ILE A 1 179 ? -18.588 -3.946 7.334 1.00 95.56 179 ILE A O 1
ATOM 1374 N N . ALA A 1 180 ? -16.935 -2.946 6.195 1.00 95.12 180 ALA A N 1
ATOM 1375 C CA . ALA A 1 180 ? -16.175 -2.567 7.384 1.00 95.12 180 ALA A CA 1
ATOM 1376 C C . ALA A 1 180 ? -16.994 -1.662 8.320 1.00 95.12 180 ALA A C 1
ATOM 1378 O O . ALA A 1 180 ? -17.054 -1.916 9.525 1.00 95.12 180 ALA A O 1
ATOM 1379 N N . VAL A 1 181 ? -17.676 -0.648 7.774 1.00 95.81 181 VAL A N 1
ATOM 1380 C CA . VAL A 1 181 ? -18.535 0.259 8.553 1.00 95.81 181 VAL A CA 1
ATOM 1381 C C . VAL A 1 181 ? -19.739 -0.476 9.142 1.00 95.81 181 VAL A C 1
ATOM 1383 O O . VAL A 1 181 ? -20.045 -0.279 10.317 1.00 95.81 181 VAL A O 1
ATOM 1386 N N . LEU A 1 182 ? -20.398 -1.351 8.377 1.00 95.44 182 LEU A N 1
ATOM 1387 C CA . LEU A 1 182 ? -21.538 -2.138 8.855 1.00 95.44 182 LEU A CA 1
ATOM 1388 C C . LEU A 1 182 ? -21.133 -3.090 9.986 1.00 95.44 182 LEU A C 1
ATOM 1390 O O . LEU A 1 182 ? -21.781 -3.105 11.033 1.00 95.44 182 LEU A O 1
ATOM 1394 N N . LEU A 1 183 ? -20.039 -3.840 9.820 1.00 92.31 183 LEU A N 1
ATOM 1395 C CA . LEU A 1 183 ? -19.528 -4.745 10.852 1.00 92.31 183 LEU A CA 1
ATOM 1396 C C . LEU A 1 183 ? -19.099 -3.981 12.110 1.00 92.31 183 LEU A C 1
ATOM 1398 O O . LEU A 1 183 ? -19.426 -4.399 13.222 1.00 92.31 183 LEU A O 1
ATOM 1402 N N . ALA A 1 184 ? -18.415 -2.844 11.952 1.00 91.62 184 ALA A N 1
ATOM 1403 C CA . ALA A 1 184 ? -18.051 -1.978 13.069 1.00 91.62 184 ALA A CA 1
ATOM 1404 C C . ALA A 1 184 ? -19.290 -1.426 13.780 1.00 91.62 184 ALA A C 1
ATOM 1406 O O . ALA A 1 184 ? -19.345 -1.431 15.008 1.00 91.62 184 ALA A O 1
ATOM 1407 N N . GLY A 1 185 ? -20.304 -1.001 13.024 1.00 92.19 185 GLY A N 1
ATOM 1408 C CA . GLY A 1 185 ? -21.591 -0.568 13.552 1.00 92.19 185 GLY A CA 1
ATOM 1409 C C . GLY A 1 185 ? -22.227 -1.661 14.401 1.00 92.19 185 GLY A C 1
ATOM 1410 O O . GLY A 1 185 ? -22.487 -1.437 15.575 1.00 92.19 185 GLY A O 1
ATOM 1411 N N . VAL A 1 186 ? -22.386 -2.871 13.866 1.00 88.38 186 VAL A N 1
ATOM 1412 C CA . VAL A 1 186 ? -22.977 -4.004 14.597 1.00 88.38 186 VAL A CA 1
ATOM 1413 C C . VAL A 1 186 ? -22.181 -4.348 15.859 1.00 88.38 186 VAL A C 1
ATOM 1415 O O . VAL A 1 186 ? -22.773 -4.559 16.919 1.00 88.38 186 VAL A O 1
ATOM 1418 N N . ALA A 1 187 ? -20.851 -4.382 15.771 1.00 85.25 187 ALA A N 1
ATOM 1419 C CA . ALA A 1 187 ? -20.014 -4.916 16.838 1.00 85.25 187 ALA A CA 1
ATOM 1420 C C . ALA A 1 187 ? -19.605 -3.890 17.913 1.00 85.25 187 ALA A C 1
ATOM 1422 O O . ALA A 1 187 ? -19.390 -4.269 19.062 1.00 85.25 187 ALA A O 1
ATOM 1423 N N . LEU A 1 188 ? -19.498 -2.600 17.575 1.00 88.19 188 LEU A N 1
ATOM 1424 C CA . LEU A 1 188 ? -18.867 -1.587 18.438 1.00 88.19 188 LEU A CA 1
ATOM 1425 C C . LEU A 1 188 ? -19.809 -0.460 18.887 1.00 88.19 188 LEU A C 1
ATOM 1427 O O . LEU A 1 188 ? -19.472 0.247 19.839 1.00 88.19 188 LEU A O 1
ATOM 1431 N N . TRP A 1 189 ? -20.982 -0.279 18.262 1.00 88.00 189 TRP A N 1
ATOM 1432 C CA . TRP A 1 189 ? -21.813 0.922 18.463 1.00 88.00 189 TRP A CA 1
ATOM 1433 C C . TRP A 1 189 ? -22.233 1.205 19.909 1.00 88.00 189 TRP A C 1
ATOM 1435 O O . TRP A 1 189 ? -22.328 2.371 20.299 1.00 88.00 189 TRP A O 1
ATOM 1445 N N . ARG A 1 190 ? -22.472 0.163 20.715 1.00 84.88 190 ARG A N 1
ATOM 1446 C CA . ARG A 1 190 ? -22.943 0.323 22.102 1.00 84.88 190 ARG A CA 1
ATOM 1447 C C . ARG A 1 190 ? -21.822 0.675 23.072 1.00 84.88 190 ARG A C 1
ATOM 1449 O O . ARG A 1 190 ? -21.993 1.575 23.887 1.00 84.88 190 ARG A O 1
ATOM 1456 N N . ASN A 1 191 ? -20.680 -0.002 22.956 1.00 84.62 191 ASN A N 1
ATOM 1457 C CA . ASN A 1 191 ? -19.686 -0.046 24.032 1.00 84.62 191 ASN A CA 1
ATOM 1458 C C . ASN A 1 191 ? -18.328 0.568 23.652 1.00 84.62 191 ASN A C 1
ATOM 1460 O O . ASN A 1 191 ? -17.553 0.922 24.535 1.00 84.62 191 ASN A O 1
ATOM 1464 N N . HIS A 1 192 ? -18.036 0.752 22.359 1.00 88.94 192 HIS A N 1
ATOM 1465 C CA . HIS A 1 192 ? -16.696 1.121 21.883 1.00 88.94 192 HIS A CA 1
ATOM 1466 C C . HIS A 1 192 ? -16.744 2.223 20.821 1.00 88.94 192 HIS A C 1
ATOM 1468 O O . HIS A 1 192 ? -16.169 2.104 19.738 1.00 88.94 192 HIS A O 1
ATOM 1474 N N . LYS A 1 193 ? -17.412 3.338 21.151 1.00 87.75 193 LYS A N 1
ATOM 1475 C CA . LYS A 1 193 ? -17.596 4.484 20.242 1.00 87.75 193 LYS A CA 1
ATOM 1476 C C . LYS A 1 193 ? -16.283 5.002 19.646 1.00 87.75 193 LYS A C 1
ATOM 1478 O O . LYS A 1 193 ? -16.258 5.313 18.466 1.00 87.75 193 LYS A O 1
ATOM 1483 N N . ALA A 1 194 ? -15.195 5.048 20.420 1.00 87.50 194 ALA A N 1
ATOM 1484 C CA . ALA A 1 194 ? -13.890 5.494 19.921 1.00 87.50 194 ALA A CA 1
ATOM 1485 C C . ALA A 1 194 ? -13.356 4.601 18.783 1.00 87.50 194 ALA A C 1
ATOM 1487 O O . ALA A 1 194 ? -12.937 5.107 17.745 1.00 87.50 194 ALA A O 1
ATOM 1488 N N . ALA A 1 195 ? -13.446 3.277 18.936 1.00 90.75 195 ALA A N 1
ATOM 1489 C CA . ALA A 1 195 ? -13.017 2.335 17.906 1.00 90.75 195 ALA A CA 1
ATOM 1490 C C . ALA A 1 195 ? -13.910 2.399 16.657 1.00 90.75 195 ALA A C 1
ATOM 1492 O O . ALA A 1 195 ? -13.399 2.385 15.539 1.00 90.75 195 ALA A O 1
ATOM 1493 N N . LEU A 1 196 ? -15.231 2.541 16.838 1.00 93.62 196 LEU A N 1
ATOM 1494 C CA . LEU A 1 196 ? -16.161 2.771 15.728 1.00 93.62 196 LEU A CA 1
ATOM 1495 C C . LEU A 1 196 ? -15.795 4.044 14.952 1.00 93.62 196 LEU A C 1
ATOM 1497 O O . LEU A 1 196 ? -15.702 4.016 13.729 1.00 93.62 196 LEU A O 1
ATOM 1501 N N . VAL A 1 197 ? -15.550 5.143 15.667 1.00 92.25 197 VAL A N 1
ATOM 1502 C CA . VAL A 1 197 ? -15.152 6.431 15.087 1.00 92.25 197 VAL A CA 1
ATOM 1503 C C . VAL A 1 197 ? -13.852 6.304 14.290 1.00 92.25 197 VAL A C 1
ATOM 1505 O O . VAL A 1 197 ? -13.771 6.841 13.190 1.00 92.25 197 VAL A O 1
ATOM 1508 N N . ALA A 1 198 ? -12.865 5.554 14.788 1.00 93.25 198 ALA A N 1
ATOM 1509 C CA . ALA A 1 198 ? -11.620 5.312 14.063 1.00 93.25 198 ALA A CA 1
ATOM 1510 C C . ALA A 1 198 ? -11.846 4.542 12.749 1.00 93.25 198 ALA A C 1
ATOM 1512 O O . ALA A 1 198 ? -11.316 4.938 11.713 1.00 93.25 198 ALA A O 1
ATOM 1513 N N . ILE A 1 199 ? -12.660 3.481 12.762 1.00 94.75 199 ILE A N 1
ATOM 1514 C CA . ILE A 1 199 ? -12.955 2.675 11.563 1.00 94.75 199 ILE A CA 1
ATOM 1515 C C . ILE A 1 199 ? -13.739 3.489 10.525 1.00 94.75 199 ILE A C 1
ATOM 1517 O O . ILE A 1 199 ? -13.393 3.480 9.344 1.00 94.75 199 ILE A O 1
ATOM 1521 N N . VAL A 1 200 ? -14.752 4.242 10.963 1.00 96.56 200 VAL A N 1
ATOM 1522 C CA . VAL A 1 200 ? -15.497 5.166 10.091 1.00 96.56 200 VAL A CA 1
ATOM 1523 C C . VAL A 1 200 ? -14.570 6.245 9.535 1.00 96.56 200 VAL A C 1
ATOM 1525 O O . VAL A 1 200 ? -14.662 6.574 8.353 1.00 96.56 200 VAL A O 1
ATOM 1528 N N . GLY A 1 201 ? -13.646 6.753 10.355 1.00 96.88 201 GLY A N 1
ATOM 1529 C CA . GLY A 1 201 ? -12.586 7.666 9.938 1.00 96.88 201 GLY A CA 1
ATOM 1530 C C . GLY A 1 201 ? -11.766 7.083 8.791 1.00 96.88 201 GLY A C 1
ATOM 1531 O O . GLY A 1 201 ? -11.694 7.703 7.739 1.00 96.88 201 GLY A O 1
ATOM 1532 N N . VAL A 1 202 ? -11.252 5.855 8.925 1.00 97.88 202 VAL A N 1
ATOM 1533 C CA . VAL A 1 202 ? -10.500 5.196 7.841 1.00 97.88 202 VAL A CA 1
ATOM 1534 C C . VAL A 1 202 ? -11.312 5.070 6.560 1.00 97.88 202 VAL A C 1
ATOM 1536 O O . VAL A 1 202 ? -10.818 5.463 5.505 1.00 97.88 202 VAL A O 1
ATOM 1539 N N . ALA A 1 203 ? -12.545 4.564 6.633 1.00 97.81 203 ALA A N 1
ATOM 1540 C CA . ALA A 1 203 ? -13.396 4.424 5.452 1.00 97.81 203 ALA A CA 1
ATOM 1541 C C . ALA A 1 203 ? -13.666 5.784 4.784 1.00 97.81 203 ALA A C 1
ATOM 1543 O O . ALA A 1 203 ? -13.577 5.909 3.565 1.00 97.81 203 ALA A O 1
ATOM 1544 N N . THR A 1 204 ? -13.924 6.820 5.584 1.00 97.94 204 THR A N 1
ATOM 1545 C CA . THR A 1 204 ? -14.169 8.184 5.098 1.00 97.94 204 THR A CA 1
ATOM 1546 C C . THR A 1 204 ? -12.918 8.778 4.457 1.00 97.94 204 THR A C 1
ATOM 1548 O O . THR A 1 204 ? -12.986 9.281 3.341 1.00 97.94 204 THR A O 1
ATOM 1551 N N . GLY A 1 205 ? -11.762 8.695 5.118 1.00 98.06 205 GLY A N 1
ATOM 1552 C CA . GLY A 1 205 ? -10.488 9.182 4.588 1.00 98.06 205 GLY A CA 1
ATOM 1553 C C . GLY A 1 205 ? -10.083 8.473 3.302 1.00 98.06 205 GLY A C 1
ATOM 1554 O O . GLY A 1 205 ? -9.627 9.127 2.366 1.00 98.06 205 GLY A O 1
ATOM 1555 N N . ALA A 1 206 ? -10.324 7.162 3.229 1.00 98.00 206 ALA A N 1
ATOM 1556 C CA . ALA A 1 206 ? -10.129 6.374 2.021 1.00 98.00 206 ALA A CA 1
ATOM 1557 C C . ALA A 1 206 ? -11.038 6.854 0.874 1.00 98.00 206 ALA A C 1
ATOM 1559 O O . ALA A 1 206 ? -10.572 7.115 -0.233 1.00 98.00 206 ALA A O 1
ATOM 1560 N N . LEU A 1 207 ? -12.339 7.024 1.131 1.00 97.75 207 LEU A N 1
ATOM 1561 C CA . LEU A 1 207 ? -13.296 7.498 0.126 1.00 97.75 207 LEU A CA 1
ATOM 1562 C C . LEU A 1 207 ? -12.973 8.917 -0.355 1.00 97.75 207 LEU A C 1
ATOM 1564 O O . LEU A 1 207 ? -13.032 9.181 -1.553 1.00 97.75 207 LEU A O 1
ATOM 1568 N N . LEU A 1 208 ? -12.589 9.819 0.553 1.00 97.94 208 LEU A N 1
ATOM 1569 C CA . LEU A 1 208 ? -12.192 11.184 0.207 1.00 97.94 208 LEU A CA 1
ATOM 1570 C C . LEU A 1 208 ? -10.904 11.213 -0.621 1.00 97.94 208 LEU A C 1
ATOM 1572 O O . LEU A 1 208 ? -10.814 11.992 -1.567 1.00 97.94 208 LEU A O 1
ATOM 1576 N N . GLY A 1 209 ? -9.920 10.367 -0.302 1.00 96.81 209 GLY A N 1
ATOM 1577 C CA . GLY A 1 209 ? -8.667 10.306 -1.059 1.00 96.81 209 GLY A CA 1
ATOM 1578 C C . GLY A 1 209 ? -8.872 9.768 -2.462 1.00 96.81 209 GLY A C 1
ATOM 1579 O O . GLY A 1 209 ? -8.400 10.381 -3.421 1.00 96.81 209 GLY A O 1
ATOM 1580 N N . LEU A 1 210 ? -9.654 8.697 -2.600 1.00 96.31 210 LEU A N 1
ATOM 1581 C CA . LEU A 1 210 ? -10.035 8.193 -3.913 1.00 96.31 210 LEU A CA 1
ATOM 1582 C C . LEU A 1 210 ? -10.864 9.225 -4.686 1.00 96.31 210 LEU A C 1
ATOM 1584 O O . LEU A 1 210 ? -10.569 9.494 -5.846 1.00 96.31 210 LEU A O 1
ATOM 1588 N N . GLY A 1 211 ? -11.862 9.837 -4.045 1.00 96.88 211 GLY A N 1
ATOM 1589 C CA . GLY A 1 211 ? -12.705 10.864 -4.654 1.00 96.88 211 GLY A CA 1
ATOM 1590 C C . GLY A 1 211 ? -11.897 12.066 -5.144 1.00 96.88 211 GLY A C 1
ATOM 1591 O O . GLY A 1 211 ? -12.126 12.547 -6.250 1.00 96.88 211 GLY A O 1
ATOM 1592 N N . GLY A 1 212 ? -10.900 12.506 -4.372 1.00 95.06 212 GLY A N 1
ATOM 1593 C CA . GLY A 1 212 ? -9.965 13.552 -4.779 1.00 95.06 212 GLY A CA 1
ATOM 1594 C C . GLY A 1 212 ? -9.145 13.157 -6.008 1.00 95.06 212 GLY A C 1
ATOM 1595 O O . GLY A 1 212 ? -9.058 13.931 -6.959 1.00 95.06 212 GLY A O 1
ATOM 1596 N N . LEU A 1 213 ? -8.587 11.943 -6.033 1.00 93.69 213 LEU A N 1
ATOM 1597 C CA . LEU A 1 213 ? -7.831 11.441 -7.186 1.00 93.69 213 LEU A CA 1
ATOM 1598 C C . LEU A 1 213 ? -8.704 11.313 -8.441 1.00 93.69 213 LEU A C 1
ATOM 1600 O O . LEU A 1 213 ? -8.314 11.816 -9.492 1.00 93.69 213 LEU A O 1
ATOM 1604 N N . LEU A 1 214 ? -9.900 10.730 -8.317 1.00 94.69 214 LEU A N 1
ATOM 1605 C CA . LEU A 1 214 ? -10.870 10.623 -9.411 1.00 94.69 214 LEU A CA 1
ATOM 1606 C C . LEU A 1 214 ? -11.326 11.998 -9.899 1.00 94.69 214 LEU A C 1
ATOM 1608 O O . LEU A 1 214 ? -11.504 12.212 -11.095 1.00 94.69 214 LEU A O 1
ATOM 1612 N N . PHE A 1 215 ? -11.464 12.970 -8.997 1.00 94.69 215 PHE A N 1
ATOM 1613 C CA . PHE A 1 215 ? -11.743 14.343 -9.390 1.00 94.69 215 PHE A CA 1
ATOM 1614 C C . PHE A 1 215 ? -10.608 14.911 -10.248 1.00 94.69 215 PHE A C 1
ATOM 1616 O O . PHE A 1 215 ? -10.888 15.552 -11.259 1.00 94.69 215 PHE A O 1
ATOM 1623 N N . PHE A 1 216 ? -9.338 14.669 -9.918 1.00 90.69 216 PHE A N 1
ATOM 1624 C CA . PHE A 1 216 ? -8.213 15.136 -10.738 1.00 90.69 216 PHE A CA 1
ATOM 1625 C C . PHE A 1 216 ? -8.117 14.441 -12.105 1.00 90.69 216 PHE A C 1
ATOM 1627 O O . PHE A 1 216 ? -7.662 15.063 -13.069 1.00 90.69 216 PHE A O 1
ATOM 1634 N N . THR A 1 217 ? -8.577 13.194 -12.217 1.00 91.06 217 THR A N 1
ATOM 1635 C CA . THR A 1 217 ? -8.556 12.409 -13.462 1.00 91.06 217 THR A CA 1
ATOM 1636 C C . THR A 1 217 ? -9.880 12.428 -14.231 1.00 91.06 217 THR A C 1
ATOM 1638 O O . THR A 1 217 ? -9.945 11.864 -15.316 1.00 91.06 217 THR A O 1
ATOM 1641 N N . ARG A 1 218 ? -10.909 13.146 -13.757 1.00 94.00 218 ARG A N 1
ATOM 1642 C CA . ARG A 1 218 ? -12.278 13.164 -14.324 1.00 94.00 218 ARG A CA 1
ATOM 1643 C C . ARG A 1 218 ? -12.399 13.499 -15.816 1.00 94.00 218 ARG A C 1
ATOM 1645 O O . ARG A 1 218 ? -13.394 13.155 -16.432 1.00 94.00 218 ARG A O 1
ATOM 1652 N N . ASN A 1 219 ? -11.413 14.204 -16.372 1.00 91.56 219 ASN A N 1
ATOM 1653 C CA . ASN A 1 219 ? -11.384 14.603 -17.783 1.00 91.56 219 ASN A CA 1
ATOM 1654 C C . ASN A 1 219 ? -10.516 13.667 -18.650 1.00 91.56 219 ASN A C 1
ATOM 1656 O O . ASN A 1 219 ? -10.257 13.984 -19.809 1.00 91.56 219 ASN A O 1
ATOM 1660 N N . ALA A 1 220 ? -9.971 12.584 -18.089 1.00 88.75 220 ALA A N 1
ATOM 1661 C CA . ALA A 1 220 ? -9.279 11.552 -18.856 1.00 88.75 220 ALA A CA 1
ATOM 1662 C C . ALA A 1 220 ? -10.304 10.621 -19.537 1.00 88.75 220 ALA A C 1
ATOM 1664 O O . ALA A 1 220 ? -11.413 10.488 -19.020 1.00 88.75 220 ALA A O 1
ATOM 1665 N N . PRO A 1 221 ? -9.949 9.958 -20.657 1.00 89.44 221 PRO A N 1
ATOM 1666 C CA . PRO A 1 221 ? -10.826 8.975 -21.301 1.00 89.44 221 PRO A CA 1
ATOM 1667 C C . PRO A 1 221 ? -11.277 7.862 -20.347 1.00 89.44 221 PRO A C 1
ATOM 1669 O O . PRO A 1 221 ? -12.432 7.454 -20.383 1.00 89.44 221 PRO A O 1
ATOM 1672 N N . ASP A 1 222 ? -10.373 7.432 -19.463 1.00 88.75 222 ASP A N 1
ATOM 1673 C CA . ASP A 1 222 ? -10.676 6.594 -18.308 1.00 88.75 222 ASP A CA 1
ATOM 1674 C C . ASP A 1 222 ? -10.200 7.304 -17.024 1.00 88.75 222 ASP A C 1
ATOM 1676 O O . ASP A 1 222 ? -8.995 7.534 -16.859 1.00 88.75 222 ASP A O 1
ATOM 1680 N N . PRO A 1 223 ? -11.113 7.686 -16.111 1.00 90.12 223 PRO A N 1
ATOM 1681 C CA . PRO A 1 223 ? -10.752 8.264 -14.820 1.00 90.12 223 PRO A CA 1
ATOM 1682 C C . PRO A 1 223 ? -9.968 7.309 -13.909 1.00 90.12 223 PRO A C 1
ATOM 1684 O O . PRO A 1 223 ? -9.268 7.786 -13.012 1.00 90.12 223 PRO A O 1
ATOM 1687 N N . TRP A 1 224 ? -10.051 5.992 -14.119 1.00 90.69 224 TRP A N 1
ATOM 1688 C CA . TRP A 1 224 ? -9.339 4.967 -13.349 1.00 90.69 224 TRP A CA 1
ATOM 1689 C C . TRP A 1 224 ? -7.905 4.763 -13.840 1.00 90.69 224 TRP A C 1
ATOM 1691 O O . TRP A 1 224 ? -7.466 3.662 -14.168 1.00 90.69 224 TRP A O 1
ATOM 1701 N N . THR A 1 225 ? -7.141 5.855 -13.862 1.00 88.56 225 THR A N 1
ATOM 1702 C CA . THR A 1 225 ? -5.713 5.801 -14.186 1.00 88.56 225 THR A CA 1
ATOM 1703 C C . THR A 1 225 ? -4.919 5.062 -13.097 1.00 88.56 225 THR A C 1
ATOM 1705 O O . THR A 1 225 ? -5.437 4.691 -12.040 1.00 88.56 225 THR A O 1
ATOM 1708 N N . TYR A 1 226 ? -3.612 4.902 -13.322 1.00 87.19 226 TYR A N 1
ATOM 1709 C CA . TYR A 1 226 ? -2.677 4.245 -12.403 1.00 87.19 226 TYR A CA 1
ATOM 1710 C C . TYR A 1 226 ? -2.846 4.658 -10.925 1.00 87.19 226 TYR A C 1
ATOM 1712 O O . TYR A 1 226 ? -2.925 3.805 -10.041 1.00 87.19 226 TYR A O 1
ATOM 1720 N N . TYR A 1 227 ? -2.924 5.961 -10.627 1.00 90.88 227 TYR A N 1
ATOM 1721 C CA . TYR A 1 227 ? -2.941 6.449 -9.241 1.00 90.88 227 TYR A CA 1
ATOM 1722 C C . TYR A 1 227 ? -4.258 6.174 -8.493 1.00 90.88 227 TYR A C 1
ATOM 1724 O O . TYR A 1 227 ? -4.172 5.633 -7.388 1.00 90.88 227 TYR A O 1
ATOM 1732 N N . PRO A 1 228 ? -5.456 6.500 -9.028 1.00 93.25 228 PRO A N 1
ATOM 1733 C CA . PRO A 1 228 ? -6.731 6.086 -8.437 1.00 93.25 228 PRO A CA 1
ATOM 1734 C C . PRO A 1 228 ? -6.833 4.575 -8.200 1.00 93.25 228 PRO A C 1
ATOM 1736 O O . PRO A 1 228 ? -7.261 4.150 -7.127 1.00 93.25 228 PRO A O 1
ATOM 1739 N N . THR A 1 229 ? -6.390 3.751 -9.150 1.00 91.94 229 THR A N 1
ATOM 1740 C CA . THR A 1 229 ? -6.489 2.289 -9.023 1.00 91.94 229 THR A CA 1
ATOM 1741 C C . THR A 1 229 ? -5.518 1.757 -7.969 1.00 91.94 229 THR A C 1
ATOM 1743 O O . THR A 1 229 ? -5.920 1.010 -7.073 1.00 91.94 229 THR A O 1
ATOM 1746 N N . LYS A 1 230 ? -4.264 2.234 -7.965 1.00 91.81 230 LYS A N 1
ATOM 1747 C CA . LYS A 1 230 ? -3.290 1.930 -6.903 1.00 91.81 230 LYS A CA 1
ATOM 1748 C C . LYS A 1 230 ? -3.780 2.395 -5.530 1.00 91.81 230 LYS A C 1
ATOM 1750 O O . LYS A 1 230 ? -3.594 1.683 -4.546 1.00 91.81 230 LYS A O 1
ATOM 1755 N N . TYR A 1 231 ? -4.439 3.555 -5.460 1.00 94.75 231 TYR A N 1
ATOM 1756 C CA . TYR A 1 231 ? -5.080 4.051 -4.241 1.00 94.75 231 TYR A CA 1
ATOM 1757 C C . TYR A 1 231 ? -6.119 3.083 -3.713 1.00 94.75 231 TYR A C 1
ATOM 1759 O O . TYR A 1 231 ? -6.049 2.673 -2.555 1.00 94.75 231 TYR A O 1
ATOM 1767 N N . ALA A 1 232 ? -7.088 2.743 -4.562 1.00 94.94 232 ALA A N 1
ATOM 1768 C CA . ALA A 1 232 ? -8.202 1.887 -4.199 1.00 94.94 232 ALA A CA 1
ATOM 1769 C C . ALA A 1 232 ? -7.697 0.530 -3.706 1.00 94.94 232 ALA A C 1
ATOM 1771 O O . ALA A 1 232 ? -8.192 0.030 -2.697 1.00 94.94 232 ALA A O 1
ATOM 1772 N N . TRP A 1 233 ? -6.659 -0.014 -4.342 1.00 93.50 233 TRP A N 1
ATOM 1773 C CA . TRP A 1 233 ? -5.983 -1.230 -3.903 1.00 93.50 233 TRP A CA 1
ATOM 1774 C C . TRP A 1 233 ? -5.356 -1.096 -2.502 1.00 93.50 233 TRP A C 1
ATOM 1776 O O . TRP A 1 233 ? -5.715 -1.864 -1.607 1.00 93.50 233 TRP A O 1
ATOM 1786 N N . ILE A 1 234 ? -4.493 -0.097 -2.260 1.00 95.25 234 ILE A N 1
ATOM 1787 C CA . ILE A 1 234 ? -3.837 0.084 -0.947 1.00 95.25 234 ILE A CA 1
ATOM 1788 C C . ILE A 1 234 ? -4.875 0.345 0.155 1.00 95.25 234 ILE A C 1
ATOM 1790 O O . ILE A 1 234 ? -4.794 -0.222 1.245 1.00 95.25 234 ILE A O 1
ATOM 1794 N N . ALA A 1 235 ? -5.885 1.170 -0.121 1.00 96.50 235 ALA A N 1
ATOM 1795 C CA . ALA A 1 235 ? -6.965 1.433 0.823 1.00 96.50 235 ALA A CA 1
ATOM 1796 C C . ALA A 1 235 ? -7.800 0.170 1.106 1.00 96.50 235 ALA A C 1
ATOM 1798 O O . ALA A 1 235 ? -8.175 -0.082 2.252 1.00 96.50 235 ALA A O 1
ATOM 1799 N N . SER A 1 236 ? -8.038 -0.663 0.092 1.00 95.31 236 SER A N 1
ATOM 1800 C CA . SER A 1 236 ? -8.716 -1.952 0.252 1.00 95.31 236 SER A CA 1
ATOM 1801 C C . SER A 1 236 ? -7.915 -2.920 1.112 1.00 95.31 236 SER A C 1
ATOM 1803 O O . SER A 1 236 ? -8.509 -3.600 1.941 1.00 95.31 236 SER A O 1
ATOM 1805 N N . ALA A 1 237 ? -6.584 -2.937 1.002 1.00 94.94 237 ALA A N 1
ATOM 1806 C CA . ALA A 1 237 ? -5.722 -3.731 1.879 1.00 94.94 237 ALA A CA 1
ATOM 1807 C C . ALA A 1 237 ? -5.921 -3.359 3.355 1.00 94.94 237 ALA A C 1
ATOM 1809 O O . ALA A 1 237 ? -6.100 -4.234 4.202 1.00 94.94 237 ALA A O 1
ATOM 1810 N N . VAL A 1 238 ? -6.003 -2.064 3.668 1.00 96.94 238 VAL A N 1
ATOM 1811 C CA . VAL A 1 238 ? -6.301 -1.592 5.031 1.00 96.94 238 VAL A CA 1
ATOM 1812 C C . VAL A 1 238 ? -7.694 -2.047 5.489 1.00 96.94 238 VAL A C 1
ATOM 1814 O O . VAL A 1 238 ? -7.844 -2.548 6.606 1.00 96.94 238 VAL A O 1
ATOM 1817 N N . LEU A 1 239 ? -8.714 -1.909 4.637 1.00 96.69 239 LEU A N 1
ATOM 1818 C CA . LEU A 1 239 ? -10.094 -2.306 4.952 1.00 96.69 239 LEU A CA 1
ATOM 1819 C C . LEU A 1 239 ? -10.235 -3.819 5.155 1.00 96.69 239 LEU A C 1
ATOM 1821 O O . LEU A 1 239 ? -10.913 -4.253 6.083 1.00 96.69 239 LEU A O 1
ATOM 1825 N N . VAL A 1 240 ? -9.552 -4.623 4.341 1.00 95.25 240 VAL A N 1
ATOM 1826 C CA . VAL A 1 240 ? -9.478 -6.083 4.480 1.00 95.25 240 VAL A CA 1
ATOM 1827 C C . VAL A 1 240 ? -8.950 -6.465 5.859 1.00 95.25 240 VAL A C 1
ATOM 1829 O O . VAL A 1 240 ? -9.578 -7.269 6.545 1.00 95.25 240 VAL A O 1
ATOM 1832 N N . VAL A 1 241 ? -7.856 -5.847 6.320 1.00 96.44 241 VAL A N 1
ATOM 1833 C CA . VAL A 1 241 ? -7.320 -6.103 7.667 1.00 96.44 241 VAL A CA 1
ATOM 1834 C C . VAL A 1 241 ? -8.363 -5.802 8.747 1.00 96.44 241 VAL A C 1
ATOM 1836 O O . VAL A 1 241 ? -8.528 -6.585 9.685 1.00 96.44 241 VAL A O 1
ATOM 1839 N N . MET A 1 242 ? -9.112 -4.703 8.616 1.00 96.19 242 MET A N 1
ATOM 1840 C CA . MET A 1 242 ? -10.190 -4.386 9.557 1.00 96.19 242 MET A CA 1
ATOM 1841 C C . MET A 1 242 ? -11.297 -5.437 9.537 1.00 96.19 242 MET A C 1
ATOM 1843 O O . MET A 1 242 ? -11.736 -5.870 10.600 1.00 96.19 242 MET A O 1
ATOM 1847 N N . ILE A 1 243 ? -11.730 -5.875 8.354 1.00 95.69 243 ILE A N 1
ATOM 1848 C CA . ILE A 1 243 ? -12.779 -6.889 8.188 1.00 95.69 243 ILE A CA 1
ATOM 1849 C C . ILE A 1 243 ? -12.350 -8.222 8.807 1.00 95.69 243 ILE A C 1
ATOM 1851 O O . ILE A 1 243 ? -13.153 -8.846 9.497 1.00 95.69 243 ILE A O 1
ATOM 1855 N N . ILE A 1 244 ? -11.085 -8.624 8.655 1.00 94.00 244 ILE A N 1
ATOM 1856 C CA . ILE A 1 244 ? -10.537 -9.848 9.265 1.00 94.00 244 ILE A CA 1
ATOM 1857 C C . ILE A 1 244 ? -10.590 -9.792 10.797 1.00 94.00 244 ILE A C 1
ATOM 1859 O O . ILE A 1 244 ? -10.785 -10.820 11.439 1.00 94.00 244 ILE A O 1
ATOM 1863 N N . GLY A 1 245 ? -10.475 -8.609 11.407 1.00 94.25 245 GLY A N 1
ATOM 1864 C CA . GLY A 1 245 ? -10.702 -8.436 12.845 1.00 94.25 245 GLY A CA 1
ATOM 1865 C C . GLY A 1 245 ? -12.188 -8.367 13.217 1.00 94.25 245 GLY A C 1
ATOM 1866 O O . GLY A 1 245 ? -12.624 -8.994 14.182 1.00 94.25 245 GLY A O 1
ATOM 1867 N N . LEU A 1 246 ? -12.975 -7.605 12.455 1.00 94.56 246 LEU A N 1
ATOM 1868 C CA . LEU A 1 246 ? -14.371 -7.286 12.756 1.00 94.56 246 LEU A CA 1
ATOM 1869 C C . LEU A 1 246 ? -15.321 -8.462 12.533 1.00 94.56 246 LEU A C 1
ATOM 1871 O O . LEU A 1 246 ? -16.221 -8.668 13.343 1.00 94.56 246 LEU A O 1
ATOM 1875 N N . LEU A 1 247 ? -15.139 -9.235 11.462 1.00 93.62 247 LEU A N 1
ATOM 1876 C CA . LEU A 1 247 ? -16.033 -10.336 11.111 1.00 93.62 247 LEU A CA 1
ATOM 1877 C C . LEU A 1 247 ? -16.014 -11.441 12.185 1.00 93.62 247 LEU A C 1
ATOM 1879 O O . LEU A 1 247 ? -17.085 -11.756 12.712 1.00 93.62 247 LEU A O 1
ATOM 1883 N N . PRO A 1 248 ? -14.853 -11.986 12.608 1.00 90.12 248 PRO A N 1
ATOM 1884 C CA . PRO A 1 248 ? -14.824 -12.968 13.687 1.00 90.12 248 PRO A CA 1
ATOM 1885 C C . PRO A 1 248 ? -15.299 -12.377 15.017 1.00 90.12 248 PRO A C 1
ATOM 1887 O O . PRO A 1 248 ? -15.945 -13.071 15.799 1.00 90.12 248 PRO A O 1
ATOM 1890 N N . ALA A 1 249 ? -15.037 -11.093 15.276 1.00 89.38 249 ALA A N 1
ATOM 1891 C CA . ALA A 1 249 ? -15.514 -10.432 16.483 1.00 89.38 249 ALA A CA 1
ATOM 1892 C C . ALA A 1 249 ? -17.049 -10.299 16.516 1.00 89.38 249 ALA A C 1
ATOM 1894 O O . ALA A 1 249 ? -17.667 -10.586 17.543 1.00 89.38 249 ALA A O 1
ATOM 1895 N N . ALA A 1 250 ? -17.680 -9.959 15.389 1.00 89.19 250 ALA A N 1
ATOM 1896 C CA . ALA A 1 250 ? -19.133 -9.931 15.241 1.00 89.19 250 ALA A CA 1
ATOM 1897 C C . ALA A 1 250 ? -19.746 -11.332 15.416 1.00 89.19 250 ALA A C 1
ATOM 1899 O O . ALA A 1 250 ? -20.695 -11.501 16.184 1.00 89.19 250 ALA A O 1
ATOM 1900 N N . VAL A 1 251 ? -19.156 -12.359 14.790 1.00 89.38 251 VAL A N 1
ATOM 1901 C CA . VAL A 1 251 ? -19.559 -13.770 14.962 1.00 89.38 251 VAL A CA 1
ATOM 1902 C C . VAL A 1 251 ? -19.445 -14.203 16.427 1.00 89.38 251 VAL A C 1
ATOM 1904 O O . VAL A 1 251 ? -20.338 -14.864 16.971 1.00 89.38 251 VAL A O 1
ATOM 1907 N N . ALA A 1 252 ? -18.364 -13.810 17.099 1.00 86.75 252 ALA A N 1
ATOM 1908 C CA . ALA A 1 252 ? -18.135 -14.129 18.499 1.00 86.75 252 ALA A CA 1
ATOM 1909 C C . ALA A 1 252 ? -19.126 -13.427 19.441 1.00 86.75 252 ALA A C 1
ATOM 1911 O O . ALA A 1 252 ? -19.507 -14.019 20.454 1.00 86.75 252 ALA A O 1
ATOM 1912 N N . ALA A 1 253 ? -19.570 -12.215 19.097 1.00 85.00 253 ALA A N 1
ATOM 1913 C CA . ALA A 1 253 ? -20.565 -11.461 19.856 1.00 85.00 253 ALA A CA 1
ATOM 1914 C C . ALA A 1 253 ? -21.960 -12.111 19.814 1.00 85.00 253 ALA A C 1
ATOM 1916 O O . ALA A 1 253 ? -22.665 -12.108 20.822 1.00 85.00 253 ALA A O 1
ATOM 1917 N N . VAL A 1 254 ? -22.352 -12.712 18.684 1.00 86.25 254 VAL A N 1
ATOM 1918 C CA . VAL A 1 254 ? -23.685 -13.333 18.525 1.00 86.25 254 VAL A CA 1
ATOM 1919 C C . VAL A 1 254 ? -23.745 -14.799 18.975 1.00 86.25 254 VAL A C 1
ATOM 1921 O O . VAL A 1 254 ? -24.801 -15.295 19.370 1.00 86.25 254 VAL A O 1
ATOM 1924 N N . SER A 1 255 ? -22.619 -15.514 18.959 1.00 86.19 255 SER A N 1
ATOM 1925 C CA . SER A 1 255 ? -22.580 -16.955 19.246 1.00 86.19 255 SER A CA 1
ATOM 1926 C C . SER A 1 255 ? -22.636 -17.252 20.747 1.00 86.19 255 SER A C 1
ATOM 1928 O O . SER A 1 255 ? -21.716 -16.889 21.468 1.00 86.19 255 SER A O 1
ATOM 1930 N N . LYS A 1 256 ? -23.642 -17.979 21.255 1.00 83.19 256 LYS A N 1
ATOM 1931 C CA . LYS A 1 256 ? -23.816 -18.214 22.713 1.00 83.19 256 LYS A CA 1
ATOM 1932 C C . LYS A 1 256 ? -23.008 -19.385 23.308 1.00 83.19 256 LYS A C 1
ATOM 1934 O O . LYS A 1 256 ? -22.736 -19.375 24.504 1.00 83.19 256 LYS A O 1
ATOM 1939 N N . ARG A 1 257 ? -22.615 -20.390 22.513 1.00 84.62 257 ARG A N 1
ATOM 1940 C CA . ARG A 1 257 ? -21.934 -21.618 22.992 1.00 84.62 257 ARG A CA 1
ATOM 1941 C C . ARG A 1 257 ? -20.425 -21.576 22.731 1.00 84.62 257 ARG A C 1
ATOM 1943 O O . ARG A 1 257 ? -20.014 -21.289 21.613 1.00 84.62 257 ARG A O 1
ATOM 1950 N N . GLY A 1 258 ? -19.609 -21.912 23.735 1.00 81.38 258 GLY A N 1
ATOM 1951 C CA . GLY A 1 258 ? -18.148 -21.729 23.703 1.00 81.38 258 GLY A CA 1
ATOM 1952 C C . GLY A 1 258 ? -17.413 -22.447 22.561 1.00 81.38 258 GLY A C 1
ATOM 1953 O O . GLY A 1 258 ? -16.655 -21.805 21.840 1.00 81.38 258 GLY A O 1
ATOM 1954 N N . ALA A 1 259 ? -17.656 -23.747 22.360 1.00 81.56 259 ALA A N 1
ATOM 1955 C CA . ALA A 1 259 ? -16.985 -24.523 21.308 1.00 81.56 259 ALA A CA 1
ATOM 1956 C C . ALA A 1 259 ? -17.436 -24.112 19.894 1.00 81.56 259 ALA A C 1
ATOM 1958 O O . ALA A 1 259 ? -16.603 -23.825 19.039 1.00 81.56 259 ALA A O 1
ATOM 1959 N N . VAL A 1 260 ? -18.752 -23.984 19.682 1.00 79.88 260 VAL A N 1
ATOM 1960 C CA . VAL A 1 260 ? -19.341 -23.525 18.409 1.00 79.88 260 VAL A CA 1
ATOM 1961 C C . VAL A 1 260 ? -18.829 -22.133 18.039 1.00 79.88 260 VAL A C 1
ATOM 1963 O O . VAL A 1 260 ? -18.506 -21.882 16.885 1.00 79.88 260 VAL A O 1
ATOM 1966 N N . ARG A 1 261 ? -18.681 -21.244 19.029 1.00 86.06 261 ARG A N 1
ATOM 1967 C CA . ARG A 1 261 ? -18.096 -19.916 18.837 1.00 86.06 261 ARG A CA 1
ATOM 1968 C C . ARG A 1 261 ? -16.658 -20.003 18.330 1.00 86.06 261 ARG A C 1
ATOM 1970 O O . ARG A 1 261 ? -16.337 -19.307 17.379 1.00 86.06 261 ARG A O 1
ATOM 1977 N N . MET A 1 262 ? -15.797 -20.824 18.940 1.00 82.69 262 MET A N 1
ATOM 1978 C CA . MET A 1 262 ? -14.404 -20.938 18.484 1.00 82.69 262 MET A CA 1
ATOM 1979 C C . MET A 1 262 ? -14.315 -21.445 17.044 1.00 82.69 262 MET A C 1
ATOM 1981 O O . MET A 1 262 ? -13.582 -20.858 16.255 1.00 82.69 262 MET A O 1
ATOM 1985 N N . VAL A 1 263 ? -15.103 -22.464 16.689 1.00 84.62 263 VAL A N 1
ATOM 1986 C CA . VAL A 1 263 ? -15.153 -22.985 15.314 1.00 84.62 263 VAL A CA 1
ATOM 1987 C C . VAL A 1 263 ? -15.664 -21.918 14.347 1.00 84.62 263 VAL A C 1
ATOM 1989 O O . VAL A 1 263 ? -15.025 -21.665 13.334 1.00 84.62 263 VAL A O 1
ATOM 1992 N N . ALA A 1 264 ? -16.759 -21.229 14.675 1.00 82.38 264 ALA A N 1
ATOM 1993 C CA . ALA A 1 264 ? -17.321 -20.189 13.816 1.00 82.38 264 ALA A CA 1
ATOM 1994 C C . ALA A 1 264 ? -16.353 -19.011 13.607 1.00 82.38 264 ALA A C 1
ATOM 1996 O O . ALA A 1 264 ? -16.237 -18.498 12.498 1.00 82.38 264 ALA A O 1
ATOM 1997 N N . VAL A 1 265 ? -15.615 -18.608 14.647 1.00 81.94 265 VAL A N 1
ATOM 1998 C CA . VAL A 1 265 ? -14.564 -17.582 14.544 1.00 81.94 265 VAL A CA 1
ATOM 1999 C C . VAL A 1 265 ? -13.410 -18.077 13.676 1.00 81.94 265 VAL A C 1
ATOM 2001 O O . VAL A 1 265 ? -12.946 -17.324 12.826 1.00 81.94 265 VAL A O 1
ATOM 2004 N N . ALA A 1 266 ? -12.950 -19.317 13.866 1.00 82.25 266 ALA A N 1
ATOM 2005 C CA . ALA A 1 266 ? -11.870 -19.889 13.065 1.00 82.25 266 ALA A CA 1
ATOM 2006 C C . ALA A 1 266 ? -12.254 -19.948 11.580 1.00 82.25 266 ALA A C 1
ATOM 2008 O O . ALA A 1 266 ? -11.475 -19.523 10.733 1.00 82.25 266 ALA A O 1
ATOM 2009 N N . VAL A 1 267 ? -13.481 -20.383 11.275 1.00 86.12 267 VAL A N 1
ATOM 2010 C CA . VAL A 1 267 ? -14.027 -20.408 9.911 1.00 86.12 267 VAL A CA 1
ATOM 2011 C C . VAL A 1 267 ? -14.145 -18.998 9.342 1.00 86.12 267 VAL A C 1
ATOM 2013 O O . VAL A 1 267 ? -13.723 -18.770 8.216 1.00 86.12 267 VAL A O 1
ATOM 2016 N N . ALA A 1 268 ? -14.655 -18.031 10.108 1.00 83.25 268 ALA A N 1
ATOM 2017 C CA . ALA A 1 268 ? -14.768 -16.647 9.653 1.00 83.25 268 ALA A CA 1
ATOM 2018 C C . ALA A 1 268 ? -13.398 -16.011 9.366 1.00 83.25 268 ALA A C 1
ATOM 2020 O O . ALA A 1 268 ? -13.235 -15.337 8.351 1.00 83.25 268 ALA A O 1
ATOM 2021 N N . ALA A 1 269 ? -12.408 -16.247 10.231 1.00 79.75 269 ALA A N 1
ATOM 2022 C CA . ALA A 1 269 ? -11.046 -15.756 10.042 1.00 79.75 269 ALA A CA 1
ATOM 2023 C C . ALA A 1 269 ? -10.380 -16.422 8.828 1.00 79.75 269 ALA A C 1
ATOM 2025 O O . ALA A 1 269 ? -9.814 -15.732 7.985 1.00 79.75 269 ALA A O 1
ATOM 2026 N N . ALA A 1 270 ? -10.507 -17.746 8.697 1.00 81.50 270 ALA A N 1
ATOM 2027 C CA . ALA A 1 270 ? -9.980 -18.494 7.561 1.00 81.50 270 ALA A CA 1
ATOM 2028 C C . ALA A 1 270 ? -10.648 -18.087 6.241 1.00 81.50 270 ALA A C 1
ATOM 2030 O O . ALA A 1 270 ? -9.953 -17.926 5.247 1.00 81.50 270 ALA A O 1
ATOM 2031 N N . ALA A 1 271 ? -11.965 -17.867 6.225 1.00 83.06 271 ALA A N 1
ATOM 2032 C CA . ALA A 1 271 ? -12.688 -17.411 5.042 1.00 83.06 271 ALA A CA 1
ATOM 2033 C C . ALA A 1 271 ? -12.269 -15.993 4.639 1.00 83.06 271 ALA A C 1
ATOM 2035 O O . ALA A 1 271 ? -11.983 -15.752 3.471 1.00 83.06 271 ALA A O 1
ATOM 2036 N N . ALA A 1 272 ? -12.170 -15.064 5.595 1.00 78.38 272 ALA A N 1
ATOM 2037 C CA . ALA A 1 272 ? -11.757 -13.694 5.307 1.00 78.38 272 ALA A CA 1
ATOM 2038 C C . ALA A 1 272 ? -10.319 -13.628 4.759 1.00 78.38 272 ALA A C 1
ATOM 2040 O O . ALA A 1 272 ? -10.076 -12.934 3.775 1.00 78.38 272 ALA A O 1
ATOM 2041 N N . THR A 1 273 ? -9.386 -14.399 5.327 1.00 76.69 273 THR A N 1
ATOM 2042 C CA . THR A 1 273 ? -8.014 -14.520 4.802 1.00 76.69 273 THR A CA 1
ATOM 2043 C C . THR A 1 273 ? -7.973 -15.275 3.470 1.00 76.69 273 THR A C 1
ATOM 2045 O O . THR A 1 273 ? -7.260 -14.881 2.549 1.00 76.69 273 THR A O 1
ATOM 2048 N N . GLY A 1 274 ? -8.761 -16.343 3.343 1.00 76.31 274 GLY A N 1
ATOM 2049 C CA . GLY A 1 274 ? -8.827 -17.193 2.159 1.00 76.31 274 GLY A CA 1
ATOM 2050 C C . GLY A 1 274 ? -9.362 -16.463 0.934 1.00 76.31 274 GLY A C 1
ATOM 2051 O O . GLY A 1 274 ? -8.815 -16.644 -0.142 1.00 76.31 274 GLY A O 1
ATOM 2052 N N . ILE A 1 275 ? -10.353 -15.578 1.086 1.00 79.81 275 ILE A N 1
ATOM 2053 C CA . ILE A 1 275 ? -10.880 -14.756 -0.017 1.00 79.81 275 ILE A CA 1
ATOM 2054 C C . ILE A 1 275 ? -9.790 -13.850 -0.597 1.00 79.81 275 ILE A C 1
ATOM 2056 O O . ILE A 1 275 ? -9.677 -13.736 -1.812 1.00 79.81 275 ILE A O 1
ATOM 2060 N N . VAL A 1 276 ? -8.955 -13.247 0.251 1.00 75.94 276 VAL A N 1
ATOM 2061 C CA . VAL A 1 276 ? -7.834 -12.401 -0.195 1.00 75.94 276 VAL A CA 1
ATOM 2062 C C . VAL A 1 276 ? -6.796 -13.236 -0.938 1.00 75.94 276 VAL A C 1
ATOM 2064 O O . VAL A 1 276 ? -6.249 -12.798 -1.944 1.00 75.94 276 VAL A O 1
ATOM 2067 N N . GLY A 1 277 ? -6.540 -14.453 -0.454 1.00 69.25 277 GLY A N 1
ATOM 2068 C CA . GLY A 1 277 ? -5.582 -15.355 -1.078 1.00 69.25 277 GLY A CA 1
ATOM 2069 C C . GLY A 1 277 ? -6.084 -16.031 -2.361 1.00 69.25 277 GLY A C 1
ATOM 2070 O O . GLY A 1 277 ? -5.284 -16.341 -3.239 1.00 69.25 277 GLY A O 1
ATOM 2071 N N . ALA A 1 278 ? -7.389 -16.264 -2.474 1.00 67.25 278 ALA A N 1
ATOM 2072 C CA . ALA A 1 278 ? -8.010 -17.000 -3.571 1.00 67.25 278 ALA A CA 1
ATOM 2073 C C . ALA A 1 278 ? -8.631 -16.097 -4.640 1.00 67.25 278 ALA A C 1
ATOM 2075 O O . ALA A 1 278 ? -9.029 -16.608 -5.684 1.00 67.25 278 ALA A O 1
ATOM 2076 N N . ALA A 1 279 ? -8.738 -14.784 -4.398 1.00 66.00 279 ALA A N 1
ATOM 2077 C CA . ALA A 1 279 ? -9.162 -13.837 -5.417 1.00 66.00 279 ALA A CA 1
ATOM 2078 C C . ALA A 1 279 ? -8.216 -13.976 -6.622 1.00 66.00 279 ALA A C 1
ATOM 2080 O O . ALA A 1 279 ? -7.020 -13.708 -6.468 1.00 66.00 279 ALA A O 1
ATOM 2081 N N . PRO A 1 280 ? -8.710 -14.450 -7.782 1.00 58.78 280 PRO A N 1
ATOM 2082 C CA . PRO A 1 280 ? -7.854 -14.660 -8.929 1.00 58.78 280 PRO A CA 1
ATOM 2083 C C . PRO A 1 280 ? -7.325 -13.303 -9.384 1.00 58.78 280 PRO A C 1
ATOM 2085 O O . PRO A 1 280 ? -8.092 -12.328 -9.407 1.00 58.78 280 PRO A O 1
ATOM 2088 N N . PRO A 1 281 ? -6.045 -13.214 -9.766 1.00 62.06 281 PRO A N 1
ATOM 2089 C CA . PRO A 1 281 ? -5.620 -12.078 -10.541 1.00 62.06 281 PRO A CA 1
ATOM 2090 C C . PRO A 1 281 ? -6.491 -12.011 -11.808 1.00 62.06 281 PRO A C 1
ATOM 2092 O O . PRO A 1 281 ? -6.625 -12.983 -12.542 1.00 62.06 281 PRO A O 1
ATOM 2095 N N . SER A 1 282 ? -7.150 -10.882 -12.026 1.00 55.69 282 SER A N 1
ATOM 2096 C CA . SER A 1 282 ? -8.016 -10.597 -13.173 1.00 55.69 282 SER A CA 1
ATOM 2097 C C . SER A 1 282 ? -7.232 -10.485 -14.484 1.00 55.69 282 SER A C 1
ATOM 2099 O O . SER A 1 282 ? -7.822 -10.638 -15.550 1.00 55.69 282 SER A O 1
ATOM 2101 N N . ASP A 1 283 ? -5.915 -10.273 -14.413 1.00 56.91 283 ASP A N 1
ATOM 2102 C CA . ASP A 1 283 ? -5.033 -10.246 -15.573 1.00 56.91 283 ASP A CA 1
ATOM 2103 C C . ASP A 1 283 ? -4.438 -11.632 -15.845 1.00 56.91 283 ASP A C 1
ATOM 2105 O O . ASP A 1 283 ? -3.526 -12.090 -15.158 1.00 56.91 283 ASP A O 1
ATOM 2109 N N . ALA A 1 284 ? -4.919 -12.272 -16.915 1.00 45.91 284 ALA A N 1
ATOM 2110 C CA . ALA A 1 284 ? -4.471 -13.584 -17.395 1.00 45.91 284 ALA A CA 1
ATOM 2111 C C . ALA A 1 284 ? -2.988 -13.640 -17.825 1.00 45.91 284 ALA A C 1
ATOM 2113 O O . ALA A 1 284 ? -2.467 -14.717 -18.101 1.00 45.91 284 ALA A O 1
ATOM 2114 N N . LEU A 1 285 ? -2.310 -12.490 -17.912 1.00 48.62 285 LEU A N 1
ATOM 2115 C CA . LEU A 1 285 ? -0.929 -12.384 -18.393 1.00 48.62 285 LEU A CA 1
ATOM 2116 C C . LEU A 1 285 ? 0.126 -12.683 -17.322 1.00 48.62 285 LEU A C 1
ATOM 2118 O O . LEU A 1 285 ? 1.289 -12.871 -17.662 1.00 48.62 285 LEU A O 1
ATOM 2122 N N . HIS A 1 286 ? -0.249 -12.717 -16.044 1.00 57.28 286 HIS A N 1
ATOM 2123 C CA . HIS A 1 286 ? 0.694 -12.908 -14.947 1.00 57.28 286 HIS A CA 1
ATOM 2124 C C . HIS A 1 286 ? 0.108 -13.903 -13.938 1.00 57.28 286 HIS A C 1
ATOM 2126 O O . HIS A 1 286 ? -0.925 -13.649 -13.318 1.00 57.28 286 HIS A O 1
ATOM 2132 N N . ASN A 1 287 ? 0.778 -15.043 -13.755 1.00 56.41 287 ASN A N 1
ATOM 2133 C CA . ASN A 1 287 ? 0.464 -15.989 -12.684 1.00 56.41 287 ASN A CA 1
ATOM 2134 C C . ASN A 1 287 ? 0.949 -15.396 -11.353 1.00 56.41 287 ASN A C 1
ATOM 2136 O O . ASN A 1 287 ? 2.035 -15.723 -10.874 1.00 56.41 287 ASN A O 1
ATOM 2140 N N . TRP A 1 288 ? 0.170 -14.478 -10.778 1.00 64.75 288 TRP A N 1
ATOM 2141 C CA . TRP A 1 288 ? 0.444 -13.921 -9.454 1.00 64.75 288 TRP A CA 1
ATOM 2142 C C . TRP A 1 288 ? 0.158 -14.992 -8.403 1.00 64.75 288 TRP A C 1
ATOM 2144 O O . TRP A 1 288 ? -0.944 -15.089 -7.861 1.00 64.75 288 TRP A O 1
ATOM 2154 N N . GLU A 1 289 ? 1.140 -15.848 -8.148 1.00 67.31 289 GLU A N 1
ATOM 2155 C CA . GLU A 1 289 ? 1.034 -16.826 -7.075 1.00 67.31 289 GLU A CA 1
ATOM 2156 C C . GLU A 1 289 ? 1.361 -16.161 -5.729 1.00 67.31 289 GLU A C 1
ATOM 2158 O O . GLU A 1 289 ? 1.939 -15.071 -5.627 1.00 67.31 289 GLU A O 1
ATOM 2163 N N . GLN A 1 290 ? 0.961 -16.834 -4.654 1.00 74.38 290 GLN A N 1
ATOM 2164 C CA . GLN A 1 290 ? 1.350 -16.425 -3.312 1.00 74.38 290 GLN A CA 1
ATOM 2165 C C . GLN A 1 290 ? 2.884 -16.474 -3.192 1.00 74.38 290 GLN A C 1
ATOM 2167 O O . GLN A 1 290 ? 3.476 -17.442 -3.668 1.00 74.38 290 GLN A O 1
ATOM 2172 N N . PRO A 1 291 ? 3.540 -15.538 -2.482 1.00 72.75 291 PRO A N 1
ATOM 2173 C CA . PRO A 1 291 ? 4.988 -15.569 -2.259 1.00 72.75 291 PRO A CA 1
ATOM 2174 C C . PRO A 1 291 ? 5.487 -16.921 -1.730 1.00 72.75 291 PRO A C 1
ATOM 2176 O O . PRO A 1 291 ? 6.521 -17.425 -2.153 1.00 72.75 291 PRO A O 1
ATOM 2179 N N . ILE A 1 292 ? 4.724 -17.550 -0.829 1.00 72.81 292 ILE A N 1
ATOM 2180 C CA . ILE A 1 292 ? 5.045 -18.886 -0.306 1.00 72.81 292 ILE A CA 1
ATOM 2181 C C . ILE A 1 292 ? 4.988 -19.939 -1.417 1.00 72.81 292 ILE A C 1
ATOM 2183 O O . ILE A 1 292 ? 5.838 -20.822 -1.460 1.00 72.81 292 ILE A O 1
ATOM 2187 N N . VAL A 1 293 ? 4.021 -19.844 -2.330 1.00 75.88 293 VAL A N 1
ATOM 2188 C CA . VAL A 1 293 ? 3.913 -20.762 -3.469 1.00 75.88 293 VAL A CA 1
ATOM 2189 C C . VAL A 1 293 ? 5.084 -20.554 -4.428 1.00 75.88 293 VAL A C 1
ATOM 2191 O O . VAL A 1 293 ? 5.656 -21.549 -4.855 1.00 75.88 293 VAL A O 1
ATOM 2194 N N . TRP A 1 294 ? 5.538 -19.320 -4.675 1.00 73.25 294 TRP A N 1
ATOM 2195 C CA . TRP A 1 294 ? 6.763 -19.055 -5.452 1.00 73.25 294 TRP A CA 1
ATOM 2196 C C . TRP A 1 294 ? 8.003 -19.689 -4.833 1.00 73.25 294 TRP A C 1
ATOM 2198 O O . TRP A 1 294 ? 8.774 -20.353 -5.524 1.00 73.25 294 TRP A O 1
ATOM 2208 N N . ILE A 1 295 ? 8.176 -19.515 -3.521 1.00 75.12 295 ILE A N 1
ATOM 2209 C CA . ILE A 1 295 ? 9.314 -20.080 -2.790 1.00 75.12 295 ILE A CA 1
ATOM 2210 C C . ILE A 1 295 ? 9.278 -21.610 -2.852 1.00 75.12 295 ILE A C 1
ATOM 2212 O O . ILE A 1 295 ? 10.291 -22.233 -3.158 1.00 75.12 295 ILE A O 1
ATOM 2216 N N . LEU A 1 296 ? 8.119 -22.221 -2.592 1.00 79.00 296 LEU A N 1
ATOM 2217 C CA . LEU A 1 296 ? 7.975 -23.679 -2.567 1.00 79.00 296 LEU A CA 1
ATOM 2218 C C . LEU A 1 296 ? 8.032 -24.317 -3.962 1.00 79.00 296 LEU A C 1
ATOM 2220 O O . LEU A 1 296 ? 8.506 -25.442 -4.088 1.00 79.00 296 LEU A O 1
ATOM 2224 N N . SER A 1 297 ? 7.560 -23.624 -4.999 1.00 77.31 297 SER A N 1
ATOM 2225 C CA . SER A 1 297 ? 7.597 -24.104 -6.388 1.00 77.31 297 SER A CA 1
ATOM 2226 C C . SER A 1 297 ? 8.948 -23.883 -7.071 1.00 77.31 297 SER A C 1
ATOM 2228 O O . SER A 1 297 ? 9.163 -24.393 -8.168 1.00 77.31 297 SER A O 1
ATOM 2230 N N . GLY A 1 298 ? 9.861 -23.117 -6.462 1.00 72.25 298 GLY A N 1
ATOM 2231 C CA . GLY A 1 298 ? 11.109 -22.711 -7.112 1.00 72.25 298 GLY A CA 1
ATOM 2232 C C . GLY A 1 298 ? 10.891 -21.757 -8.296 1.00 72.25 298 GLY A C 1
ATOM 2233 O O . GLY A 1 298 ? 11.797 -21.563 -9.109 1.00 72.25 298 GLY A O 1
ATOM 2234 N N . ASN A 1 299 ? 9.709 -21.139 -8.395 1.00 69.38 299 ASN A N 1
ATOM 2235 C CA . ASN A 1 299 ? 9.394 -20.067 -9.345 1.00 69.38 299 ASN A CA 1
ATOM 2236 C C . ASN A 1 299 ? 9.848 -18.693 -8.829 1.00 69.38 299 ASN A C 1
ATOM 2238 O O . ASN A 1 299 ? 9.239 -17.670 -9.128 1.00 69.38 299 ASN A O 1
ATOM 2242 N N . VAL A 1 300 ? 10.919 -18.660 -8.038 1.00 72.75 300 VAL A N 1
ATOM 2243 C CA . VAL A 1 300 ? 11.558 -17.412 -7.620 1.00 72.75 300 VAL A CA 1
ATOM 2244 C C . VAL A 1 300 ? 12.310 -16.787 -8.795 1.00 72.75 300 VAL A C 1
ATOM 2246 O O . VAL A 1 300 ? 12.795 -17.483 -9.690 1.00 72.75 300 VAL A O 1
ATOM 2249 N N . VAL A 1 301 ? 12.376 -15.456 -8.810 1.00 69.44 301 VAL A N 1
ATOM 2250 C CA . VAL A 1 301 ? 13.148 -14.715 -9.809 1.00 69.44 301 VAL A CA 1
ATOM 2251 C C . VAL A 1 301 ? 14.632 -14.918 -9.518 1.00 69.44 301 VAL A C 1
ATOM 2253 O O . VAL A 1 301 ? 15.159 -14.326 -8.579 1.00 69.44 301 VAL A O 1
ATOM 2256 N N . GLY A 1 302 ? 15.285 -15.750 -10.328 1.00 65.31 302 GLY A N 1
ATOM 2257 C CA . GLY A 1 302 ? 16.703 -16.056 -10.185 1.00 65.31 302 GLY A CA 1
ATOM 2258 C C . GLY A 1 302 ? 17.046 -17.066 -9.085 1.00 65.31 302 GLY A C 1
ATOM 2259 O O . GLY A 1 302 ? 16.228 -17.431 -8.239 1.00 65.31 302 GLY A O 1
ATOM 2260 N N . ALA A 1 303 ? 18.292 -17.527 -9.106 1.00 71.44 303 ALA A N 1
ATOM 2261 C CA . ALA A 1 303 ? 18.914 -18.319 -8.053 1.00 71.44 303 ALA A CA 1
ATOM 2262 C C . ALA A 1 303 ? 19.898 -17.430 -7.274 1.00 71.44 303 ALA A C 1
ATOM 2264 O O . ALA A 1 303 ? 21.074 -17.323 -7.617 1.00 71.44 303 ALA A O 1
ATOM 2265 N N . GLY A 1 304 ? 19.410 -16.790 -6.207 1.00 74.75 304 GLY A N 1
ATOM 2266 C CA . GLY A 1 304 ? 20.195 -15.829 -5.429 1.00 74.75 304 GLY A CA 1
ATOM 2267 C C . GLY A 1 304 ? 20.199 -14.447 -6.082 1.00 74.75 304 GLY A C 1
ATOM 2268 O O . GLY A 1 304 ? 19.134 -13.874 -6.294 1.00 74.75 304 GLY A O 1
ATOM 2269 N N . ASP A 1 305 ? 21.389 -13.917 -6.374 1.00 80.62 305 ASP A N 1
ATOM 2270 C CA . ASP A 1 305 ? 21.573 -12.560 -6.910 1.00 80.62 305 ASP A CA 1
ATOM 2271 C C . ASP A 1 305 ? 21.789 -12.526 -8.438 1.00 80.62 305 ASP A C 1
ATOM 2273 O O . ASP A 1 305 ? 22.027 -11.460 -8.997 1.00 80.62 305 ASP A O 1
ATOM 2277 N N . ASP A 1 306 ? 21.679 -13.655 -9.146 1.00 87.75 306 ASP A N 1
ATOM 2278 C CA . ASP A 1 306 ? 22.030 -13.777 -10.572 1.00 87.75 306 ASP A CA 1
ATOM 2279 C C . ASP A 1 306 ? 21.243 -12.822 -11.490 1.00 87.75 306 ASP A C 1
ATOM 2281 O O . ASP A 1 306 ? 21.813 -12.173 -12.369 1.00 87.75 306 ASP A O 1
ATOM 2285 N N . VAL A 1 307 ? 19.930 -12.686 -11.286 1.00 87.25 307 VAL A N 1
ATOM 2286 C CA . VAL A 1 307 ? 19.093 -11.757 -12.062 1.00 87.25 307 VAL A CA 1
ATOM 2287 C C . VAL A 1 307 ? 19.444 -10.308 -11.728 1.00 87.25 307 VAL A C 1
ATOM 2289 O O . VAL A 1 307 ? 19.511 -9.468 -12.626 1.00 87.25 307 VAL A O 1
ATOM 2292 N N . ALA A 1 308 ? 19.716 -10.009 -10.456 1.00 86.94 308 ALA A N 1
ATOM 2293 C CA . ALA A 1 308 ? 20.126 -8.675 -10.032 1.00 86.94 308 ALA A CA 1
ATOM 2294 C C . ALA A 1 308 ? 21.496 -8.301 -10.617 1.00 86.94 308 ALA A C 1
ATOM 2296 O O . ALA A 1 308 ? 21.660 -7.195 -11.123 1.00 86.94 308 ALA A O 1
ATOM 2297 N N . GLU A 1 309 ? 22.453 -9.225 -10.623 1.00 89.94 309 GLU A N 1
ATOM 2298 C CA . GLU A 1 309 ? 23.772 -9.043 -11.226 1.00 89.94 309 GLU A CA 1
ATOM 2299 C C . GLU A 1 309 ? 23.670 -8.822 -12.739 1.00 89.94 309 GLU A C 1
ATOM 2301 O O . GLU A 1 309 ? 24.312 -7.912 -13.266 1.00 89.94 309 GLU A O 1
ATOM 2306 N N . LYS A 1 310 ? 22.803 -9.567 -13.441 1.00 91.75 310 LYS A N 1
ATOM 2307 C CA . LYS A 1 310 ? 22.513 -9.336 -14.867 1.00 91.75 310 LYS A CA 1
ATOM 2308 C C . LYS A 1 310 ? 21.948 -7.941 -15.111 1.00 91.75 310 LYS A C 1
ATOM 2310 O O . LYS A 1 310 ? 22.404 -7.268 -16.034 1.00 91.75 310 LYS A O 1
ATOM 2315 N N . ILE A 1 311 ? 20.992 -7.496 -14.291 1.00 91.81 311 ILE A N 1
ATOM 2316 C CA . ILE A 1 311 ? 20.421 -6.144 -14.380 1.00 91.81 311 ILE A CA 1
ATOM 2317 C C . ILE A 1 311 ? 21.514 -5.101 -14.144 1.00 91.81 311 ILE A C 1
ATOM 2319 O O . ILE A 1 311 ? 21.702 -4.232 -14.987 1.00 91.81 311 ILE A O 1
ATOM 2323 N N . LEU A 1 312 ? 22.268 -5.199 -13.048 1.00 91.50 312 LEU A N 1
ATOM 2324 C CA . LEU A 1 312 ? 23.304 -4.227 -12.682 1.00 91.50 312 LEU A CA 1
ATOM 2325 C C . LEU A 1 312 ? 24.430 -4.158 -13.720 1.00 91.50 312 LEU A C 1
ATOM 2327 O O . LEU A 1 312 ? 24.889 -3.071 -14.057 1.00 91.50 312 LEU A O 1
ATOM 2331 N N . THR A 1 313 ? 24.830 -5.301 -14.274 1.00 92.38 313 THR A N 1
ATOM 2332 C CA . THR A 1 313 ? 25.850 -5.386 -15.329 1.00 92.38 313 THR A CA 1
ATOM 2333 C C . THR A 1 313 ? 25.347 -4.816 -16.660 1.00 92.38 313 THR A C 1
ATOM 2335 O O . THR A 1 313 ? 26.113 -4.254 -17.445 1.00 92.38 313 THR A O 1
ATOM 2338 N N . ALA A 1 314 ? 24.052 -4.958 -16.948 1.00 92.19 314 ALA A N 1
ATOM 2339 C CA . ALA A 1 314 ? 23.437 -4.461 -18.174 1.00 92.19 314 ALA A CA 1
ATOM 2340 C C . ALA A 1 314 ? 22.950 -2.998 -18.072 1.00 92.19 314 ALA A C 1
ATOM 2342 O O . ALA A 1 314 ? 22.767 -2.360 -19.110 1.00 92.19 314 ALA A O 1
ATOM 2343 N N . ALA A 1 315 ? 22.801 -2.451 -16.861 1.00 90.81 315 ALA A N 1
ATOM 2344 C CA . ALA A 1 315 ? 22.312 -1.101 -16.570 1.00 90.81 315 ALA A CA 1
ATOM 2345 C C . ALA A 1 315 ? 23.366 -0.002 -16.821 1.00 90.81 315 ALA A C 1
ATOM 2347 O O . ALA A 1 315 ? 23.717 0.771 -15.931 1.00 90.81 315 ALA A O 1
ATOM 2348 N N . ASP A 1 316 ? 23.861 0.089 -18.055 1.00 88.94 316 ASP A N 1
ATOM 2349 C CA . ASP A 1 316 ? 24.728 1.177 -18.513 1.00 88.94 316 ASP A CA 1
ATOM 2350 C C . ASP A 1 316 ? 23.931 2.163 -19.376 1.00 88.94 316 ASP A C 1
ATOM 2352 O O . ASP A 1 316 ? 23.518 1.834 -20.484 1.00 88.94 316 ASP A O 1
ATOM 2356 N N . LEU A 1 317 ? 23.745 3.394 -18.894 1.00 86.31 317 LEU A N 1
ATOM 2357 C CA . LEU A 1 317 ? 23.016 4.436 -19.626 1.00 86.31 317 LEU A CA 1
ATOM 2358 C C . LEU A 1 317 ? 23.750 4.935 -20.884 1.00 86.31 317 LEU A C 1
ATOM 2360 O O . LEU A 1 317 ? 23.114 5.507 -21.765 1.00 86.31 317 LEU A O 1
ATOM 2364 N N . LYS A 1 318 ? 25.072 4.741 -20.994 1.00 87.25 318 LYS A N 1
ATOM 2365 C CA . LYS A 1 318 ? 25.840 5.086 -22.206 1.00 87.25 318 LYS A CA 1
ATOM 2366 C C . LYS A 1 318 ? 25.725 4.003 -23.275 1.00 87.25 318 LYS A C 1
ATOM 2368 O O . LYS A 1 318 ? 25.754 4.305 -24.469 1.00 87.25 318 LYS A O 1
ATOM 2373 N N . HIS A 1 319 ? 25.595 2.753 -22.839 1.00 89.94 319 HIS A N 1
ATOM 2374 C CA . HIS A 1 319 ? 25.473 1.572 -23.688 1.00 89.94 319 HIS A CA 1
ATOM 2375 C C . HIS A 1 319 ? 24.275 0.726 -23.236 1.00 89.94 319 HIS A C 1
ATOM 2377 O O . HIS A 1 319 ? 24.473 -0.391 -22.726 1.00 89.94 319 HIS A O 1
ATOM 2383 N N . PRO A 1 320 ? 23.045 1.258 -23.403 1.00 92.69 320 PRO A N 1
ATOM 2384 C CA . PRO A 1 320 ? 21.834 0.636 -22.884 1.00 92.69 320 PRO A CA 1
ATOM 2385 C C . PRO A 1 320 ? 21.666 -0.762 -23.460 1.00 92.69 320 PRO A C 1
ATOM 2387 O O . PRO A 1 320 ? 22.055 -1.029 -24.598 1.00 92.69 320 PRO A O 1
ATOM 2390 N N . ALA A 1 321 ? 21.098 -1.660 -22.667 1.00 94.94 321 ALA A N 1
ATOM 2391 C CA . ALA A 1 321 ? 20.914 -3.050 -23.043 1.00 94.94 321 ALA A CA 1
ATOM 2392 C C . ALA A 1 321 ? 19.439 -3.445 -23.020 1.00 94.94 321 ALA A C 1
ATOM 2394 O O . ALA A 1 321 ? 18.657 -2.934 -22.220 1.00 94.94 321 ALA A O 1
ATOM 2395 N N . ILE A 1 322 ? 19.082 -4.393 -23.880 1.00 95.62 322 ILE A N 1
ATOM 2396 C CA . ILE A 1 322 ? 17.789 -5.071 -23.873 1.00 95.62 322 ILE A CA 1
ATOM 2397 C C . ILE A 1 322 ? 17.985 -6.543 -24.225 1.00 95.62 322 ILE A C 1
ATOM 2399 O O . ILE A 1 322 ? 18.828 -6.892 -25.053 1.00 95.62 322 ILE A O 1
ATOM 2403 N N . TYR A 1 323 ? 17.214 -7.412 -23.588 1.00 95.69 323 TYR A N 1
ATOM 2404 C CA . TYR A 1 323 ? 17.145 -8.830 -23.909 1.00 95.69 323 TYR A CA 1
ATOM 2405 C C . TYR A 1 323 ? 15.981 -9.046 -24.878 1.00 95.69 323 TYR A C 1
ATOM 2407 O O . TYR A 1 323 ? 14.872 -8.590 -24.627 1.00 95.69 323 TYR A O 1
ATOM 2415 N N . TRP A 1 324 ? 16.217 -9.707 -26.005 1.00 96.44 324 TRP A N 1
ATOM 2416 C CA . TRP A 1 324 ? 15.212 -9.897 -27.048 1.00 96.44 324 TRP A CA 1
ATOM 2417 C C . TRP A 1 324 ? 15.299 -11.308 -27.605 1.00 96.44 324 TRP A C 1
ATOM 2419 O O . TRP A 1 324 ? 16.331 -11.678 -28.167 1.00 96.44 324 TRP A O 1
ATOM 2429 N N . GLN A 1 325 ? 14.244 -12.112 -27.448 1.00 94.50 325 GLN A N 1
ATOM 2430 C CA . GLN A 1 325 ? 14.254 -13.530 -27.836 1.00 94.50 325 GLN A CA 1
ATOM 2431 C C . GLN A 1 325 ? 15.504 -14.263 -27.299 1.00 94.50 325 GLN A C 1
ATOM 2433 O O . GLN A 1 325 ? 16.149 -15.044 -27.999 1.00 94.50 325 GLN A O 1
ATOM 2438 N N . SER A 1 326 ? 15.916 -13.949 -26.070 1.00 92.38 326 SER A N 1
ATOM 2439 C CA . SER A 1 326 ? 17.201 -14.372 -25.499 1.00 92.38 326 SER A CA 1
ATOM 2440 C C . SER A 1 326 ? 17.176 -15.760 -24.861 1.00 92.38 326 SER A C 1
ATOM 2442 O O . SER A 1 326 ? 18.229 -16.274 -24.500 1.00 92.38 326 SER A O 1
ATOM 2444 N N . ARG A 1 327 ? 15.983 -16.357 -24.711 1.00 91.06 327 ARG A N 1
ATOM 2445 C CA . ARG A 1 327 ? 15.720 -17.569 -23.907 1.00 91.06 327 ARG A CA 1
ATOM 2446 C C . ARG A 1 327 ? 16.083 -17.434 -22.424 1.00 91.06 327 ARG A C 1
ATOM 2448 O O . ARG A 1 327 ? 15.978 -18.410 -21.686 1.00 91.06 327 ARG A O 1
ATOM 2455 N N . GLU A 1 328 ? 16.463 -16.241 -21.971 1.00 90.44 328 GLU A N 1
ATOM 2456 C CA . GLU A 1 328 ? 16.626 -15.944 -20.556 1.00 90.44 328 GLU A CA 1
ATOM 2457 C C . GLU A 1 328 ? 15.275 -16.101 -19.850 1.00 90.44 328 GLU A C 1
ATOM 2459 O O . GLU A 1 328 ? 14.300 -15.432 -20.201 1.00 90.44 328 GLU A O 1
ATOM 2464 N N . ARG A 1 329 ? 15.216 -16.979 -18.840 1.00 87.00 329 ARG A N 1
ATOM 2465 C CA . ARG A 1 329 ? 13.976 -17.316 -18.120 1.00 87.00 329 ARG A CA 1
ATOM 2466 C C . ARG A 1 329 ? 13.303 -16.072 -17.543 1.00 87.00 329 ARG A C 1
ATOM 2468 O O . ARG A 1 329 ? 12.079 -16.005 -17.494 1.00 87.00 329 ARG A O 1
ATOM 2475 N N . HIS A 1 330 ? 14.100 -15.091 -17.127 1.00 87.81 330 HIS A N 1
ATOM 2476 C CA . HIS A 1 330 ? 13.628 -13.853 -16.509 1.00 87.81 330 HIS A CA 1
ATOM 2477 C C . HIS A 1 330 ? 13.757 -12.629 -17.431 1.00 87.81 330 HIS A C 1
ATOM 2479 O O . HIS A 1 330 ? 13.825 -11.503 -16.941 1.00 87.81 330 HIS A O 1
ATOM 2485 N N . GLN A 1 331 ? 13.769 -12.823 -18.757 1.00 89.88 331 GLN A N 1
ATOM 2486 C CA . GLN A 1 331 ? 13.938 -11.753 -19.750 1.00 89.88 331 GLN A CA 1
ATOM 2487 C C . GLN A 1 331 ? 13.008 -10.556 -19.511 1.00 89.88 331 GLN A C 1
ATOM 2489 O O . GLN A 1 331 ? 13.484 -9.424 -19.453 1.00 89.88 331 GLN A O 1
ATOM 2494 N N . LEU A 1 332 ? 11.702 -10.793 -19.339 1.00 86.56 332 LEU A N 1
ATOM 2495 C CA . LEU A 1 332 ? 10.728 -9.716 -19.126 1.00 86.56 332 LEU A CA 1
ATOM 2496 C C . LEU A 1 332 ? 11.039 -8.903 -17.862 1.00 86.56 332 LEU A C 1
ATOM 2498 O O . LEU A 1 332 ? 10.983 -7.678 -17.896 1.00 86.56 332 LEU A O 1
ATOM 2502 N N . PHE A 1 333 ? 11.430 -9.571 -16.773 1.00 86.38 333 PHE A N 1
ATOM 2503 C CA . PHE A 1 333 ? 11.781 -8.915 -15.512 1.00 86.38 333 PHE A CA 1
ATOM 2504 C C . PHE A 1 333 ? 13.088 -8.117 -15.622 1.00 86.38 333 PHE A C 1
ATOM 2506 O O . PHE A 1 333 ? 13.177 -6.993 -15.132 1.00 86.38 333 PHE A O 1
ATOM 2513 N N . ILE A 1 334 ? 14.098 -8.663 -16.306 1.00 91.62 334 ILE A N 1
ATOM 2514 C CA . ILE A 1 334 ? 15.357 -7.953 -16.569 1.00 91.62 334 ILE A CA 1
ATOM 2515 C C . ILE A 1 334 ? 15.083 -6.710 -17.422 1.00 91.62 334 ILE A C 1
ATOM 2517 O O . ILE A 1 334 ? 15.510 -5.612 -17.067 1.00 91.62 334 ILE A O 1
ATOM 2521 N N . ASN A 1 335 ? 14.320 -6.860 -18.506 1.00 93.12 335 ASN A N 1
ATOM 2522 C CA . ASN A 1 335 ? 13.944 -5.750 -19.375 1.00 93.12 335 ASN A CA 1
ATOM 2523 C C . ASN A 1 335 ? 13.118 -4.694 -18.646 1.00 93.12 335 ASN A C 1
ATOM 2525 O O . ASN A 1 335 ? 13.356 -3.512 -18.871 1.00 93.12 335 ASN A O 1
ATOM 2529 N N . PHE A 1 336 ? 12.196 -5.084 -17.761 1.00 89.62 336 PHE A N 1
ATOM 2530 C CA . PHE A 1 336 ? 11.437 -4.140 -16.941 1.00 89.62 336 PHE A CA 1
ATOM 2531 C C . PHE A 1 336 ? 12.379 -3.171 -16.215 1.00 89.62 336 PHE A C 1
ATOM 2533 O O . PHE A 1 336 ? 12.256 -1.956 -16.371 1.00 89.62 336 PHE A O 1
ATOM 2540 N N . TRP A 1 337 ? 13.382 -3.692 -15.504 1.00 90.19 337 TRP A N 1
ATOM 2541 C CA . TRP A 1 337 ? 14.323 -2.858 -14.755 1.00 90.19 337 TRP A CA 1
ATOM 2542 C C . TRP A 1 337 ? 15.282 -2.068 -15.645 1.00 90.19 337 TRP A C 1
ATOM 2544 O O . TRP A 1 337 ? 15.520 -0.893 -15.371 1.00 90.19 337 TRP A O 1
ATOM 2554 N N . LEU A 1 338 ? 15.807 -2.662 -16.722 1.00 92.62 338 LEU A N 1
ATOM 2555 C CA . LEU A 1 338 ? 16.689 -1.947 -17.655 1.00 92.62 338 LEU A CA 1
ATOM 2556 C C . LEU A 1 338 ? 15.972 -0.768 -18.320 1.00 92.62 338 LEU A C 1
ATOM 2558 O O . LEU A 1 338 ? 16.529 0.327 -18.417 1.00 92.62 338 LEU A O 1
ATOM 2562 N N . LEU A 1 339 ? 14.719 -0.974 -18.727 1.00 91.69 339 LEU A N 1
ATOM 2563 C CA . LEU A 1 339 ? 13.899 0.059 -19.346 1.00 91.69 339 LEU A CA 1
ATOM 2564 C C . LEU A 1 339 ? 13.432 1.105 -18.329 1.00 91.69 339 LEU A C 1
ATOM 2566 O O . LEU A 1 339 ? 13.415 2.280 -18.679 1.00 91.69 339 LEU A O 1
ATOM 2570 N N . GLU A 1 340 ? 13.113 0.740 -17.081 1.00 87.12 340 GLU A N 1
ATOM 2571 C CA . GLU A 1 340 ? 12.790 1.722 -16.028 1.00 87.12 340 GLU A CA 1
ATOM 2572 C C . GLU A 1 340 ? 13.991 2.595 -15.652 1.00 87.12 340 GLU A C 1
ATOM 2574 O O . GLU A 1 340 ? 13.829 3.801 -15.474 1.00 87.12 340 GLU A O 1
ATOM 2579 N N . VAL A 1 341 ? 15.198 2.024 -15.571 1.00 87.50 341 VAL A N 1
ATOM 2580 C CA . VAL A 1 341 ? 16.428 2.790 -15.306 1.00 87.50 341 VAL A CA 1
ATOM 2581 C C . VAL A 1 341 ? 16.724 3.760 -16.451 1.00 87.50 341 VAL A C 1
ATOM 2583 O O . VAL A 1 341 ? 17.125 4.897 -16.206 1.00 87.50 341 VAL A O 1
ATOM 2586 N N . ALA A 1 342 ? 16.494 3.337 -17.697 1.00 88.00 342 ALA A N 1
ATOM 2587 C CA . ALA A 1 342 ? 16.668 4.187 -18.872 1.00 88.00 342 ALA A CA 1
ATOM 2588 C C . ALA A 1 342 ? 15.530 5.206 -19.065 1.00 88.00 342 ALA A C 1
ATOM 2590 O O . ALA A 1 342 ? 15.730 6.254 -19.684 1.00 88.00 342 ALA A O 1
ATOM 2591 N N . ALA A 1 343 ? 14.333 4.923 -18.548 1.00 84.19 343 ALA A N 1
ATOM 2592 C CA . ALA A 1 343 ? 13.191 5.823 -18.583 1.00 84.19 343 ALA A CA 1
ATOM 2593 C C . ALA A 1 343 ? 13.404 6.976 -17.593 1.00 84.19 343 ALA A C 1
ATOM 2595 O O . ALA A 1 343 ? 12.843 6.970 -16.493 1.00 84.19 343 ALA A O 1
ATOM 2596 N N . ASP A 1 344 ? 14.190 7.984 -17.999 1.00 68.94 344 ASP A N 1
ATOM 2597 C CA . ASP A 1 344 ? 14.385 9.219 -17.235 1.00 68.94 344 ASP A CA 1
ATOM 2598 C C . ASP A 1 344 ? 13.028 9.727 -16.733 1.00 68.94 344 ASP A C 1
ATOM 2600 O O . ASP A 1 344 ? 12.131 10.082 -17.509 1.00 68.94 344 ASP A O 1
ATOM 2604 N N . SER A 1 345 ? 12.866 9.681 -15.410 1.00 52.69 345 SER A N 1
ATOM 2605 C CA . SER A 1 345 ? 11.573 9.803 -14.743 1.00 52.69 345 SER A CA 1
ATOM 2606 C C . SER A 1 345 ? 10.937 11.179 -14.925 1.00 52.69 345 SER A C 1
ATOM 2608 O O . SER A 1 345 ? 9.747 11.324 -14.644 1.00 52.69 345 SER A O 1
ATOM 2610 N N . MET A 1 346 ? 11.684 12.167 -15.434 1.00 49.91 346 MET A N 1
ATOM 2611 C CA . MET A 1 346 ? 11.237 13.554 -15.446 1.00 49.91 346 MET A CA 1
ATOM 2612 C C . MET A 1 346 ? 11.185 14.258 -16.803 1.00 49.91 346 MET A C 1
ATOM 2614 O O . MET A 1 346 ? 10.539 15.306 -16.841 1.00 49.91 346 MET A O 1
ATOM 2618 N N . THR A 1 347 ? 11.789 13.763 -17.903 1.00 51.03 347 THR A N 1
ATOM 2619 C CA . THR A 1 347 ? 11.931 14.659 -19.075 1.00 51.03 347 THR A CA 1
ATOM 2620 C C . THR A 1 347 ? 11.484 14.249 -20.474 1.00 51.03 347 THR A C 1
ATOM 2622 O O . THR A 1 347 ? 11.256 15.202 -21.214 1.00 51.03 347 THR A O 1
ATOM 2625 N N . LYS A 1 348 ? 11.265 12.994 -20.915 1.00 53.16 348 LYS A N 1
ATOM 2626 C CA . LYS A 1 348 ? 10.826 12.820 -22.336 1.00 53.16 348 LYS A CA 1
ATOM 2627 C C . LYS A 1 348 ? 10.237 11.491 -22.822 1.00 53.16 348 LYS A C 1
ATOM 2629 O O . LYS A 1 348 ? 9.672 11.493 -23.912 1.00 53.16 348 LYS A O 1
ATOM 2634 N N . SER A 1 349 ? 10.314 10.377 -22.093 1.00 59.56 349 SER A N 1
ATOM 2635 C CA . SER A 1 349 ? 9.929 9.073 -22.664 1.00 59.56 349 SER A CA 1
ATOM 2636 C C . SER A 1 349 ? 8.976 8.270 -21.774 1.00 59.56 349 SER A C 1
ATOM 2638 O O . SER A 1 349 ? 9.370 7.341 -21.070 1.00 59.56 349 SER A O 1
ATOM 2640 N N . ASN A 1 350 ? 7.676 8.569 -21.884 1.00 71.25 350 ASN A N 1
ATOM 2641 C CA . ASN A 1 350 ? 6.640 7.624 -21.447 1.00 71.25 350 ASN A CA 1
ATOM 2642 C C . ASN A 1 350 ? 6.704 6.306 -22.241 1.00 71.25 350 ASN A C 1
ATOM 2644 O O . ASN A 1 350 ? 6.249 5.288 -21.739 1.00 71.25 350 ASN A O 1
ATOM 2648 N N . ALA A 1 351 ? 7.275 6.305 -23.451 1.00 81.31 351 ALA A N 1
ATOM 2649 C CA . ALA A 1 351 ? 7.345 5.123 -24.307 1.00 81.31 351 ALA A CA 1
ATOM 2650 C C . ALA A 1 351 ? 8.184 3.992 -23.688 1.00 81.31 351 ALA A C 1
ATOM 2652 O O . ALA A 1 351 ? 7.712 2.862 -23.636 1.00 81.31 351 ALA A O 1
ATOM 2653 N N . LEU A 1 352 ? 9.375 4.290 -23.149 1.00 86.88 352 LEU A N 1
ATOM 2654 C CA . LEU A 1 352 ? 10.197 3.287 -22.449 1.00 86.88 352 LEU A CA 1
ATOM 2655 C C . LEU A 1 352 ? 9.519 2.757 -21.189 1.00 86.88 352 LEU A C 1
ATOM 2657 O O . LEU A 1 352 ? 9.607 1.569 -20.912 1.00 86.88 352 LEU A O 1
ATOM 2661 N N . ARG A 1 353 ? 8.802 3.619 -20.460 1.00 82.62 353 ARG A N 1
ATOM 2662 C CA . ARG A 1 353 ? 8.020 3.196 -19.297 1.00 82.62 353 ARG A CA 1
ATOM 2663 C C . ARG A 1 353 ? 6.844 2.309 -19.700 1.00 82.62 353 ARG A C 1
ATOM 2665 O O . ARG A 1 353 ? 6.591 1.307 -19.066 1.00 82.62 353 ARG A O 1
ATOM 2672 N N . VAL A 1 354 ? 6.134 2.611 -20.782 1.00 80.94 354 VAL A N 1
ATOM 2673 C CA . VAL A 1 354 ? 5.092 1.703 -21.294 1.00 80.94 354 VAL A CA 1
ATOM 2674 C C . VAL A 1 354 ? 5.705 0.374 -21.752 1.00 80.94 354 VAL A C 1
ATOM 2676 O O . VAL A 1 354 ? 5.144 -0.686 -21.479 1.00 80.94 354 VAL A O 1
ATOM 2679 N N . ALA A 1 355 ? 6.876 0.414 -22.392 1.00 86.56 355 ALA A N 1
ATOM 2680 C CA . ALA A 1 355 ? 7.597 -0.785 -22.798 1.00 86.56 355 ALA A CA 1
ATOM 2681 C C . ALA A 1 355 ? 8.077 -1.615 -21.595 1.00 86.56 355 ALA A C 1
ATOM 2683 O O . ALA A 1 355 ? 7.962 -2.835 -21.648 1.00 86.56 355 ALA A O 1
ATOM 2684 N N . SER A 1 356 ? 8.544 -1.001 -20.498 1.00 87.19 356 SER A N 1
ATOM 2685 C CA . SER A 1 356 ? 8.970 -1.735 -19.293 1.00 87.19 356 SER A CA 1
ATOM 2686 C C . SER A 1 356 ? 7.848 -2.627 -18.758 1.00 87.19 356 SER A C 1
ATOM 2688 O O . SER A 1 356 ? 8.102 -3.777 -18.413 1.00 87.19 356 SER A O 1
ATOM 2690 N N . TYR A 1 357 ? 6.595 -2.160 -18.803 1.00 78.88 357 TYR A N 1
ATOM 2691 C CA . TYR A 1 357 ? 5.399 -2.918 -18.409 1.00 78.88 357 TYR A CA 1
ATOM 2692 C C . TYR A 1 357 ? 4.922 -3.962 -19.440 1.00 78.88 357 TYR A C 1
ATOM 2694 O O . TYR A 1 357 ? 3.773 -4.396 -19.381 1.00 78.88 357 TYR A O 1
ATOM 2702 N N . GLY A 1 358 ? 5.767 -4.372 -20.390 1.00 78.81 358 GLY A N 1
ATOM 2703 C CA . GLY A 1 358 ? 5.420 -5.386 -21.393 1.00 78.81 358 GLY A CA 1
ATOM 2704 C C . GLY A 1 358 ? 4.582 -4.848 -22.554 1.00 78.81 358 GLY A C 1
ATOM 2705 O O . GLY A 1 358 ? 3.931 -5.615 -23.256 1.00 78.81 358 GLY A O 1
ATOM 2706 N N . GLY A 1 359 ? 4.601 -3.534 -22.792 1.00 79.44 359 GLY A N 1
ATOM 2707 C CA . GLY A 1 359 ? 3.938 -2.894 -23.934 1.00 79.44 359 GLY A CA 1
ATOM 2708 C C . GLY A 1 359 ? 4.597 -3.160 -25.297 1.00 79.44 359 GLY A C 1
ATOM 2709 O O . GLY A 1 359 ? 4.515 -2.300 -26.171 1.00 79.44 359 GLY A O 1
ATOM 2710 N N . TYR A 1 360 ? 5.282 -4.293 -25.472 1.00 83.94 360 TYR A N 1
ATOM 2711 C CA . TYR A 1 360 ? 5.956 -4.703 -26.706 1.00 83.94 360 TYR A CA 1
ATOM 2712 C C . TYR A 1 360 ? 5.750 -6.195 -26.977 1.00 83.94 360 TYR A C 1
ATOM 2714 O O . TYR A 1 360 ? 5.558 -6.989 -26.058 1.00 83.94 360 TYR A O 1
ATOM 2722 N N . ASN A 1 361 ? 5.804 -6.582 -28.249 1.00 87.25 361 ASN A N 1
ATOM 2723 C CA . ASN A 1 361 ? 5.758 -7.968 -28.687 1.00 87.25 361 ASN A CA 1
ATOM 2724 C C . ASN A 1 361 ? 7.135 -8.392 -29.219 1.00 87.25 361 ASN A C 1
ATOM 2726 O O . ASN A 1 361 ? 7.634 -7.831 -30.194 1.00 87.25 361 ASN A O 1
ATOM 2730 N N . GLU A 1 362 ? 7.724 -9.414 -28.598 1.00 88.00 362 GLU A N 1
ATOM 2731 C CA . GLU A 1 362 ? 9.054 -9.934 -28.945 1.00 88.00 362 GLU A CA 1
ATOM 2732 C C . GLU A 1 362 ? 9.152 -10.525 -30.361 1.00 88.00 362 GLU A C 1
ATOM 2734 O O . GLU A 1 362 ? 10.242 -10.620 -30.925 1.00 88.00 362 GLU A O 1
ATOM 2739 N N . ASP A 1 363 ? 8.022 -10.878 -30.972 1.00 91.56 363 ASP A N 1
ATOM 2740 C CA . ASP A 1 363 ? 7.944 -11.365 -32.351 1.00 91.56 363 ASP A CA 1
ATOM 2741 C C . ASP A 1 363 ? 7.895 -10.221 -33.374 1.00 91.56 363 ASP A C 1
ATOM 2743 O O . ASP A 1 363 ? 8.023 -10.442 -34.581 1.00 91.56 363 ASP A O 1
ATOM 2747 N N . LYS A 1 364 ? 7.715 -8.975 -32.920 1.00 95.00 364 LYS A N 1
ATOM 2748 C CA . LYS A 1 364 ? 7.621 -7.793 -33.779 1.00 95.00 364 LYS A CA 1
ATOM 2749 C C . LYS A 1 364 ? 8.902 -6.979 -33.710 1.00 95.00 364 LYS A C 1
ATOM 2751 O O . LYS A 1 364 ? 9.080 -6.138 -32.835 1.00 95.00 364 LYS A O 1
ATOM 2756 N N . ILE A 1 365 ? 9.754 -7.139 -34.720 1.00 95.81 365 ILE A N 1
ATOM 2757 C CA . ILE A 1 365 ? 11.014 -6.385 -34.835 1.00 95.81 365 ILE A CA 1
ATOM 2758 C C . ILE A 1 365 ? 10.826 -4.857 -34.762 1.00 95.81 365 ILE A C 1
ATOM 2760 O O . ILE A 1 365 ? 11.693 -4.143 -34.263 1.00 95.81 365 ILE A O 1
ATOM 2764 N N . LEU A 1 366 ? 9.675 -4.345 -35.211 1.00 95.56 366 LEU A N 1
ATOM 2765 C CA . LEU A 1 366 ? 9.356 -2.917 -35.152 1.00 95.56 366 LEU A CA 1
ATOM 2766 C C . LEU A 1 366 ? 9.230 -2.393 -33.715 1.00 95.56 366 LEU A C 1
ATOM 2768 O O . LEU A 1 366 ? 9.595 -1.243 -33.462 1.00 95.56 366 LEU A O 1
ATOM 2772 N N . ASP A 1 367 ? 8.780 -3.227 -32.776 1.00 94.56 367 ASP A N 1
ATOM 2773 C CA . ASP A 1 367 ? 8.686 -2.849 -31.366 1.00 94.56 367 ASP A CA 1
ATOM 2774 C C . ASP A 1 367 ? 10.097 -2.707 -30.772 1.00 94.56 367 ASP A C 1
ATOM 2776 O O . ASP A 1 367 ? 10.391 -1.704 -30.118 1.00 94.56 367 ASP A O 1
ATOM 2780 N N . LEU A 1 368 ? 11.014 -3.629 -31.104 1.00 95.12 368 LEU A N 1
ATOM 2781 C CA . LEU A 1 368 ? 12.433 -3.514 -30.749 1.00 95.12 368 LEU A CA 1
ATOM 2782 C C . LEU A 1 368 ? 13.065 -2.251 -31.346 1.00 95.12 368 LEU A C 1
ATOM 2784 O O . LEU A 1 368 ? 13.711 -1.493 -30.624 1.00 95.12 368 LEU A O 1
ATOM 2788 N N . CYS A 1 369 ? 12.846 -1.978 -32.637 1.00 95.25 369 CYS A N 1
ATOM 2789 C CA . CYS A 1 369 ? 13.351 -0.764 -33.283 1.00 95.25 369 CYS A CA 1
ATOM 2790 C C . CYS A 1 369 ? 12.829 0.512 -32.591 1.00 95.25 369 CYS A C 1
ATOM 2792 O O . CYS A 1 369 ? 13.582 1.471 -32.409 1.00 95.25 369 CYS A O 1
ATOM 2794 N N . SER A 1 370 ? 11.559 0.535 -32.169 1.00 93.50 370 SER A N 1
ATOM 2795 C CA . SER A 1 370 ? 10.969 1.656 -31.424 1.00 93.50 370 SER A CA 1
ATOM 2796 C C . SER A 1 370 ? 11.628 1.853 -30.055 1.00 93.50 370 SER A C 1
ATOM 2798 O O . SER A 1 370 ? 11.996 2.977 -29.690 1.00 93.50 370 SER A O 1
ATOM 2800 N N . ILE A 1 371 ? 11.843 0.762 -29.313 1.00 93.44 371 ILE A N 1
ATOM 2801 C CA . ILE A 1 371 ? 12.543 0.799 -28.026 1.00 93.44 371 ILE A CA 1
ATOM 2802 C C . ILE A 1 371 ? 13.978 1.296 -28.219 1.00 93.44 371 ILE A C 1
ATOM 2804 O O . ILE A 1 371 ? 14.387 2.239 -27.546 1.00 93.44 371 ILE A O 1
ATOM 2808 N N . MET A 1 372 ? 14.716 0.745 -29.185 1.00 93.75 372 MET A N 1
ATOM 2809 C CA . MET A 1 372 ? 16.096 1.141 -29.475 1.00 93.75 372 MET A CA 1
ATOM 2810 C C . MET A 1 372 ? 16.216 2.618 -29.847 1.00 93.75 372 MET A C 1
ATOM 2812 O O . MET A 1 372 ? 17.092 3.320 -29.345 1.00 93.75 372 MET A O 1
ATOM 2816 N N . LYS A 1 373 ? 15.307 3.112 -30.696 1.00 92.38 373 LYS A N 1
ATOM 2817 C CA . LYS A 1 373 ? 15.250 4.529 -31.072 1.00 92.38 373 LYS A CA 1
ATOM 2818 C C . LYS A 1 373 ? 15.079 5.426 -29.849 1.00 92.38 373 LYS A C 1
ATOM 2820 O O . LYS A 1 373 ? 15.635 6.519 -29.813 1.00 92.38 373 LYS A O 1
ATOM 2825 N N . THR A 1 374 ? 14.297 4.970 -28.874 1.00 90.88 374 THR A N 1
ATOM 2826 C CA . THR A 1 374 ? 13.982 5.741 -27.671 1.00 90.88 374 THR A CA 1
ATOM 2827 C C . THR A 1 374 ? 15.090 5.662 -26.619 1.00 90.88 374 THR A C 1
ATOM 2829 O O . THR A 1 374 ? 15.376 6.670 -25.980 1.00 90.88 374 THR A O 1
ATOM 2832 N N . LEU A 1 375 ? 15.740 4.503 -26.466 1.00 89.62 375 LEU A N 1
ATOM 2833 C CA . LEU A 1 375 ? 16.938 4.346 -25.633 1.00 89.62 375 LEU A CA 1
ATOM 2834 C C . LEU A 1 375 ? 18.086 5.235 -26.128 1.00 89.62 375 LEU A C 1
ATOM 2836 O O . LEU A 1 375 ? 18.826 5.793 -25.321 1.00 89.62 375 LEU A O 1
ATOM 2840 N N . GLY A 1 376 ? 18.208 5.394 -27.448 1.00 83.94 376 GLY A N 1
ATOM 2841 C CA . GLY A 1 376 ? 19.313 6.120 -28.061 1.00 83.94 376 GLY A CA 1
ATOM 2842 C C . GLY A 1 376 ? 20.656 5.394 -27.910 1.00 83.94 376 GLY A C 1
ATOM 2843 O O . GLY A 1 376 ? 20.777 4.373 -27.234 1.00 83.94 376 GLY A O 1
ATOM 2844 N N . GLY A 1 377 ? 21.687 5.923 -28.574 1.00 74.19 377 GLY A N 1
ATOM 2845 C CA . GLY A 1 377 ? 23.039 5.355 -28.531 1.00 74.19 377 GLY A CA 1
ATOM 2846 C C . GLY A 1 377 ? 23.171 3.970 -29.182 1.00 74.19 377 GLY A C 1
ATOM 2847 O O . GLY A 1 377 ? 22.286 3.499 -29.897 1.00 74.19 377 GLY A O 1
ATOM 2848 N N . SER A 1 378 ? 24.316 3.324 -28.953 1.00 86.31 378 SER A N 1
ATOM 2849 C CA . SER A 1 378 ? 24.596 1.967 -29.439 1.00 86.31 378 SER A CA 1
ATOM 2850 C C . SER A 1 378 ? 24.008 0.922 -28.494 1.00 86.31 378 SER A C 1
ATOM 2852 O O . SER A 1 378 ? 24.697 0.414 -27.607 1.00 86.31 378 SER A O 1
ATOM 2854 N N . VAL A 1 379 ? 22.718 0.629 -28.677 1.00 93.94 379 VAL A N 1
ATOM 2855 C CA . VAL A 1 379 ? 21.968 -0.335 -27.859 1.00 93.94 379 VAL A CA 1
ATOM 2856 C C . VAL A 1 379 ? 22.557 -1.738 -28.015 1.00 93.94 379 VAL A C 1
ATOM 2858 O O . VAL A 1 379 ? 22.739 -2.227 -29.131 1.00 93.94 379 VAL A O 1
ATOM 2861 N N . ARG A 1 380 ? 22.834 -2.406 -26.895 1.00 96.25 380 ARG A N 1
ATOM 2862 C CA . ARG A 1 380 ? 23.236 -3.814 -26.844 1.00 96.25 380 ARG A CA 1
ATOM 2863 C C . ARG A 1 380 ? 21.995 -4.698 -26.809 1.00 96.25 380 ARG A C 1
ATOM 2865 O O . ARG A 1 380 ? 21.214 -4.625 -25.866 1.00 96.25 380 ARG A O 1
ATOM 2872 N N . VAL A 1 381 ? 21.822 -5.547 -27.814 1.00 96.62 381 VAL A N 1
ATOM 2873 C CA . VAL A 1 381 ? 20.677 -6.460 -27.895 1.00 96.62 381 VAL A CA 1
ATOM 2874 C C . VAL A 1 381 ? 21.155 -7.877 -27.606 1.00 96.62 381 VAL A C 1
ATOM 2876 O O . VAL A 1 381 ? 21.826 -8.488 -28.435 1.00 96.62 381 VAL A O 1
ATOM 2879 N N . HIS A 1 382 ? 20.832 -8.391 -26.421 1.00 96.88 382 HIS A N 1
ATOM 2880 C CA . HIS A 1 382 ? 21.129 -9.765 -26.021 1.00 96.88 382 HIS A CA 1
ATOM 2881 C C . HIS A 1 382 ? 20.058 -10.703 -26.581 1.00 96.88 382 HIS A C 1
ATOM 2883 O O . HIS A 1 382 ? 18.879 -10.533 -26.284 1.00 96.88 382 HIS A O 1
ATOM 2889 N N . THR A 1 383 ? 20.438 -11.696 -27.382 1.00 97.19 383 THR A N 1
ATOM 2890 C CA . THR A 1 383 ? 19.481 -12.573 -28.074 1.00 97.19 383 THR A CA 1
ATOM 2891 C C . THR A 1 383 ? 19.995 -14.002 -28.223 1.00 97.19 383 THR A C 1
ATOM 2893 O O . THR A 1 383 ? 21.200 -14.221 -28.221 1.00 97.19 383 THR A O 1
ATOM 2896 N N . ALA A 1 384 ? 19.094 -14.972 -28.391 1.00 96.69 384 ALA A N 1
ATOM 2897 C CA . ALA A 1 384 ? 19.424 -16.321 -28.850 1.00 96.69 384 ALA A CA 1
ATOM 2898 C C . ALA A 1 384 ? 19.167 -16.488 -30.362 1.00 96.69 384 ALA A C 1
ATOM 2900 O O . ALA A 1 384 ? 19.478 -17.530 -30.940 1.00 96.69 384 ALA A O 1
ATOM 2901 N N . ASN A 1 385 ? 18.589 -15.476 -31.019 1.00 96.06 385 ASN A N 1
ATOM 2902 C CA . ASN A 1 385 ? 18.296 -15.479 -32.446 1.00 96.06 385 ASN A CA 1
ATOM 2903 C C . ASN A 1 385 ? 19.496 -14.936 -33.239 1.00 96.06 385 ASN A C 1
ATOM 2905 O O . ASN A 1 385 ? 19.719 -13.728 -33.317 1.00 96.06 385 ASN A O 1
ATOM 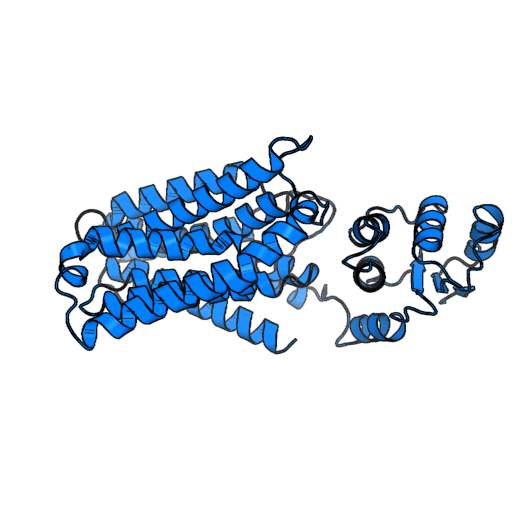2909 N N . SER A 1 386 ? 20.247 -15.833 -33.881 1.00 95.56 386 SER A N 1
ATOM 2910 C CA . SER A 1 386 ? 21.408 -15.473 -34.709 1.00 95.56 386 SER A CA 1
ATOM 2911 C C . SER A 1 386 ? 21.060 -14.623 -35.937 1.00 95.56 386 SER A C 1
ATOM 2913 O O . SER A 1 386 ? 21.936 -13.953 -36.475 1.00 95.56 386 SER A O 1
ATOM 2915 N N . GLY A 1 387 ? 19.798 -14.617 -36.377 1.00 96.31 387 GLY A N 1
ATOM 2916 C CA . GLY A 1 387 ? 19.323 -13.791 -37.486 1.00 96.31 387 GLY A CA 1
ATOM 2917 C C . GLY A 1 387 ? 18.934 -12.366 -37.087 1.00 96.31 387 GLY A C 1
ATOM 2918 O O . GLY A 1 387 ? 18.652 -11.557 -37.971 1.00 96.31 387 GLY A O 1
ATOM 2919 N N . LEU A 1 388 ? 18.905 -12.036 -35.789 1.00 95.88 388 LEU A N 1
ATOM 2920 C CA . LEU A 1 388 ? 18.356 -10.764 -35.311 1.00 95.88 388 LEU A CA 1
ATOM 2921 C C . LEU A 1 388 ? 19.128 -9.547 -35.838 1.00 95.88 388 LEU A C 1
ATOM 2923 O O . LEU A 1 388 ? 18.515 -8.535 -36.158 1.00 95.88 388 LEU A O 1
ATOM 2927 N N . GLU A 1 389 ? 20.449 -9.646 -35.995 1.00 95.88 389 GLU A N 1
ATOM 2928 C CA . GLU A 1 389 ? 21.268 -8.553 -36.537 1.00 95.88 389 GLU A CA 1
ATOM 2929 C C . GLU A 1 389 ? 20.846 -8.164 -37.957 1.00 95.88 389 GLU A C 1
ATOM 2931 O O . GLU A 1 389 ? 20.641 -6.985 -38.243 1.00 95.88 389 GLU A O 1
ATOM 2936 N N . SER A 1 390 ? 20.611 -9.153 -38.825 1.00 96.06 390 SER A N 1
ATOM 2937 C CA . SER A 1 390 ? 20.110 -8.912 -40.180 1.00 96.06 390 SER A CA 1
ATOM 2938 C C . SER A 1 390 ? 18.691 -8.332 -40.169 1.00 96.06 390 SER A C 1
ATOM 2940 O O . SER A 1 390 ? 18.395 -7.422 -40.945 1.00 96.06 390 SER A O 1
ATOM 2942 N N . GLN A 1 391 ? 17.827 -8.798 -39.257 1.00 96.50 391 GLN A N 1
ATOM 2943 C CA . GLN A 1 391 ? 16.469 -8.264 -39.105 1.00 96.50 391 GLN A CA 1
ATOM 2944 C C . GLN A 1 391 ? 16.479 -6.793 -38.667 1.00 96.50 391 GLN A C 1
ATOM 2946 O O . GLN A 1 391 ? 15.754 -5.987 -39.247 1.00 96.50 391 GLN A O 1
ATOM 2951 N N . ILE A 1 392 ? 17.327 -6.425 -37.700 1.00 95.69 392 ILE A N 1
ATOM 2952 C CA . ILE A 1 392 ? 17.510 -5.036 -37.253 1.00 95.69 392 ILE A CA 1
ATOM 2953 C C . ILE A 1 392 ? 18.068 -4.182 -38.394 1.00 95.69 392 ILE A C 1
ATOM 2955 O O . ILE A 1 392 ? 17.508 -3.128 -38.688 1.00 95.69 392 ILE A O 1
ATOM 2959 N N . ALA A 1 393 ? 19.121 -4.646 -39.075 1.00 94.62 393 ALA A N 1
ATOM 2960 C CA . ALA A 1 393 ? 19.724 -3.923 -40.193 1.00 94.62 393 ALA A CA 1
ATOM 2961 C C . ALA A 1 393 ? 18.720 -3.671 -41.331 1.00 94.62 393 ALA A C 1
ATOM 2963 O O . ALA A 1 393 ? 18.757 -2.617 -41.960 1.00 94.62 393 ALA A O 1
ATOM 2964 N N . SER A 1 394 ? 17.791 -4.602 -41.570 1.00 96.44 394 SER A N 1
ATOM 2965 C CA . SER A 1 394 ? 16.730 -4.431 -42.564 1.00 96.44 394 SER A CA 1
ATOM 2966 C C . SER A 1 394 ? 15.592 -3.524 -42.086 1.00 96.44 394 SER A C 1
ATOM 2968 O O . SER A 1 394 ? 15.086 -2.730 -42.875 1.00 96.44 394 SER A O 1
ATOM 2970 N N . ALA A 1 395 ? 15.138 -3.662 -40.837 1.00 96.19 395 ALA A N 1
ATOM 2971 C CA . ALA A 1 395 ? 13.953 -2.964 -40.331 1.00 96.19 395 ALA A CA 1
ATOM 2972 C C . ALA A 1 395 ? 14.254 -1.534 -39.851 1.00 96.19 395 ALA A C 1
ATOM 2974 O O . ALA A 1 395 ? 13.412 -0.645 -39.978 1.00 96.19 395 ALA A O 1
ATOM 2975 N N . CYS A 1 396 ? 15.447 -1.300 -39.302 1.00 95.06 396 CYS A N 1
ATOM 2976 C CA . CYS A 1 396 ? 15.883 -0.009 -38.782 1.00 95.06 396 CYS A CA 1
ATOM 2977 C C . CYS A 1 396 ? 17.395 0.232 -39.003 1.00 95.06 396 CYS A C 1
ATOM 2979 O O . CYS A 1 396 ? 18.148 0.364 -38.036 1.00 95.06 396 CYS A O 1
ATOM 2981 N N . PRO A 1 397 ? 17.845 0.381 -40.271 1.00 92.12 397 PRO A N 1
ATOM 2982 C CA . PRO A 1 397 ? 19.266 0.439 -40.659 1.00 92.12 397 PRO A CA 1
ATOM 2983 C C . PRO A 1 397 ? 20.069 1.579 -40.020 1.00 92.12 397 PRO A C 1
ATOM 2985 O O . PRO A 1 397 ? 21.294 1.528 -39.966 1.00 92.12 397 PRO A O 1
ATOM 2988 N N . THR A 1 398 ? 19.396 2.635 -39.564 1.00 90.81 398 THR A N 1
ATOM 2989 C CA . THR A 1 398 ? 20.034 3.819 -38.975 1.00 90.81 398 THR A CA 1
ATOM 2990 C C . THR A 1 398 ? 20.290 3.691 -37.473 1.00 90.81 398 THR A C 1
ATOM 2992 O O . THR A 1 398 ? 20.980 4.535 -36.902 1.00 90.81 398 THR A O 1
ATOM 2995 N N . LEU A 1 399 ? 19.748 2.661 -36.815 1.00 85.31 399 LEU A N 1
ATOM 2996 C CA . LEU A 1 399 ? 19.926 2.425 -35.385 1.00 85.31 399 LEU A CA 1
ATOM 2997 C C . LEU A 1 399 ? 21.108 1.467 -35.189 1.00 85.31 399 LEU A C 1
ATOM 2999 O O . LEU A 1 399 ? 20.972 0.260 -35.363 1.00 85.31 399 LEU A O 1
ATOM 3003 N N . GLY A 1 400 ? 22.285 2.009 -34.860 1.00 80.06 400 GLY A N 1
ATOM 3004 C CA . GLY A 1 400 ? 23.533 1.250 -34.694 1.00 80.06 400 GLY A CA 1
ATOM 3005 C C . GLY A 1 400 ? 23.536 0.328 -33.470 1.00 80.06 400 GLY A C 1
ATOM 3006 O O . GLY A 1 400 ? 24.179 0.638 -32.466 1.00 80.06 400 GLY A O 1
ATOM 3007 N N . ALA A 1 401 ? 22.815 -0.791 -33.550 1.00 89.31 401 ALA A N 1
ATOM 3008 C CA . ALA A 1 401 ? 22.730 -1.809 -32.508 1.00 89.31 401 ALA A CA 1
ATOM 3009 C C . ALA A 1 401 ? 23.973 -2.699 -32.480 1.00 89.31 401 ALA A C 1
ATOM 3011 O O . ALA A 1 401 ? 24.510 -3.072 -33.521 1.00 89.31 401 ALA A O 1
ATOM 3012 N N . ARG A 1 402 ? 24.376 -3.124 -31.284 1.00 94.12 402 ARG A N 1
ATOM 3013 C CA . ARG A 1 402 ? 25.336 -4.212 -31.102 1.00 94.12 402 ARG A CA 1
ATOM 3014 C C . ARG A 1 402 ? 24.581 -5.464 -30.679 1.00 94.12 402 ARG A C 1
ATOM 3016 O O . ARG A 1 402 ? 24.150 -5.562 -29.531 1.00 94.12 402 ARG A O 1
ATOM 3023 N N . VAL A 1 403 ? 24.435 -6.424 -31.585 1.00 94.88 403 VAL A N 1
ATOM 3024 C CA . VAL A 1 403 ? 23.788 -7.703 -31.270 1.00 94.88 403 VAL A CA 1
ATOM 3025 C C . VAL A 1 403 ? 24.784 -8.629 -30.574 1.00 94.88 403 VAL A C 1
ATOM 3027 O O . VAL A 1 403 ? 25.914 -8.809 -31.024 1.00 94.88 403 VAL A O 1
ATOM 3030 N N . ILE A 1 404 ? 24.377 -9.190 -29.439 1.00 95.81 404 ILE A N 1
ATOM 3031 C CA . ILE A 1 404 ? 25.153 -10.138 -28.639 1.00 95.81 404 ILE A CA 1
ATOM 3032 C C . ILE A 1 404 ? 24.367 -11.447 -28.627 1.00 95.81 404 ILE A C 1
ATOM 3034 O O . ILE A 1 404 ? 23.320 -11.547 -27.986 1.00 95.81 404 ILE A O 1
ATOM 3038 N N . VAL A 1 405 ? 24.866 -12.441 -29.361 1.00 93.31 405 VAL A N 1
ATOM 3039 C CA . VAL A 1 405 ? 24.225 -13.756 -29.452 1.00 93.31 405 VAL A CA 1
ATOM 3040 C C . VAL A 1 405 ? 24.689 -14.627 -28.284 1.00 93.31 405 VAL A C 1
ATOM 3042 O O . VAL A 1 405 ? 25.833 -15.083 -28.260 1.00 93.31 405 VAL A O 1
ATOM 3045 N N . ASN A 1 406 ? 23.798 -14.854 -27.322 1.00 87.06 406 ASN A N 1
ATOM 3046 C CA . ASN A 1 406 ? 24.003 -15.776 -26.210 1.00 87.06 406 ASN A CA 1
ATOM 3047 C C . ASN A 1 406 ? 23.601 -17.185 -26.674 1.00 87.06 406 ASN A C 1
ATOM 3049 O O . ASN A 1 406 ? 22.513 -17.365 -27.225 1.00 87.06 406 ASN A O 1
ATOM 3053 N N . ARG A 1 407 ? 24.495 -18.163 -26.504 1.00 70.19 407 ARG A N 1
ATOM 3054 C CA . ARG A 1 407 ? 24.234 -19.565 -26.861 1.00 70.19 407 ARG A CA 1
ATOM 3055 C C . ARG A 1 407 ? 23.568 -20.330 -25.733 1.00 70.19 407 ARG A C 1
ATOM 3057 O O . ARG A 1 407 ? 23.945 -20.068 -24.570 1.00 70.19 407 ARG A O 1
#

Radius of gyration: 24.6 Å; chains: 1; b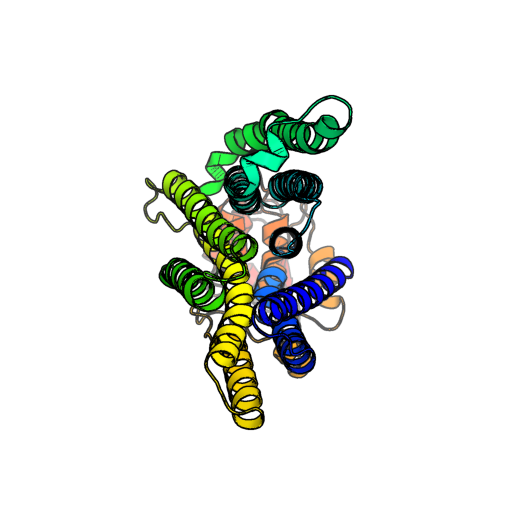ounding box: 50×51×72 Å

Foldseek 3Di:
DVLLVVLLQLLLQLLLVLLLLLLCQQDVDNVLSNLLSNLRSCLCLALLNRVVCVLVVLPLLSVLSSLLSVLLVLQQDDDDPLLLSLLSLLVSLLVCLVSPNLLSQLSVLLSVLSCVVPVVSVVPDDDPNVCRNVVSVCVSVCCCVVPRVVVCVVCLVCLQFAADDFPDPLVLLLVLLVLLLVLCCLRAVPPRVRSSSSSPSLSVSLVVSLVVSLVSQVPPPDSCGPSSRVSSSSSSSNSLSSQSSRQLSSLLNPDDDDVVSSVSSSVSNCVSSVCSRVVARPDPPDRSHRPVCCVVVVVDDDDPCVLVCLLVVQQDLQAHEAEAQQPPPCRLSSLLSSLVSLPPPPDDDSPSNCVSSVVDDSVDLVRVLVNLVSSDHAYEYRHCDPCNVVVCCVPPVPRNYHYDHDD

pLDDT: mean 88.43, std 10.19, range [45.91, 98.5]

Sequence (407 aa):
MQVWALLIALLCFLTGLLTAQIVRLIVDRPRIAAMVGVTGSIVPLSWFFTSYPLDYGFISTHFALVIVLGCVLVSIRPGQHQRIAFTLLCLAATCLLAVWSPLVLIPATIAAALIVSHRRAFLPLSGRDAFIPWFGLIQVAAYGIGIALPSFLSLRAFLKAPGGVFAFPHWMFPVLAAIAVLLAGVALWRNHKAALVAIVGVATGALLGLGGLLFFTRNAPDPWTYYPTKYAWIASAVLVVMIIGLLPAAVAAVSKRGAVRMVAVAVAAAAATGIVGAAPPSDALHNWEQPIVWILSGNVVGAGDDVAEKILTAADLKHPAIYWQSRERHQLFINFWLLEVAADSMTKSNALRVASYGGYNEDKILDLCSIMKTLGGSVRVHTANSGLESQIASACPTLGARVIVNR

Secondary structure (DSSP, 8-state):
-HHHHHHHHHHHHHHHHHHHHHHHHH---HHHHHHHHHHHHHGGGSIIIIIHHHHTT-HHHHHHHHHHHHHHHHHHS-SS-HHHHHHHHHHHHHHHHHHHGGGGHHHHHHHHHHHHHTHHHHTT--GGGGHHHHHHHHHHHHHIIIIIHHHHHHHGGGGG---------TTHHHHHHHHHHHHHHHHHTTT-HHHHHHHHHHHHHHHHHHHHHHHHHTTSSSS--HHHHHHHHHHHHHHHHHHHHHHHHHHHHH--SHHHHHHHHHHHHHHHHHHHHHS--S-TT-----HHHHHHHT--SSSTTHHHHHHHHH--SSS-EEE-S---TTHHHHHHHHHHHHS-TTTT-HHHHHHHTT-S-TT-HHHHHHHHHHH-SS-EEEES-TTHHHHHHHH-TTS--EEEE--